Protein AF-A0A8J2WKH6-F1 (afdb_monomer)

Mean predicted aligned error: 18.34 Å

Solvent-accessible surface area (backbone atoms only — not comparable to full-atom values): 24711 Å² total; per-residue (Å²): 144,88,81,90,89,79,81,73,64,70,66,50,54,55,55,47,53,49,49,53,50,53,50,51,52,49,52,52,51,54,51,54,50,49,53,52,53,53,49,38,52,53,52,36,52,50,52,38,50,51,39,54,71,78,36,48,76,63,42,54,69,31,60,33,64,50,42,60,49,75,41,30,65,86,48,50,55,56,52,31,52,52,46,38,73,48,51,85,82,39,65,55,63,54,34,50,51,51,50,56,48,52,54,48,50,54,51,54,40,48,52,47,13,66,72,64,59,35,78,45,52,88,50,98,71,83,55,78,65,50,76,54,73,64,60,49,30,19,33,47,22,59,48,23,14,48,31,38,30,50,34,50,55,51,50,69,53,31,75,78,77,54,66,68,67,60,39,50,51,54,36,52,52,41,47,51,49,29,53,44,31,40,52,19,36,41,62,57,30,54,29,46,53,63,16,32,54,49,9,33,49,48,15,53,54,62,46,63,72,47,57,65,60,68,63,66,69,71,82,67,81,84,79,84,74,78,78,81,78,76,82,81,76,71,86,75,67,65,79,70,84,84,68,94,85,66,91,70,58,70,71,60,45,53,51,55,53,49,39,50,52,51,34,50,54,50,43,52,51,49,46,71,76,46,71,81,71,48,73,64,59,37,47,51,32,51,53,73,35,28,66,83,51,52,56,56,48,31,55,53,42,44,58,40,55,84,86,31,62,59,31,56,27,53,48,50,51,53,46,49,53,48,49,53,51,53,41,50,52,45,19,71,69,65,57,34,70,42,53,72,51,98,61,86,62,85,73,74,80,74,69,82,79,65,36,17,30,48,23,57,47,23,13,47,24,34,22,50,30,45,48,53,53,72,47,37,82,78,54,90,56,69,72,55,41,57,52,51,36,51,52,35,47,52,48,25,51,49,30,42,50,22,36,44,71,65,35,49,29,46,53,63,20,37,53,50,8,38,52,49,9,50,52,50,26,52,50,43,63,74,65,55,59,49,61,70,58,43,49,52,54,48,32,66,73,65,75,46,76,80,90,124

Sequence (452 aa):
MKRKNGSNQRKTGGNERKRNFTQKNNAVAVGRFQELLDCDVEWSNRLASYMQSNMPGITGLFENKFMEISGNEYIWFPALAILYFMHPLVHKQLPINVILALAFDSVVILLIKAFVKRKRPPTKNPDFFTAIGPDQYSFPSGYASRTILISFIFTQINPLFGNGYLNLMASLLIWSWSISVCFSRMLNGRHHLLDVVTGALIGIVEDTDRITIFRADDESPKQKTDSRLLANGDLSEQYISHDGKRTVPGGLRKFLDLDAELTKNFTNFLQSKLPNITKSETKFMEISGSGYIWLPVCAILYFMHPLVPKQLPINLIMAFVLDIVVIGLLKAFARRRRPLTRNPDFFKSIGPDQYSFPSGHASRSVLIAFIFSQINPFFDIGYLNFVVSLLLWGWSLTVCFSRILNGRHYLFDVAVGVFIGFVEGYLTSYLWMSPERAENILNFLSDEAPDI

Nearest PDB structures (foldseek):
  5jki-assembly1_A  TM=7.235E-01  e=1.231E-03  Bacillus subtilis subsp. subtilis str. 168
  8bm3-assembly4_D  TM=5.726E-01  e=2.382E-01  Escherichia coli K-12

Secondary structure (DSSP, 8-state):
-----SSSHHHHHHHHHHHHHHHHHHHHHHHHHHHHHHHHHHHHHHHHHHHHHH-HHHHHHHSSHHHHHHT-HHHHHHHHHHHHHTTTSS-THHHHHHHHHHHHHHHHHHHHHHHH-PBPP--SS--GGGGSSGGGB-SS-HHHHHHHHHHHHHHHHGGGSS-HHHHHHHHHHHHHHHHHHHHHHHHTTSS-HHHHHHHHHHHHHHHHHHHHHHHHS---------GGGSSS--TTGGG----TTS---HHHHHHHHHHHHHHHHHHHHHHHH-TT--HHHHHHHHHHT-HHHHHHHHHHHHHTTTTS-THHHHHHHHHHHHHHHHHHHHHHHH-PBPP--SS--GGGGSSGGGB-SS-HHHHHHHHHHHHHHHHGGGS--THHHHHHHHHHHHHHHHHHHHHHHTTSS-HHHHHHHHHHHHHHHHHHHHTPPPHHHHHHHHHHHTT-----

Organism: NCBI:txid27404

Radius of gyration: 30.62 Å; Cα contacts (8 Å, |Δi|>4): 428; chains: 1; bounding box: 65×64×125 Å

pLDDT: mean 72.8, std 17.65, range [25.94, 97.75]

Foldseek 3Di:
DDDDDDDPPPVVVVVVVVVVVVVVVVVVVVVVVVVVVVVLVVVLVVVLVCCCVPPVVVLVVLLAVLLVVVLDPVCLLVVLVLVCVPPPVPDNCLSVVLNVLLVVLVVVQLVVLVVPVAAFFDAPDDDPVCVDHSNVHAAAPSSLLSLLLVLVSLLVCLVVVDDPVVSVVVSCVSVVSSVSSLVSCSNRRGHTPNNNVVSNVNSVVSNVVCVVVVVVPPPDDDDDDDPVVPPDDDPVPQQDDDDPPDDDPPVVVVVVVVLSVVLVVVLVVCCVVCVPDDLVNLVVLQVVLDPSVVLVVLVSLCSRPPVHQNLLSVLLVVLVVVLCVVQLVQLVVPVAAFRDAPDDDPVCPDDSLRGAAADSSLLSLLLVLLLLLVCLVVPPPPPVSVVVSVVSVVSSVSSLVSCSNNSGYGPVNNVVSNVNSVVSSVVSVVVRDDSVRSVVVVCVVVVPDPDD

InterPro domains:
  IPR000326 Phosphatidic acid phosphatase type 2/haloperoxidase [PF01569] (97-205)
  IPR000326 Phosphatidic acid phosphatase type 2/haloperoxidase [PF01569] (315-431)
  IPR000326 Phosphatidic acid phosphatase type 2/haloperoxidase [SM00014] (94-215)
  IPR000326 Phosphatidic acid phosphatase type 2/haloperoxidase [SM00014] (311-429)
  IPR036938 Phosphatidic acid phosphatase type 2/haloperoxidase superfamily [SSF48317] (66-20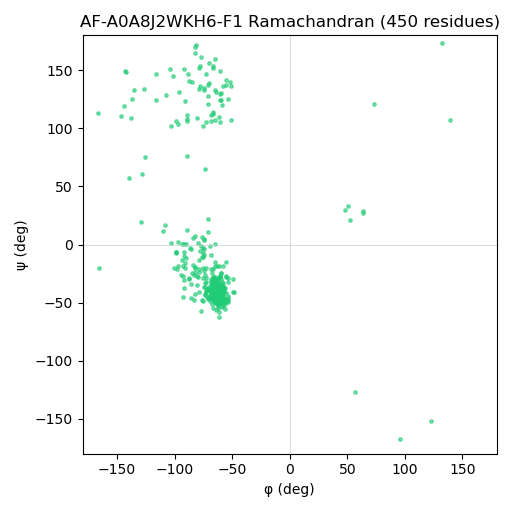5)
  IPR036938 Phosphatidic acid phosphatase type 2/haloperoxidase superfamily [SSF48317] (280-432)

Structure (mmCIF, N/CA/C/O backbone):
data_AF-A0A8J2WKH6-F1
#
_entry.id   AF-A0A8J2WKH6-F1
#
loop_
_atom_site.group_PDB
_atom_site.id
_atom_site.type_symbol
_atom_site.label_atom_id
_atom_site.label_alt_id
_atom_site.label_comp_id
_atom_site.label_asym_id
_atom_site.label_entity_id
_atom_site.label_seq_id
_atom_site.pdbx_PDB_ins_code
_atom_site.Cartn_x
_atom_site.Cartn_y
_atom_site.Cartn_z
_atom_site.occupancy
_atom_site.B_iso_or_equiv
_atom_site.auth_seq_id
_atom_site.auth_comp_id
_atom_site.auth_asym_id
_atom_site.auth_atom_id
_atom_site.pdbx_PDB_model_num
ATOM 1 N N . MET A 1 1 ? -5.940 32.618 -93.560 1.00 44.91 1 MET A N 1
ATOM 2 C CA . MET A 1 1 ? -5.519 31.409 -92.812 1.00 44.91 1 MET A CA 1
ATOM 3 C C . MET A 1 1 ? -4.166 31.664 -92.144 1.00 44.91 1 MET A C 1
ATOM 5 O O . MET A 1 1 ? -3.161 31.638 -92.834 1.00 44.91 1 MET A O 1
ATOM 9 N N . LYS A 1 2 ? -4.122 31.938 -90.834 1.00 39.78 2 LYS A N 1
ATOM 10 C CA . LYS A 1 2 ? -3.003 31.571 -89.941 1.00 39.78 2 LYS A CA 1
ATOM 11 C C . LYS A 1 2 ? -3.469 31.753 -88.495 1.00 39.78 2 LYS A C 1
ATOM 13 O O . LYS A 1 2 ? -3.838 32.840 -88.071 1.00 39.78 2 LYS A O 1
ATOM 18 N N . ARG A 1 3 ? -3.570 30.620 -87.803 1.00 43.00 3 ARG A N 1
ATOM 19 C CA . ARG A 1 3 ? -4.083 30.426 -86.445 1.00 43.00 3 ARG A CA 1
ATOM 20 C C . ARG A 1 3 ? -2.890 30.215 -85.504 1.00 43.00 3 ARG A C 1
ATOM 22 O O . ARG A 1 3 ? -1.940 29.555 -85.901 1.00 43.00 3 ARG A O 1
ATOM 29 N N . LYS A 1 4 ? -3.099 30.613 -84.242 1.00 51.00 4 LYS A N 1
ATOM 30 C CA . LYS A 1 4 ? -2.599 30.002 -82.992 1.00 51.00 4 LYS A CA 1
ATOM 31 C C . LYS A 1 4 ? -1.116 30.154 -82.605 1.00 51.00 4 LYS A C 1
ATOM 33 O O . LYS A 1 4 ? -0.238 29.607 -83.250 1.00 51.00 4 LYS A O 1
ATOM 38 N N . ASN A 1 5 ? -0.925 30.750 -81.420 1.00 46.72 5 ASN A N 1
ATOM 39 C CA . ASN A 1 5 ? -0.221 30.220 -80.231 1.00 46.72 5 ASN A CA 1
ATOM 40 C C . ASN A 1 5 ? 0.633 31.308 -79.571 1.00 46.72 5 ASN A C 1
ATOM 42 O O . ASN A 1 5 ? 1.684 31.666 -80.080 1.00 46.72 5 ASN A O 1
ATOM 46 N N . GLY A 1 6 ? 0.207 31.813 -78.409 1.00 46.19 6 GLY A N 1
ATOM 47 C CA . GLY A 1 6 ? 1.041 32.754 -77.652 1.00 46.19 6 GLY A CA 1
ATOM 48 C C . GLY A 1 6 ? 0.639 33.009 -76.200 1.00 46.19 6 GLY A C 1
ATOM 49 O O . GLY A 1 6 ? 1.480 33.416 -75.408 1.00 46.19 6 GLY A O 1
ATOM 50 N N . SER A 1 7 ? -0.603 32.736 -75.790 1.00 47.06 7 SER A N 1
ATOM 51 C CA . SER A 1 7 ? -1.073 33.147 -74.456 1.00 47.06 7 SER A CA 1
ATOM 52 C C . SER A 1 7 ? -1.045 32.063 -73.369 1.00 47.06 7 SER A C 1
ATOM 54 O O . SER A 1 7 ? -1.256 32.395 -72.205 1.00 47.06 7 SER A O 1
ATOM 56 N N . ASN A 1 8 ? -0.726 30.799 -73.686 1.00 44.72 8 ASN A N 1
ATOM 57 C CA . ASN A 1 8 ? -0.777 29.700 -72.703 1.00 44.72 8 ASN A CA 1
ATOM 58 C C . ASN A 1 8 ? 0.573 29.308 -72.064 1.00 44.72 8 ASN A C 1
ATOM 60 O O . ASN A 1 8 ? 0.573 28.529 -71.119 1.00 44.72 8 ASN A O 1
ATOM 64 N N . GLN A 1 9 ? 1.714 29.852 -72.513 1.00 46.81 9 GLN A N 1
ATOM 65 C CA . GLN A 1 9 ? 3.043 29.470 -71.987 1.00 46.81 9 GLN A CA 1
ATOM 66 C C . GLN A 1 9 ? 3.543 30.316 -70.800 1.00 46.81 9 GLN A C 1
ATOM 68 O O . GLN A 1 9 ? 4.402 29.869 -70.046 1.00 46.81 9 GLN A O 1
ATOM 73 N N . ARG A 1 10 ? 3.015 31.531 -70.578 1.00 47.84 10 ARG A N 1
ATOM 74 C CA . ARG A 1 10 ? 3.474 32.389 -69.461 1.00 47.84 10 ARG A CA 1
ATOM 75 C C . ARG A 1 10 ? 2.825 32.058 -68.112 1.00 47.84 10 ARG A C 1
ATOM 77 O O . ARG A 1 10 ? 3.448 32.284 -67.079 1.00 47.84 10 ARG A O 1
ATOM 84 N N . LYS A 1 11 ? 1.612 31.489 -68.095 1.00 49.03 11 LYS A N 1
ATOM 85 C CA . LYS A 1 11 ? 0.941 31.061 -66.848 1.00 49.03 11 LYS A CA 1
ATOM 86 C C . LYS A 1 11 ? 1.437 29.700 -66.336 1.00 49.03 11 LYS A C 1
ATOM 88 O O . LYS A 1 11 ? 1.430 29.474 -65.129 1.00 49.03 11 LYS A O 1
ATOM 93 N N . THR A 1 12 ? 1.918 28.821 -67.216 1.00 49.59 12 THR A N 1
ATOM 94 C CA . THR A 1 12 ? 2.447 27.496 -66.847 1.00 49.59 12 THR A CA 1
ATOM 95 C C . THR A 1 12 ? 3.821 27.585 -66.176 1.00 49.59 12 THR A C 1
ATOM 97 O O . THR A 1 12 ? 4.002 27.003 -65.108 1.00 49.59 12 THR A O 1
ATOM 100 N N . GLY A 1 13 ? 4.738 28.413 -66.693 1.00 51.69 13 GLY A N 1
ATOM 101 C CA . GLY A 1 13 ? 6.090 28.568 -66.130 1.00 51.69 13 GLY A CA 1
ATOM 102 C C . GLY A 1 13 ? 6.147 29.191 -64.724 1.00 51.69 13 GLY A C 1
ATOM 103 O O . GLY A 1 13 ? 7.032 28.865 -63.934 1.00 51.69 13 GLY A O 1
ATOM 104 N N . GLY A 1 14 ? 5.181 30.047 -64.364 1.00 53.06 14 GLY A N 1
ATOM 105 C CA . GLY A 1 14 ? 5.056 30.596 -63.005 1.00 53.06 14 GLY A CA 1
ATOM 106 C C . GLY A 1 14 ? 4.583 29.559 -61.978 1.00 53.06 14 GLY A C 1
ATOM 107 O O . GLY A 1 14 ? 5.092 29.519 -60.857 1.00 53.06 14 GLY A O 1
ATOM 108 N N . ASN A 1 15 ? 3.664 28.674 -62.380 1.00 53.22 15 ASN A N 1
ATOM 109 C CA . ASN A 1 15 ? 3.190 27.562 -61.553 1.00 53.22 15 ASN A CA 1
ATOM 110 C C . ASN A 1 15 ? 4.204 26.414 -61.463 1.00 53.22 15 ASN A C 1
ATOM 112 O O . ASN A 1 15 ? 4.232 25.716 -60.454 1.00 53.22 15 ASN A O 1
ATOM 116 N N . GLU A 1 16 ? 5.038 26.207 -62.482 1.00 55.47 16 GLU A N 1
ATOM 117 C CA . GLU A 1 16 ? 6.153 25.251 -62.440 1.00 55.47 16 GLU A CA 1
ATOM 118 C C . GLU A 1 16 ? 7.313 25.759 -61.582 1.00 55.47 16 GLU A C 1
ATOM 120 O O . GLU A 1 16 ? 7.811 25.014 -60.748 1.00 55.47 16 GLU A O 1
ATOM 125 N N . ARG A 1 17 ? 7.695 27.042 -61.676 1.00 55.81 17 ARG A N 1
ATOM 126 C CA . ARG A 1 17 ? 8.718 27.618 -60.783 1.00 55.81 17 ARG A CA 1
ATOM 127 C C . ARG A 1 17 ? 8.291 27.616 -59.319 1.00 55.81 17 ARG A C 1
ATOM 129 O O . ARG A 1 17 ? 9.104 27.269 -58.468 1.00 55.81 17 ARG A O 1
ATOM 136 N N . LYS A 1 18 ? 7.031 27.960 -59.021 1.00 56.84 18 LYS A N 1
ATOM 137 C CA . LYS A 1 18 ? 6.491 27.853 -57.656 1.00 56.84 18 LYS A CA 1
ATOM 138 C C . LYS A 1 18 ? 6.481 26.403 -57.175 1.00 56.84 18 LYS A C 1
ATOM 140 O O . LYS A 1 18 ? 6.982 26.151 -56.089 1.00 56.84 18 LYS A O 1
ATOM 145 N N . ARG A 1 19 ? 6.016 25.448 -57.994 1.00 57.34 19 ARG A N 1
ATOM 146 C CA . ARG A 1 19 ? 6.056 24.015 -57.650 1.00 57.34 19 ARG A CA 1
ATOM 147 C C . ARG A 1 19 ? 7.476 23.507 -57.408 1.00 57.34 19 ARG A C 1
ATOM 149 O O . ARG A 1 19 ? 7.702 22.879 -56.384 1.00 57.34 19 ARG A O 1
ATOM 156 N N . ASN A 1 20 ? 8.435 23.851 -58.263 1.00 60.69 20 ASN A N 1
ATOM 157 C CA . ASN A 1 20 ? 9.832 23.438 -58.115 1.00 60.69 20 ASN A CA 1
ATOM 158 C C . ASN A 1 20 ? 10.491 24.062 -56.876 1.00 60.69 20 ASN A C 1
ATOM 160 O O . ASN A 1 20 ? 11.280 23.403 -56.206 1.00 60.69 20 ASN A O 1
ATOM 164 N N . PHE A 1 21 ? 10.153 25.310 -56.536 1.00 60.81 21 PHE A N 1
ATOM 165 C CA . PHE A 1 21 ? 10.639 25.962 -55.319 1.00 60.81 21 PHE A CA 1
ATOM 166 C C . PHE A 1 21 ? 10.034 25.335 -54.054 1.00 60.81 21 PHE A C 1
ATOM 168 O O . PHE A 1 21 ? 10.767 25.012 -53.124 1.00 60.81 21 PHE A O 1
ATOM 175 N N . THR A 1 22 ? 8.721 25.080 -54.035 1.00 60.38 22 THR A N 1
ATOM 176 C CA . THR A 1 22 ? 8.047 24.384 -52.928 1.00 60.38 22 THR A CA 1
ATOM 177 C C . THR A 1 22 ? 8.560 22.9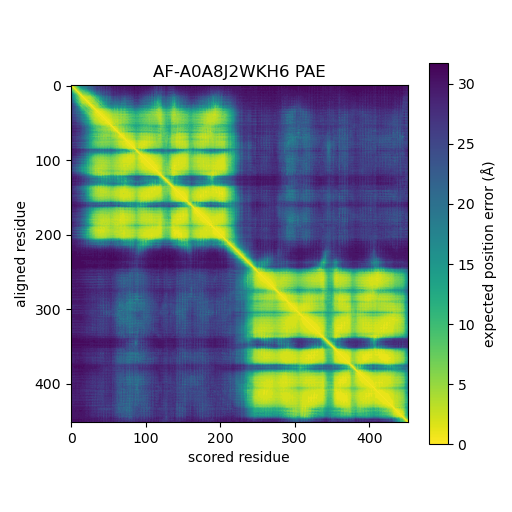52 -52.771 1.00 60.38 22 THR A C 1
ATOM 179 O O . THR A 1 22 ? 8.822 22.519 -51.657 1.00 60.38 22 THR A O 1
ATOM 182 N N . GLN A 1 23 ? 8.781 22.230 -53.870 1.00 58.81 23 GLN A N 1
ATOM 183 C CA . GLN A 1 23 ? 9.292 20.859 -53.849 1.00 58.81 23 GLN A CA 1
ATOM 184 C C . GLN A 1 23 ? 10.755 20.799 -53.390 1.00 58.81 23 GLN A C 1
ATOM 186 O O . GLN A 1 23 ? 11.107 19.918 -52.612 1.00 58.81 23 GLN A O 1
ATOM 191 N N . LYS A 1 24 ? 11.590 21.770 -53.788 1.00 64.75 24 LYS A N 1
ATOM 192 C CA . LYS A 1 24 ? 12.969 21.904 -53.297 1.00 64.75 24 LYS A CA 1
ATOM 193 C C . LYS A 1 24 ? 13.013 22.257 -51.809 1.00 64.75 24 LYS A C 1
ATOM 195 O O . LYS A 1 24 ? 13.789 21.655 -51.077 1.00 64.75 24 LYS A O 1
ATOM 200 N N . ASN A 1 25 ? 12.161 23.172 -51.344 1.00 63.03 25 ASN A N 1
ATOM 201 C CA . ASN A 1 25 ? 12.076 23.517 -49.922 1.00 63.03 25 ASN A CA 1
ATOM 202 C C . ASN A 1 25 ? 11.551 22.349 -49.081 1.00 63.03 25 ASN A C 1
ATOM 204 O O . ASN A 1 25 ? 12.092 22.093 -48.011 1.00 63.03 25 ASN A O 1
ATOM 208 N N . ASN A 1 26 ? 10.569 21.599 -49.588 1.00 58.31 26 ASN A N 1
ATOM 209 C CA . ASN A 1 26 ? 10.087 20.382 -48.939 1.00 58.31 26 ASN A CA 1
ATOM 210 C C . ASN A 1 26 ? 11.179 19.306 -48.895 1.00 58.31 26 ASN A C 1
ATOM 212 O O . ASN A 1 26 ? 11.359 18.684 -47.859 1.00 58.31 26 ASN A O 1
ATOM 216 N N . ALA A 1 27 ? 11.957 19.122 -49.966 1.00 59.19 27 ALA A N 1
ATOM 217 C CA . ALA A 1 27 ? 13.069 18.170 -49.981 1.00 59.19 27 ALA A CA 1
ATOM 218 C C . ALA A 1 27 ? 14.183 18.552 -48.988 1.00 59.19 27 ALA A C 1
ATOM 220 O O . ALA A 1 27 ? 14.696 17.691 -48.281 1.00 59.19 27 ALA A O 1
ATOM 221 N N . VAL A 1 28 ? 14.517 19.843 -48.880 1.00 65.62 28 VAL A N 1
ATOM 222 C CA . VAL A 1 28 ? 15.487 20.348 -47.891 1.00 65.62 28 VAL A CA 1
ATOM 223 C C . VAL A 1 28 ? 14.955 20.201 -46.462 1.00 65.62 28 VAL A C 1
ATOM 225 O O . VAL A 1 28 ? 15.708 19.830 -45.566 1.00 65.62 28 VAL A O 1
ATOM 228 N N . ALA A 1 29 ? 13.664 20.458 -46.235 1.00 58.31 29 ALA A N 1
ATOM 229 C CA . ALA A 1 29 ? 13.032 20.278 -44.930 1.00 58.31 29 ALA A CA 1
ATOM 230 C C . ALA A 1 29 ? 12.989 18.801 -44.506 1.00 58.31 29 ALA A C 1
ATOM 232 O O . ALA A 1 29 ? 13.315 18.488 -43.365 1.00 58.31 29 ALA A O 1
ATOM 233 N N . VAL A 1 30 ? 12.658 17.894 -45.432 1.00 67.75 30 VAL A N 1
ATOM 234 C CA . VAL A 1 30 ? 12.685 16.440 -45.204 1.00 67.75 30 VAL A CA 1
ATOM 235 C C . VAL A 1 30 ? 14.110 15.958 -44.914 1.00 67.75 30 VAL A C 1
ATOM 237 O O . VAL A 1 30 ? 14.300 15.187 -43.979 1.00 67.75 30 VAL A O 1
ATOM 240 N N . GLY A 1 31 ? 15.117 16.460 -45.640 1.00 69.50 31 GLY A N 1
ATOM 241 C CA . GLY A 1 31 ? 16.527 16.144 -45.383 1.00 69.50 31 GLY A CA 1
ATOM 242 C C . GLY A 1 31 ? 16.988 16.567 -43.985 1.00 69.50 31 GLY A C 1
ATOM 243 O O . GLY A 1 31 ? 17.520 15.751 -43.242 1.00 69.50 31 GLY A O 1
ATOM 244 N N . ARG A 1 32 ? 16.687 17.806 -43.575 1.00 70.62 32 ARG A N 1
ATOM 245 C CA . ARG A 1 32 ? 17.009 18.307 -42.225 1.00 70.62 32 ARG A CA 1
ATOM 246 C C . ARG A 1 32 ? 16.288 17.549 -41.110 1.00 70.62 32 ARG A C 1
ATOM 248 O O . ARG A 1 32 ? 16.833 17.386 -40.024 1.00 70.62 32 ARG A O 1
ATOM 255 N N . PHE A 1 33 ? 15.055 17.110 -41.355 1.00 72.12 33 PHE A N 1
ATOM 256 C CA . PHE A 1 33 ? 14.307 16.311 -40.387 1.00 72.12 33 PHE A CA 1
ATOM 257 C C . PHE A 1 33 ? 14.926 14.921 -40.208 1.00 72.12 33 PHE A C 1
ATOM 259 O O . PHE A 1 33 ? 15.038 14.445 -39.082 1.00 72.12 33 PHE A O 1
ATOM 266 N N . GLN A 1 34 ? 15.388 14.301 -41.296 1.00 75.25 34 GLN A N 1
ATOM 267 C CA . GLN A 1 34 ? 16.096 13.026 -41.221 1.00 75.25 34 GLN A CA 1
ATOM 268 C C . GLN A 1 34 ? 17.435 13.164 -40.483 1.00 75.25 34 GLN A C 1
ATOM 270 O O . GLN A 1 34 ? 17.714 12.362 -39.600 1.00 75.25 34 GLN A O 1
ATOM 275 N N . GLU A 1 35 ? 18.201 14.227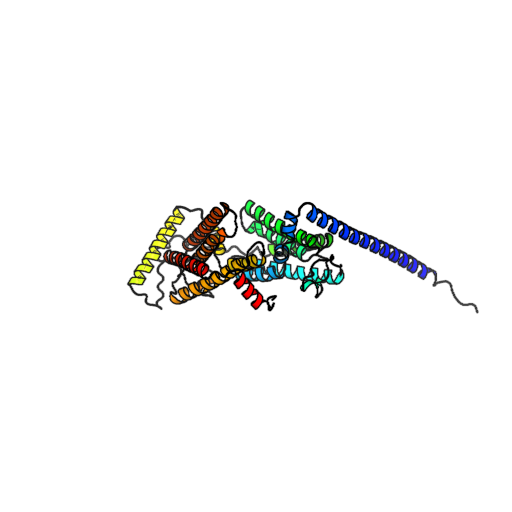 -40.747 1.00 78.81 35 GLU A N 1
ATOM 276 C CA . GLU A 1 35 ? 19.440 14.529 -40.011 1.00 78.81 35 GLU A CA 1
ATOM 277 C C . GLU A 1 35 ? 19.201 14.676 -38.496 1.00 78.81 35 GLU A C 1
ATOM 279 O O . GLU A 1 35 ? 19.989 14.184 -37.690 1.00 78.81 35 GLU A O 1
ATOM 284 N N . LEU A 1 36 ? 18.096 15.314 -38.088 1.00 79.50 36 LEU A N 1
ATOM 285 C CA . LEU A 1 36 ? 17.710 15.419 -36.675 1.00 79.50 36 LEU A CA 1
ATOM 286 C C . LEU A 1 36 ? 17.360 14.059 -36.060 1.00 79.50 36 LEU A C 1
ATOM 288 O O . LEU A 1 36 ? 17.751 13.789 -34.924 1.00 79.50 36 LEU A O 1
ATOM 292 N N . LEU A 1 37 ? 16.636 13.208 -36.791 1.00 80.12 37 LEU A N 1
ATOM 293 C CA . LEU A 1 37 ? 16.299 11.857 -36.336 1.00 80.12 37 LEU A CA 1
ATOM 294 C C . LEU A 1 37 ? 17.548 10.983 -36.190 1.00 80.12 37 LEU A C 1
ATOM 296 O O . LEU A 1 37 ? 17.662 10.257 -35.203 1.00 80.12 37 LEU A O 1
ATOM 300 N N . ASP A 1 38 ? 18.486 11.074 -37.131 1.00 80.06 38 ASP A N 1
ATOM 301 C CA . ASP A 1 38 ? 19.741 10.321 -37.102 1.00 80.06 38 ASP A CA 1
ATOM 302 C C . ASP A 1 38 ? 20.631 10.790 -35.937 1.00 80.06 38 ASP A C 1
ATOM 304 O O . ASP A 1 38 ? 21.181 9.974 -35.195 1.00 80.06 38 ASP A O 1
ATOM 308 N N . CYS A 1 39 ? 20.683 12.105 -35.704 1.00 84.44 39 CYS A N 1
ATOM 309 C CA . CYS A 1 39 ? 21.350 12.706 -34.552 1.00 84.44 39 CYS A CA 1
ATOM 310 C C . CYS A 1 39 ? 20.736 12.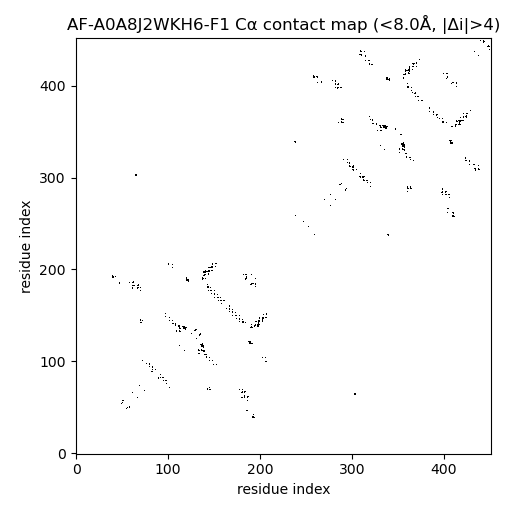219 -33.224 1.00 84.44 39 CYS A C 1
ATOM 312 O O . CYS A 1 39 ? 21.461 11.819 -32.315 1.00 84.44 39 CYS A O 1
ATOM 314 N N . ASP A 1 40 ? 19.405 12.174 -33.105 1.00 86.88 40 ASP A N 1
ATOM 315 C CA . ASP A 1 40 ? 18.719 11.661 -31.909 1.00 86.88 40 ASP A CA 1
ATOM 316 C C . ASP A 1 40 ? 19.027 10.180 -31.644 1.00 86.88 40 ASP A C 1
ATOM 318 O O . ASP A 1 40 ? 19.249 9.784 -30.496 1.00 86.88 40 ASP A O 1
ATOM 322 N N . VAL A 1 41 ? 19.104 9.358 -32.695 1.00 83.06 41 VAL A N 1
ATOM 323 C CA . VAL A 1 41 ? 19.532 7.955 -32.581 1.00 83.06 41 VAL A CA 1
ATOM 324 C C . VAL A 1 41 ? 20.965 7.875 -32.048 1.00 83.06 41 VAL A C 1
ATOM 326 O O . VAL A 1 41 ? 21.226 7.125 -31.105 1.00 83.06 41 VAL A O 1
ATOM 329 N N . GLU A 1 42 ? 21.887 8.664 -32.603 1.00 84.56 42 GLU A N 1
ATOM 330 C CA . GLU A 1 42 ? 23.292 8.689 -32.187 1.00 84.56 42 GLU A CA 1
ATOM 331 C C . GLU A 1 42 ? 23.456 9.125 -30.723 1.00 84.56 42 GLU A C 1
ATOM 333 O O . GLU A 1 42 ? 24.122 8.439 -29.942 1.00 84.56 42 GLU A O 1
ATOM 338 N N . TRP A 1 43 ? 22.813 10.223 -30.319 1.00 82.31 43 TRP A N 1
ATOM 339 C CA . TRP A 1 43 ? 22.865 10.724 -28.943 1.00 82.31 43 TRP A CA 1
ATOM 340 C C . TRP A 1 43 ? 22.220 9.767 -27.946 1.00 82.31 43 TRP A C 1
ATOM 342 O O . TRP A 1 43 ? 22.786 9.536 -26.875 1.00 82.31 43 TRP A O 1
ATOM 352 N N . SER A 1 44 ? 21.084 9.162 -28.303 1.00 84.38 44 SER A N 1
ATOM 353 C CA . SER A 1 44 ? 20.422 8.156 -27.465 1.00 84.38 44 SER A CA 1
ATOM 354 C C . SER A 1 44 ? 21.345 6.962 -27.207 1.00 84.38 44 SER A C 1
ATOM 356 O O . SER A 1 44 ? 21.512 6.542 -26.061 1.00 84.38 44 SER A O 1
ATOM 358 N N . ASN A 1 45 ? 22.011 6.463 -28.253 1.00 82.06 45 ASN A N 1
ATOM 359 C CA . ASN A 1 45 ? 22.931 5.330 -28.151 1.00 82.06 45 ASN A CA 1
ATOM 360 C C . ASN A 1 45 ? 24.194 5.677 -27.352 1.00 82.06 45 ASN A C 1
ATOM 362 O O . ASN A 1 45 ? 24.648 4.869 -26.539 1.00 82.06 45 ASN A O 1
ATOM 366 N N . ARG A 1 46 ? 24.753 6.880 -27.543 1.00 84.56 46 ARG A N 1
ATOM 367 C CA . ARG A 1 46 ? 25.907 7.368 -26.770 1.00 84.56 46 ARG A CA 1
ATOM 368 C C . ARG A 1 46 ? 25.585 7.485 -25.287 1.00 84.56 46 ARG A C 1
ATOM 370 O O . ARG A 1 46 ? 26.373 7.026 -24.465 1.00 84.56 46 ARG A O 1
ATOM 377 N N . LEU A 1 47 ? 24.432 8.059 -24.948 1.00 82.19 47 LEU A N 1
ATOM 378 C CA . LEU A 1 47 ? 23.997 8.211 -23.562 1.00 82.19 47 LEU A CA 1
ATOM 379 C C . LEU A 1 47 ? 23.771 6.851 -22.889 1.00 82.19 47 LEU A C 1
ATOM 381 O O . LEU A 1 47 ? 24.261 6.635 -21.782 1.00 82.19 47 LEU A O 1
ATOM 385 N N . ALA A 1 48 ? 23.082 5.926 -23.565 1.00 78.88 48 ALA A N 1
ATOM 386 C CA . ALA A 1 48 ? 22.861 4.577 -23.048 1.00 78.88 48 ALA A CA 1
ATOM 387 C C . ALA A 1 48 ? 24.187 3.833 -22.818 1.00 78.88 48 ALA A C 1
ATOM 389 O O . ALA A 1 48 ? 24.418 3.309 -21.729 1.00 78.88 48 ALA A O 1
ATOM 390 N N . SER A 1 49 ? 25.096 3.882 -23.799 1.00 82.00 49 SER A N 1
ATOM 391 C CA . SER A 1 49 ? 26.418 3.251 -23.701 1.00 82.00 49 SER A CA 1
ATOM 392 C C . SER A 1 49 ? 27.252 3.848 -22.565 1.00 82.00 49 SER A C 1
ATOM 394 O O . SER A 1 49 ? 27.863 3.108 -21.800 1.00 82.00 49 SER A O 1
ATOM 396 N N . TYR A 1 50 ? 27.242 5.178 -22.416 1.00 83.19 50 TYR A N 1
ATOM 397 C CA . TYR A 1 50 ? 27.960 5.881 -21.352 1.00 83.19 50 TYR A CA 1
ATOM 398 C C . TYR A 1 50 ? 27.453 5.499 -19.957 1.00 83.19 50 TYR A C 1
ATOM 400 O O . TYR A 1 50 ? 28.259 5.295 -19.048 1.00 83.19 50 TYR A O 1
ATOM 408 N N . MET A 1 51 ? 26.132 5.411 -19.770 1.00 77.19 51 MET A N 1
ATOM 409 C CA . MET A 1 51 ? 25.550 5.015 -18.485 1.00 77.19 51 MET A CA 1
ATOM 410 C C . MET A 1 51 ? 25.877 3.557 -18.151 1.00 77.19 51 MET A C 1
ATOM 412 O O . MET A 1 51 ? 26.351 3.285 -17.047 1.00 77.19 51 MET A O 1
ATOM 416 N N . GLN A 1 52 ? 25.735 2.652 -19.123 1.00 80.56 52 GLN A N 1
ATOM 417 C CA . GLN A 1 52 ? 26.072 1.236 -18.959 1.00 80.56 52 GLN A CA 1
ATOM 418 C C . GLN A 1 52 ? 27.556 1.022 -18.630 1.00 80.56 52 GLN A C 1
ATOM 420 O O . GLN A 1 52 ? 27.874 0.189 -17.783 1.00 80.56 52 GLN A O 1
ATOM 425 N N . SER A 1 53 ? 28.466 1.789 -19.242 1.00 83.31 53 SER A N 1
ATOM 426 C CA . SER A 1 53 ? 29.907 1.636 -19.013 1.00 83.31 53 SER A CA 1
ATOM 427 C C . SER A 1 53 ? 30.399 2.281 -17.717 1.00 83.31 53 SER A C 1
ATOM 429 O O . SER A 1 53 ? 31.251 1.710 -17.042 1.00 83.31 53 SER A O 1
ATOM 431 N N . ASN A 1 54 ? 29.903 3.473 -17.368 1.00 81.50 54 ASN A N 1
ATOM 432 C CA . ASN A 1 54 ? 30.442 4.251 -16.244 1.00 81.50 54 ASN A CA 1
ATOM 433 C C . ASN A 1 54 ? 29.646 4.084 -14.945 1.00 81.50 54 ASN A C 1
ATOM 435 O O . ASN A 1 54 ? 30.168 4.365 -13.870 1.00 81.50 54 ASN A O 1
ATOM 439 N N . MET A 1 55 ? 28.382 3.655 -15.022 1.00 78.94 55 MET A N 1
ATOM 440 C CA . MET A 1 55 ? 27.483 3.549 -13.869 1.00 78.94 55 MET A CA 1
ATOM 441 C C . MET A 1 55 ? 26.628 2.267 -13.916 1.00 78.94 55 MET A C 1
ATOM 443 O O . MET A 1 55 ? 25.397 2.343 -13.854 1.00 78.94 55 MET A O 1
ATOM 447 N N . PRO A 1 56 ? 27.231 1.066 -13.989 1.00 76.75 56 PRO A N 1
ATOM 448 C CA . PRO A 1 56 ? 26.488 -0.184 -14.178 1.00 76.75 56 PRO A CA 1
ATOM 449 C C . PRO A 1 56 ? 25.493 -0.471 -13.040 1.00 76.75 56 PRO A C 1
ATOM 451 O O . PRO A 1 56 ? 24.362 -0.876 -13.298 1.00 76.75 56 PRO A O 1
ATOM 454 N N . GLY A 1 57 ? 25.862 -0.181 -11.786 1.00 73.88 57 GLY A N 1
ATOM 455 C CA . GLY A 1 57 ? 24.973 -0.377 -10.632 1.00 73.88 57 GLY A CA 1
ATOM 456 C C . GLY A 1 57 ? 23.732 0.524 -10.651 1.00 73.88 57 GLY A C 1
ATOM 457 O O . GLY A 1 57 ? 22.638 0.073 -10.328 1.00 73.88 57 GLY A O 1
ATOM 458 N N . ILE A 1 58 ? 23.881 1.779 -11.085 1.00 68.62 58 ILE A N 1
ATOM 459 C CA . ILE A 1 58 ? 22.764 2.726 -11.230 1.00 68.62 58 ILE A CA 1
ATOM 460 C C . ILE A 1 58 ? 21.899 2.339 -12.434 1.00 68.62 58 ILE A C 1
ATOM 462 O O . ILE A 1 58 ? 20.675 2.378 -12.359 1.00 68.62 58 ILE A O 1
ATOM 466 N N . THR A 1 59 ? 22.526 1.913 -13.528 1.00 72.31 59 THR A N 1
ATOM 467 C CA . THR A 1 59 ? 21.824 1.485 -14.742 1.00 72.31 59 THR A CA 1
ATOM 468 C C . THR A 1 59 ? 20.921 0.281 -14.459 1.00 72.31 59 THR A C 1
ATOM 470 O O . THR A 1 59 ? 19.753 0.293 -14.844 1.00 72.31 59 THR A O 1
ATOM 473 N N . GLY A 1 60 ? 21.396 -0.689 -13.669 1.00 70.88 60 GLY A N 1
ATOM 474 C CA . GLY A 1 60 ? 20.597 -1.840 -13.237 1.00 70.88 60 GLY A CA 1
ATOM 475 C C . GLY A 1 60 ? 19.346 -1.478 -12.421 1.00 70.88 60 GLY A C 1
ATOM 476 O O . GLY A 1 60 ? 18.346 -2.193 -12.486 1.00 70.88 60 GLY A O 1
ATOM 477 N N . LEU A 1 61 ? 19.342 -0.345 -11.704 1.00 70.12 61 LEU A N 1
ATOM 478 C CA . LEU A 1 61 ? 18.144 0.146 -11.007 1.00 70.12 61 LEU A CA 1
ATOM 479 C C . LEU A 1 61 ? 17.055 0.616 -11.982 1.00 70.12 61 LEU A C 1
ATOM 481 O O . LEU A 1 61 ? 15.870 0.501 -11.674 1.00 70.12 61 LEU A O 1
ATOM 485 N N . PHE A 1 62 ? 17.441 1.131 -13.151 1.00 71.56 62 PHE A N 1
ATOM 486 C CA . PHE A 1 62 ? 16.520 1.646 -14.167 1.00 71.56 62 PHE A CA 1
ATOM 487 C C . PHE A 1 62 ? 16.149 0.608 -15.232 1.00 71.56 62 PHE A C 1
ATOM 489 O O . PHE A 1 62 ? 15.063 0.680 -15.806 1.00 71.56 62 PHE A O 1
ATOM 496 N N . GLU A 1 63 ? 17.008 -0.377 -15.487 1.00 68.75 63 GLU A N 1
ATOM 497 C CA . GLU A 1 63 ? 16.731 -1.510 -16.384 1.00 68.75 63 GLU A CA 1
ATOM 498 C C . GLU A 1 63 ? 15.783 -2.549 -15.754 1.00 68.75 63 GLU A C 1
ATOM 500 O O . GLU A 1 63 ? 15.369 -3.509 -16.403 1.00 68.75 63 GLU A O 1
ATOM 505 N N . ASN A 1 64 ? 15.379 -2.355 -14.494 1.00 70.19 64 ASN A N 1
ATOM 506 C CA . ASN A 1 64 ? 14.470 -3.272 -13.826 1.00 70.19 64 ASN A CA 1
ATOM 507 C C . ASN A 1 64 ? 13.055 -3.266 -14.444 1.00 70.19 64 ASN A C 1
ATOM 509 O O . ASN A 1 64 ? 12.546 -2.269 -14.969 1.00 70.19 64 ASN A O 1
ATOM 513 N N . LYS A 1 65 ? 12.371 -4.408 -14.317 1.00 67.62 65 LYS A N 1
ATOM 514 C CA . LYS A 1 65 ? 10.996 -4.565 -14.807 1.00 67.62 65 LYS A CA 1
ATOM 515 C C . LYS A 1 65 ? 9.994 -3.718 -14.010 1.00 67.62 65 LYS A C 1
ATOM 517 O O . LYS A 1 65 ? 8.933 -3.389 -14.526 1.00 67.62 65 LYS A O 1
ATOM 522 N N . PHE A 1 66 ? 10.337 -3.307 -12.786 1.00 71.50 66 PHE A N 1
ATOM 523 C CA . PHE A 1 66 ? 9.499 -2.448 -11.945 1.00 71.50 66 PHE A CA 1
ATOM 524 C C . PHE A 1 66 ? 9.262 -1.061 -12.558 1.00 71.50 66 PHE A C 1
ATOM 526 O O . PHE A 1 66 ? 8.128 -0.587 -12.553 1.00 71.50 66 PHE A O 1
ATOM 533 N N . MET A 1 67 ? 10.286 -0.409 -13.115 1.00 77.00 67 MET A N 1
ATOM 534 C CA . MET A 1 67 ? 10.130 0.904 -13.756 1.00 77.00 67 MET A CA 1
ATOM 535 C C . MET A 1 67 ? 9.235 0.814 -14.999 1.00 77.00 67 MET A C 1
ATOM 537 O O . MET A 1 67 ? 8.413 1.693 -15.244 1.00 77.00 67 MET A O 1
ATOM 541 N N . GLU A 1 68 ? 9.329 -0.287 -15.748 1.00 72.44 68 GLU A N 1
ATOM 542 C CA . GLU A 1 68 ? 8.422 -0.572 -16.864 1.00 72.44 68 GLU A CA 1
ATOM 543 C C . GLU A 1 68 ? 6.984 -0.798 -16.405 1.00 72.44 68 GLU A C 1
ATOM 545 O O . GLU A 1 68 ? 6.049 -0.238 -16.964 1.00 72.44 68 GLU A O 1
ATOM 550 N N . ILE A 1 69 ? 6.808 -1.628 -15.385 1.00 70.94 69 ILE A N 1
ATOM 551 C CA . ILE A 1 69 ? 5.506 -2.024 -14.859 1.00 70.94 69 ILE A CA 1
ATOM 552 C C . ILE A 1 69 ? 4.823 -0.808 -14.224 1.00 70.94 69 ILE A C 1
ATOM 554 O O . ILE A 1 69 ? 3.742 -0.427 -14.662 1.00 70.94 69 ILE A O 1
ATOM 558 N N . SER A 1 70 ? 5.473 -0.129 -13.276 1.00 78.56 70 SER A N 1
ATOM 559 C CA . SER A 1 70 ? 4.910 1.022 -12.554 1.00 78.56 70 SER A CA 1
ATOM 560 C C . SER A 1 70 ? 4.491 2.170 -13.471 1.00 78.56 70 SER A C 1
ATOM 562 O O . SER A 1 70 ? 3.497 2.837 -13.196 1.00 78.56 70 SER A O 1
ATOM 564 N N . GLY A 1 71 ? 5.195 2.384 -14.583 1.00 78.25 71 GLY A N 1
ATOM 565 C CA . GLY A 1 71 ? 4.829 3.391 -15.570 1.00 78.25 71 GLY A CA 1
ATOM 566 C C . GLY A 1 71 ? 3.646 3.007 -16.461 1.00 78.25 71 GLY A C 1
ATOM 567 O O . GLY A 1 71 ? 3.226 3.851 -17.241 1.00 78.25 71 GLY A O 1
ATOM 568 N N . ASN A 1 72 ? 3.125 1.776 -16.398 1.00 80.94 72 ASN A N 1
ATOM 569 C CA . ASN A 1 72 ? 2.175 1.202 -17.357 1.00 80.94 72 ASN A CA 1
ATOM 570 C C . ASN A 1 72 ? 0.696 1.510 -17.037 1.00 80.94 72 ASN A C 1
ATOM 572 O O . ASN A 1 72 ? 0.257 1.429 -15.892 1.00 80.94 72 ASN A O 1
ATOM 576 N N . GLU A 1 73 ? -0.107 1.782 -18.066 1.00 75.69 73 GLU A N 1
ATOM 577 C CA . GLU A 1 73 ? -1.554 2.029 -17.968 1.00 75.69 73 GLU A CA 1
ATOM 578 C C . GLU A 1 73 ? -2.340 0.861 -17.362 1.00 75.69 73 GLU A C 1
ATOM 580 O O . GLU A 1 73 ? -3.289 1.093 -16.611 1.00 75.69 73 GLU A O 1
ATOM 585 N N . TYR A 1 74 ? -1.899 -0.382 -17.587 1.00 74.44 74 TYR A N 1
ATOM 586 C CA . TYR A 1 74 ? -2.522 -1.574 -16.995 1.00 74.44 74 TYR A CA 1
ATOM 587 C C . TYR A 1 74 ? -2.478 -1.597 -15.464 1.00 74.44 74 TYR A C 1
ATOM 589 O O . TYR A 1 74 ? -3.240 -2.335 -14.849 1.00 74.44 74 TYR A O 1
ATOM 597 N N . ILE A 1 75 ? -1.608 -0.801 -14.839 1.00 80.44 75 ILE A N 1
ATOM 598 C CA . ILE A 1 75 ? -1.564 -0.649 -13.381 1.00 80.44 75 ILE A CA 1
ATOM 599 C C . ILE A 1 75 ? -2.424 0.520 -12.943 1.00 80.44 75 ILE A C 1
ATOM 601 O O . ILE A 1 75 ? -3.194 0.398 -11.992 1.00 80.44 75 ILE A O 1
ATOM 605 N N . TRP A 1 76 ? -2.313 1.647 -13.642 1.00 83.31 76 TRP A N 1
ATOM 606 C CA . TRP A 1 76 ? -2.970 2.880 -13.233 1.00 83.31 76 TRP A CA 1
ATOM 607 C C . TRP A 1 76 ? -4.491 2.816 -13.366 1.00 83.31 76 TRP A C 1
ATOM 609 O O . TRP A 1 76 ? -5.174 3.276 -12.455 1.00 83.31 76 TRP A O 1
ATOM 619 N N . PHE A 1 77 ? -5.048 2.193 -14.410 1.00 82.31 77 PHE A N 1
ATOM 620 C CA . PHE A 1 77 ? -6.507 2.070 -14.529 1.00 82.31 77 PHE A CA 1
ATOM 621 C C . PHE A 1 77 ? -7.130 1.247 -13.382 1.00 82.31 77 PHE A C 1
ATOM 623 O O . PHE A 1 77 ? -8.031 1.768 -12.717 1.00 82.31 77 PHE A O 1
ATOM 630 N N . PRO A 1 78 ? -6.649 0.027 -13.056 1.00 81.31 78 PRO A N 1
ATOM 631 C CA . PRO A 1 78 ? -7.123 -0.700 -11.880 1.00 81.31 78 PRO A CA 1
ATOM 632 C C . PRO A 1 78 ? -6.833 0.021 -10.562 1.00 81.31 78 PRO A C 1
ATOM 634 O O . PRO A 1 78 ? -7.710 0.075 -9.703 1.00 81.31 78 PRO A O 1
ATOM 637 N N . ALA A 1 79 ? -5.644 0.611 -10.394 1.00 80.62 79 ALA A N 1
ATOM 638 C CA . ALA A 1 79 ? -5.288 1.324 -9.166 1.00 80.62 79 ALA A CA 1
ATOM 639 C C . ALA A 1 79 ? -6.218 2.519 -8.904 1.00 80.62 79 ALA A C 1
ATOM 641 O O . ALA A 1 79 ? -6.682 2.708 -7.780 1.00 80.62 79 ALA A O 1
ATOM 642 N N . LEU A 1 80 ? -6.552 3.295 -9.938 1.00 81.81 80 LEU A N 1
ATOM 643 C CA . LEU A 1 80 ? -7.477 4.424 -9.835 1.00 81.81 80 LEU A CA 1
ATOM 644 C C . LEU A 1 80 ? -8.931 3.971 -9.679 1.00 81.81 80 LEU A C 1
ATOM 646 O O . LEU A 1 80 ? -9.693 4.624 -8.969 1.00 81.81 80 LEU A O 1
ATOM 650 N N . ALA A 1 81 ? -9.320 2.842 -10.278 1.00 77.81 81 ALA A N 1
ATOM 651 C CA . ALA A 1 81 ? -10.628 2.241 -10.037 1.00 77.81 81 ALA A CA 1
ATOM 652 C C . ALA A 1 81 ? -10.769 1.806 -8.570 1.00 77.81 81 ALA A C 1
ATOM 654 O O . ALA A 1 81 ? -11.767 2.123 -7.926 1.00 77.81 81 ALA A O 1
ATOM 655 N N . ILE A 1 82 ? -9.743 1.164 -8.001 1.00 77.62 82 ILE A N 1
ATOM 656 C CA . ILE A 1 82 ? -9.686 0.851 -6.568 1.00 77.62 82 ILE A CA 1
ATOM 657 C C . ILE A 1 82 ? -9.783 2.147 -5.753 1.00 77.62 82 ILE A C 1
ATOM 659 O O . ILE A 1 82 ? -10.628 2.239 -4.864 1.00 77.62 82 ILE A O 1
ATOM 663 N N . LEU A 1 83 ? -9.005 3.178 -6.104 1.00 72.12 83 LEU A N 1
ATOM 664 C CA . LEU A 1 83 ? -9.027 4.484 -5.435 1.00 72.12 83 LEU A CA 1
ATOM 665 C C . LEU A 1 83 ? -10.415 5.152 -5.478 1.00 72.12 83 LEU A C 1
ATOM 667 O O . LEU A 1 83 ? -10.834 5.763 -4.497 1.00 72.12 83 LEU A O 1
ATOM 671 N N . TYR A 1 84 ? -11.166 4.997 -6.571 1.00 72.56 84 TYR A N 1
ATOM 672 C CA . TYR A 1 84 ? -12.553 5.459 -6.690 1.00 72.56 84 TYR A CA 1
ATOM 673 C C . TYR A 1 84 ? -13.486 4.779 -5.682 1.00 72.56 84 TYR A C 1
ATOM 675 O O . TYR A 1 84 ? -14.302 5.442 -5.031 1.00 72.56 84 TYR A O 1
ATOM 683 N N . PHE A 1 85 ? -13.338 3.467 -5.497 1.00 69.81 85 PHE A N 1
ATOM 684 C CA . PHE A 1 85 ? -14.120 2.708 -4.520 1.00 69.81 85 PHE A CA 1
ATOM 685 C C . PHE A 1 85 ? -13.682 2.955 -3.062 1.00 69.81 85 PHE A C 1
ATOM 687 O O . PHE A 1 85 ? -14.412 2.585 -2.143 1.00 69.81 85 PHE A O 1
ATOM 694 N N . MET A 1 86 ? -12.565 3.659 -2.826 1.00 63.25 86 MET A N 1
ATOM 695 C CA . MET A 1 86 ? -12.072 4.047 -1.492 1.00 63.25 86 MET A CA 1
ATOM 696 C C . MET A 1 86 ? -12.729 5.321 -0.901 1.00 63.25 86 MET A C 1
ATOM 698 O O . MET A 1 86 ? -12.333 5.786 0.171 1.00 63.25 86 MET A O 1
ATOM 702 N N . HIS A 1 87 ? -13.763 5.891 -1.530 1.00 45.03 87 HIS A N 1
ATOM 703 C CA . HIS A 1 87 ? -14.507 7.053 -1.006 1.00 45.03 87 HIS A CA 1
ATOM 704 C C . HIS A 1 87 ? -15.175 6.791 0.369 1.00 45.03 87 HIS A C 1
ATOM 706 O O . HIS A 1 87 ? -16.041 5.921 0.440 1.00 45.03 87 HIS A O 1
ATOM 712 N N . PRO A 1 88 ? -14.913 7.591 1.431 1.00 41.88 88 PRO A N 1
ATOM 713 C CA . PRO A 1 88 ? -14.699 9.038 1.337 1.00 41.88 88 PRO A CA 1
ATOM 714 C C . PRO A 1 88 ? -13.253 9.494 1.565 1.00 41.88 88 PRO A C 1
ATOM 716 O O . PRO A 1 88 ? -13.024 10.667 1.824 1.00 41.88 88 PRO A O 1
ATOM 719 N N . LEU A 1 89 ? -12.272 8.591 1.487 1.00 43.09 89 LEU A N 1
ATOM 720 C CA . LEU A 1 89 ? -10.855 8.930 1.694 1.00 43.09 89 LEU A CA 1
ATOM 721 C C . LEU A 1 89 ? -10.299 9.871 0.625 1.00 43.09 89 LEU A C 1
ATOM 723 O O . LEU A 1 89 ? -9.368 10.629 0.876 1.00 43.09 89 LEU A O 1
ATOM 727 N N . VAL A 1 90 ? -10.881 9.786 -0.565 1.00 52.09 90 VAL A N 1
ATOM 728 C CA . VAL A 1 90 ? -10.541 10.571 -1.738 1.00 52.09 90 VAL A CA 1
ATOM 729 C C . VAL A 1 90 ? -11.856 11.034 -2.357 1.00 52.09 90 VAL A C 1
ATOM 731 O O . VAL A 1 90 ? -12.791 10.237 -2.501 1.00 52.09 90 VAL A O 1
ATOM 734 N N . HIS A 1 91 ? -11.955 12.322 -2.695 1.00 61.69 91 HIS A N 1
ATOM 735 C CA . HIS A 1 91 ? -13.096 12.848 -3.444 1.00 61.69 91 HIS A CA 1
ATOM 736 C C . HIS A 1 91 ? -13.265 12.025 -4.723 1.00 61.69 91 HIS A C 1
ATOM 738 O O . HIS A 1 91 ? -12.318 11.912 -5.491 1.00 61.69 91 HIS A O 1
ATOM 744 N N . LYS A 1 92 ? -14.454 11.455 -4.971 1.00 65.44 92 LYS A N 1
ATOM 745 C CA . LYS A 1 92 ? -14.714 10.570 -6.131 1.00 65.44 92 LYS A CA 1
ATOM 746 C C . LYS A 1 92 ? -14.331 11.190 -7.475 1.00 65.44 92 LYS A C 1
ATOM 748 O O . LYS A 1 92 ? -13.979 10.464 -8.399 1.00 65.44 92 LYS A O 1
ATOM 753 N N . GLN A 1 93 ? -14.396 12.515 -7.560 1.00 65.69 93 GLN A N 1
ATOM 754 C CA . GLN A 1 93 ? -13.988 13.286 -8.730 1.00 65.69 93 GLN A CA 1
ATOM 755 C C . GLN A 1 93 ? -12.504 13.101 -9.050 1.00 65.69 93 GLN A C 1
ATOM 757 O O . GLN A 1 93 ? -12.157 13.029 -10.219 1.00 65.69 93 GLN A O 1
ATOM 762 N N . LEU A 1 94 ? -11.632 12.940 -8.049 1.00 71.44 94 LEU A N 1
ATOM 763 C CA . LEU A 1 94 ? -10.199 12.802 -8.283 1.00 71.44 94 LEU A CA 1
ATOM 764 C C . LEU A 1 94 ? -9.847 11.564 -9.136 1.00 71.44 94 LEU A C 1
ATOM 766 O O . LEU A 1 94 ? -9.334 11.743 -10.238 1.00 71.44 94 LEU A O 1
ATOM 770 N N . PRO A 1 95 ? -10.126 10.317 -8.707 1.00 75.44 95 PRO A N 1
ATOM 771 C CA . PRO A 1 95 ? -9.784 9.144 -9.503 1.00 75.44 95 PRO A CA 1
ATOM 772 C C . PRO A 1 95 ? -10.536 9.103 -10.836 1.00 75.44 95 PRO A C 1
ATOM 774 O O . PRO A 1 95 ? -9.950 8.674 -11.823 1.00 75.44 95 PRO A O 1
ATOM 777 N N . ILE A 1 96 ? -11.780 9.600 -10.906 1.00 76.25 96 ILE A N 1
ATOM 778 C CA . ILE A 1 96 ? -12.501 9.736 -12.184 1.00 76.25 96 ILE A CA 1
ATOM 779 C C . ILE A 1 96 ? -11.732 10.653 -13.135 1.00 76.25 96 ILE A C 1
ATOM 781 O O . ILE A 1 96 ? -11.485 10.282 -14.279 1.00 76.25 96 ILE A O 1
ATOM 785 N N . ASN A 1 97 ? -11.336 11.836 -12.675 1.00 76.44 97 ASN A N 1
ATOM 786 C CA . ASN A 1 97 ? -10.687 12.817 -13.530 1.00 76.44 97 ASN A CA 1
ATOM 787 C C . ASN A 1 97 ? -9.297 12.345 -13.969 1.00 76.44 97 ASN A C 1
ATOM 789 O O . ASN A 1 97 ? -8.933 12.566 -15.121 1.00 76.44 97 ASN A O 1
ATOM 793 N N . VAL A 1 98 ? -8.560 11.640 -13.101 1.00 82.94 98 VAL A N 1
ATOM 794 C CA . VAL A 1 98 ? -7.283 11.013 -13.477 1.00 82.94 98 VAL A CA 1
ATOM 795 C C . VAL A 1 98 ? -7.518 9.911 -14.514 1.00 82.94 98 VAL A C 1
ATOM 797 O O . VAL A 1 98 ? -6.828 9.891 -15.525 1.00 82.94 98 VAL A O 1
ATOM 800 N N . ILE A 1 99 ? -8.520 9.039 -14.339 1.00 84.44 99 ILE A N 1
ATOM 801 C CA . ILE A 1 99 ? -8.872 8.011 -15.339 1.00 84.44 99 ILE A CA 1
ATOM 802 C C . ILE A 1 99 ? -9.204 8.655 -16.688 1.00 84.44 99 ILE A C 1
ATOM 804 O O . ILE A 1 99 ? -8.715 8.203 -17.720 1.00 84.44 99 ILE A O 1
ATOM 808 N N . LEU A 1 100 ? -10.007 9.722 -16.691 1.00 82.75 100 LEU A N 1
ATOM 809 C CA . LEU A 1 100 ? -10.376 10.443 -17.910 1.00 82.75 100 LEU A CA 1
ATOM 810 C C . LEU A 1 100 ? -9.184 11.156 -18.559 1.00 82.75 100 LEU A C 1
ATOM 812 O O . LEU A 1 100 ? -9.162 11.287 -19.782 1.00 82.75 100 LEU A O 1
ATOM 816 N N . ALA A 1 101 ? -8.224 11.642 -17.769 1.00 85.19 101 ALA A N 1
ATOM 817 C CA . ALA A 1 101 ? -6.992 12.238 -18.274 1.00 85.19 101 ALA A CA 1
ATOM 818 C C . ALA A 1 101 ? -6.095 11.172 -18.914 1.00 85.19 101 ALA A C 1
ATOM 820 O O . ALA A 1 101 ? -5.704 11.329 -20.062 1.00 85.19 101 ALA A O 1
ATOM 821 N N . LEU A 1 102 ? -5.869 10.045 -18.232 1.00 88.12 102 LEU A N 1
ATOM 822 C CA . LEU A 1 102 ? -5.056 8.949 -18.763 1.00 88.12 102 LEU A CA 1
ATOM 823 C C . LEU A 1 102 ? -5.674 8.302 -20.007 1.00 88.12 102 LEU A C 1
ATOM 825 O O . LEU A 1 102 ? -4.961 7.969 -20.944 1.00 88.12 102 LEU A O 1
ATOM 829 N N . ALA A 1 103 ? -6.998 8.137 -20.043 1.00 86.19 103 ALA A N 1
ATOM 830 C CA . ALA A 1 103 ? -7.679 7.614 -21.224 1.00 86.19 103 ALA A CA 1
ATOM 831 C C . ALA A 1 103 ? -7.543 8.558 -22.428 1.00 86.19 103 ALA A C 1
ATOM 833 O O . ALA A 1 103 ? -7.387 8.096 -23.557 1.00 86.19 103 ALA A O 1
ATOM 834 N N . PHE A 1 104 ? -7.593 9.872 -22.189 1.00 86.56 104 PHE A N 1
ATOM 835 C CA . PHE A 1 104 ? -7.377 10.874 -23.228 1.00 86.56 104 PHE A CA 1
ATOM 836 C C . PHE A 1 104 ? -5.929 10.854 -23.739 1.00 86.56 104 PHE A C 1
ATOM 838 O O . PHE A 1 104 ? -5.739 10.738 -24.949 1.00 86.56 104 PHE A O 1
ATOM 845 N N . ASP A 1 105 ? -4.945 10.845 -22.834 1.00 88.81 105 ASP A N 1
ATOM 846 C CA . ASP A 1 105 ? -3.514 10.710 -23.154 1.00 88.81 105 ASP A CA 1
ATOM 847 C C . ASP A 1 105 ? -3.255 9.469 -24.020 1.00 88.81 105 ASP A C 1
ATOM 849 O O . ASP A 1 105 ? -2.678 9.561 -25.106 1.00 88.81 105 ASP A O 1
ATOM 853 N N . SER A 1 106 ? -3.777 8.301 -23.619 1.00 86.62 106 SER A N 1
ATOM 854 C CA . SER A 1 106 ? -3.642 7.065 -24.400 1.00 86.62 106 SER A CA 1
ATOM 855 C C . SER A 1 106 ? -4.193 7.223 -25.825 1.00 86.62 106 SER A C 1
ATOM 857 O O . SER A 1 106 ? -3.563 6.759 -26.776 1.00 86.62 106 SER A O 1
ATOM 859 N N . VAL A 1 107 ? -5.328 7.908 -26.018 1.00 87.00 107 VAL A N 1
ATOM 860 C CA . VAL A 1 107 ? -5.888 8.167 -27.359 1.00 87.00 107 VAL A CA 1
ATOM 861 C C . VAL A 1 107 ? -4.982 9.095 -28.172 1.00 87.00 107 VAL A C 1
ATOM 863 O O . VAL A 1 107 ? -4.683 8.782 -29.327 1.00 87.00 107 VAL A O 1
ATOM 866 N N . VAL A 1 108 ? -4.515 10.204 -27.592 1.00 87.81 108 VAL A N 1
ATOM 867 C CA . VAL A 1 108 ? -3.621 11.162 -28.263 1.00 87.81 108 VAL A CA 1
ATOM 868 C C . VAL A 1 108 ? -2.320 10.479 -28.688 1.00 87.81 108 VAL A C 1
ATOM 870 O O . VAL A 1 108 ? -1.932 10.554 -29.857 1.00 87.81 108 VAL A O 1
ATOM 873 N N . ILE A 1 109 ? -1.687 9.731 -27.783 1.00 88.19 109 ILE A N 1
ATOM 874 C CA . ILE A 1 109 ? -0.455 8.986 -28.057 1.00 88.19 109 ILE A CA 1
ATOM 875 C C . ILE A 1 109 ? -0.662 7.955 -29.169 1.00 88.19 109 ILE A C 1
ATOM 877 O O . ILE A 1 109 ? 0.170 7.866 -30.077 1.00 88.19 109 ILE A O 1
ATOM 881 N N . LEU A 1 110 ? -1.756 7.187 -29.140 1.00 85.62 110 LEU A N 1
ATOM 882 C CA . LEU A 1 110 ? -2.047 6.186 -30.171 1.00 85.62 110 LEU A CA 1
ATOM 883 C C . LEU A 1 110 ? -2.284 6.824 -31.544 1.00 85.62 110 LEU A C 1
ATOM 885 O O . LEU A 1 110 ? -1.796 6.298 -32.548 1.00 85.62 110 LEU A O 1
ATOM 889 N N . LEU A 1 111 ? -2.970 7.969 -31.599 1.00 86.50 111 LEU A N 1
ATOM 890 C CA . LEU A 1 111 ? -3.157 8.722 -32.838 1.00 86.50 111 LEU A CA 1
ATOM 891 C C . LEU A 1 111 ? -1.814 9.208 -33.389 1.00 86.50 111 LEU A C 1
ATOM 893 O O . LEU A 1 111 ? -1.504 8.942 -34.550 1.00 86.50 111 LEU A O 1
ATOM 897 N N . ILE A 1 112 ? -0.976 9.848 -32.565 1.00 87.81 112 ILE A N 1
ATOM 898 C CA . ILE A 1 112 ? 0.337 10.338 -33.009 1.00 87.81 112 ILE A CA 1
ATOM 899 C C . ILE A 1 112 ? 1.218 9.172 -33.477 1.00 87.81 112 ILE A C 1
ATOM 901 O O . ILE A 1 112 ? 1.821 9.261 -34.548 1.00 87.81 112 ILE A O 1
ATOM 905 N N . LYS A 1 113 ? 1.239 8.048 -32.748 1.00 86.81 113 LYS A N 1
ATOM 906 C CA . LYS A 1 113 ? 1.961 6.831 -33.158 1.00 86.81 113 LYS A CA 1
ATOM 907 C C . LYS A 1 113 ? 1.492 6.317 -34.517 1.00 86.81 113 LYS A C 1
ATOM 909 O O . LYS A 1 113 ? 2.323 5.977 -35.361 1.00 86.81 113 LYS A O 1
ATOM 914 N N . ALA A 1 114 ? 0.179 6.297 -34.752 1.00 83.56 114 ALA A N 1
ATOM 915 C CA . ALA A 1 114 ? -0.400 5.862 -36.019 1.00 83.56 114 ALA A CA 1
ATOM 916 C C . ALA A 1 114 ? -0.020 6.775 -37.200 1.00 83.56 114 ALA A C 1
ATOM 918 O O . ALA A 1 114 ? 0.087 6.283 -38.326 1.00 83.56 114 ALA A O 1
ATOM 919 N N . PHE A 1 115 ? 0.224 8.068 -36.957 1.00 83.44 115 PHE A N 1
ATOM 920 C CA . PHE A 1 115 ? 0.678 9.019 -37.977 1.00 83.44 115 PHE A CA 1
ATOM 921 C C . PHE A 1 115 ? 2.193 8.988 -38.207 1.00 83.44 115 PHE A C 1
ATOM 923 O O . PHE A 1 115 ? 2.629 8.939 -39.356 1.00 83.44 115 PHE A O 1
ATOM 930 N N . VAL A 1 116 ? 2.996 9.023 -37.139 1.00 85.44 116 VAL A N 1
ATOM 931 C CA . VAL A 1 116 ? 4.454 9.220 -37.229 1.00 85.44 116 VAL A CA 1
ATOM 932 C C . VAL A 1 116 ? 5.190 7.930 -37.577 1.00 85.44 116 VAL A C 1
ATOM 934 O O . VAL A 1 116 ? 6.184 7.965 -38.297 1.00 85.44 116 VAL A O 1
ATOM 937 N N . LYS A 1 117 ? 4.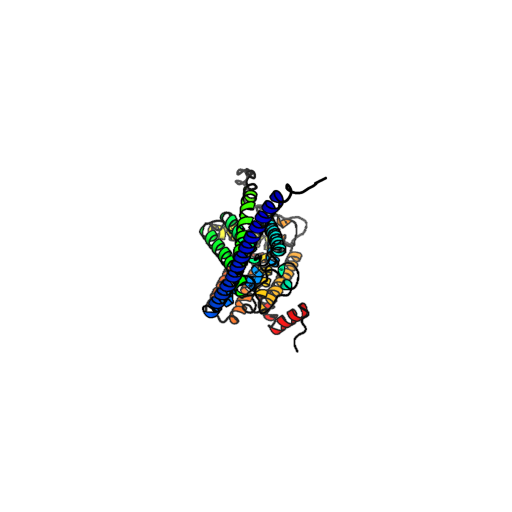708 6.781 -37.088 1.00 84.56 117 LYS A N 1
ATOM 938 C CA . LYS A 1 117 ? 5.242 5.451 -37.416 1.00 84.56 117 LYS A CA 1
ATOM 939 C C . LYS A 1 117 ? 6.766 5.299 -37.254 1.00 84.56 117 LYS A C 1
ATOM 941 O O . LYS A 1 117 ? 7.409 4.553 -37.995 1.00 84.56 117 LYS A O 1
ATOM 946 N N . ARG A 1 118 ? 7.360 5.997 -36.277 1.00 82.50 118 ARG A N 1
ATOM 947 C CA . ARG A 1 118 ? 8.807 5.944 -36.012 1.00 82.50 118 ARG A CA 1
ATOM 948 C C . ARG A 1 118 ? 9.219 4.545 -35.550 1.00 82.50 118 ARG A C 1
ATOM 950 O O . ARG A 1 118 ? 8.579 3.968 -34.670 1.00 82.50 118 ARG A O 1
ATOM 957 N N . LYS A 1 119 ? 10.296 4.010 -36.130 1.00 81.94 119 LYS A N 1
ATOM 958 C CA . LYS A 1 119 ? 10.846 2.698 -35.769 1.00 81.94 119 LYS A CA 1
ATOM 959 C C . LYS A 1 119 ? 11.515 2.753 -34.390 1.00 81.94 119 LYS A C 1
ATOM 961 O O . LYS A 1 119 ? 12.238 3.700 -34.104 1.00 81.94 119 LYS A O 1
ATOM 966 N N . ARG A 1 120 ? 11.284 1.727 -33.567 1.00 77.94 120 ARG A N 1
ATOM 967 C CA . ARG A 1 120 ? 11.922 1.562 -32.252 1.00 77.94 120 ARG A CA 1
ATOM 968 C C . ARG A 1 120 ? 13.414 1.219 -32.361 1.00 77.94 120 ARG A C 1
ATOM 970 O O . ARG A 1 120 ? 13.821 0.638 -33.376 1.00 77.94 120 ARG A O 1
ATOM 977 N N . PRO A 1 121 ? 14.213 1.516 -31.318 1.00 80.69 121 PRO A N 1
ATOM 978 C CA . PRO A 1 121 ? 15.571 1.002 -31.231 1.00 80.69 121 PRO A CA 1
ATOM 979 C C . PRO A 1 121 ? 15.567 -0.541 -31.211 1.00 80.69 121 PRO A C 1
ATOM 981 O O . PRO A 1 121 ? 14.606 -1.155 -30.738 1.00 80.69 121 PRO A O 1
ATOM 984 N N . PRO A 1 122 ? 16.612 -1.195 -31.743 1.00 65.69 122 PRO A N 1
ATOM 985 C CA . PRO A 1 122 ? 16.715 -2.649 -31.732 1.00 65.69 122 PRO A CA 1
ATOM 986 C C . PRO A 1 122 ? 16.924 -3.166 -30.299 1.00 65.69 122 PRO A C 1
ATOM 988 O O . PRO A 1 122 ? 17.970 -2.954 -29.692 1.00 65.69 122 PRO A O 1
ATOM 991 N N . THR A 1 123 ? 15.916 -3.849 -29.755 1.00 62.88 123 THR A N 1
ATOM 992 C CA . THR A 1 123 ? 15.942 -4.446 -28.410 1.00 62.88 123 THR A CA 1
ATOM 993 C C . THR A 1 123 ? 16.509 -5.864 -28.433 1.00 62.88 123 THR A C 1
ATOM 995 O O . THR A 1 123 ? 16.223 -6.617 -29.362 1.00 62.88 123 THR A O 1
ATOM 998 N N . LYS A 1 124 ? 17.213 -6.278 -27.369 1.00 51.53 124 LYS A N 1
ATOM 999 C CA . LYS A 1 124 ? 17.650 -7.679 -27.191 1.00 51.53 124 LYS A CA 1
ATOM 1000 C C . LYS A 1 124 ? 16.483 -8.660 -26.979 1.00 51.53 124 LYS A C 1
ATOM 1002 O O . LYS A 1 124 ? 16.606 -9.794 -27.414 1.00 51.53 124 LYS A O 1
ATOM 1007 N N . ASN A 1 125 ? 15.367 -8.215 -26.384 1.00 53.53 125 ASN A N 1
ATOM 1008 C CA . ASN A 1 125 ? 14.148 -9.007 -26.154 1.00 53.53 125 ASN A CA 1
ATOM 1009 C C . ASN A 1 125 ? 12.888 -8.170 -26.472 1.00 53.53 125 ASN A C 1
ATOM 1011 O O . ASN A 1 125 ? 12.595 -7.226 -25.731 1.00 53.53 125 ASN A O 1
ATOM 1015 N N . PRO A 1 126 ? 12.150 -8.453 -27.560 1.00 53.66 126 PRO A N 1
ATOM 1016 C CA . PRO A 1 126 ? 10.858 -7.819 -27.817 1.00 53.66 126 PRO A CA 1
ATOM 1017 C C . PRO A 1 126 ? 9.780 -8.406 -26.889 1.00 53.66 126 PRO A C 1
ATOM 1019 O O . PRO A 1 126 ? 9.686 -9.620 -26.738 1.00 53.66 126 PRO A O 1
ATOM 1022 N N . ASP A 1 127 ? 8.945 -7.561 -26.278 1.00 54.16 127 ASP A N 1
ATOM 1023 C CA . ASP A 1 127 ? 7.789 -8.043 -25.507 1.00 54.16 127 ASP A CA 1
ATOM 1024 C C . ASP A 1 127 ? 6.638 -8.433 -26.436 1.00 54.16 127 ASP A C 1
ATOM 1026 O O . ASP A 1 127 ? 6.450 -7.824 -27.491 1.00 54.16 127 ASP A O 1
ATOM 1030 N N . PHE A 1 128 ? 5.793 -9.369 -26.002 1.00 44.38 128 PHE A N 1
ATOM 1031 C CA . PHE A 1 128 ? 4.606 -9.820 -26.739 1.00 44.38 128 PHE A CA 1
ATOM 1032 C C . PHE A 1 128 ? 3.729 -8.658 -27.259 1.00 44.38 128 PHE A C 1
ATOM 1034 O O . PHE A 1 128 ? 3.307 -8.656 -28.412 1.00 44.38 128 PHE A O 1
ATOM 1041 N N . PHE A 1 129 ? 3.535 -7.604 -26.457 1.00 47.75 129 PHE A N 1
ATOM 1042 C CA . PHE A 1 129 ? 2.748 -6.422 -26.843 1.00 47.75 129 PHE A CA 1
ATOM 1043 C C . PHE A 1 129 ? 3.439 -5.508 -27.864 1.00 47.75 129 PHE A C 1
ATOM 1045 O O . PHE A 1 129 ? 2.774 -4.755 -28.566 1.00 47.75 129 PHE A O 1
ATOM 1052 N N . THR A 1 130 ? 4.766 -5.585 -28.002 1.00 53.53 130 THR A N 1
ATOM 1053 C CA . THR A 1 130 ? 5.482 -4.858 -29.065 1.00 53.53 130 THR A CA 1
ATOM 1054 C C . THR A 1 130 ? 5.324 -5.509 -30.440 1.00 53.53 130 THR A C 1
ATOM 1056 O O . THR A 1 130 ? 5.652 -4.880 -31.445 1.00 53.53 130 THR A O 1
ATOM 1059 N N . ALA A 1 131 ? 4.781 -6.731 -30.499 1.00 49.44 131 ALA A N 1
ATOM 1060 C CA . ALA A 1 131 ? 4.570 -7.475 -31.736 1.00 49.44 131 ALA A CA 1
ATOM 1061 C C . ALA A 1 131 ? 3.199 -7.217 -32.395 1.00 49.44 131 ALA A C 1
ATOM 1063 O O . ALA A 1 131 ? 3.002 -7.621 -33.541 1.00 49.44 131 ALA A O 1
ATOM 1064 N N . ILE A 1 132 ? 2.249 -6.555 -31.715 1.00 45.28 132 ILE A N 1
ATOM 1065 C CA . ILE A 1 132 ? 0.866 -6.407 -32.200 1.00 45.28 132 ILE A CA 1
ATOM 1066 C C . ILE A 1 132 ? 0.357 -4.971 -31.983 1.00 45.28 132 ILE A C 1
ATOM 1068 O O . ILE A 1 132 ? 0.332 -4.467 -30.866 1.00 45.28 132 ILE A O 1
ATOM 1072 N N . GLY A 1 133 ? -0.112 -4.318 -33.054 1.00 55.91 133 GLY A N 1
ATOM 1073 C CA . GLY A 1 133 ? -0.850 -3.045 -32.989 1.00 55.91 133 GLY A CA 1
ATOM 1074 C C . GLY A 1 133 ? -0.023 -1.758 -33.200 1.00 55.91 133 GLY A C 1
ATOM 1075 O O . GLY A 1 133 ? 1.111 -1.809 -33.683 1.00 55.91 133 GLY A O 1
ATOM 1076 N N . PRO A 1 134 ? -0.589 -0.569 -32.893 1.00 52.47 134 PRO A N 1
ATOM 1077 C CA . PRO A 1 134 ? 0.079 0.738 -33.021 1.00 52.47 134 PRO A CA 1
ATOM 1078 C C . PRO A 1 134 ? 1.288 0.910 -32.088 1.00 52.47 134 PRO A C 1
ATOM 1080 O O . PRO A 1 134 ? 2.108 1.806 -32.288 1.00 52.47 134 PRO A O 1
ATOM 1083 N N . ASP A 1 135 ? 1.424 0.038 -31.088 1.00 60.44 135 ASP A N 1
ATOM 1084 C CA . ASP A 1 135 ? 2.526 0.052 -30.131 1.00 60.44 135 ASP A CA 1
ATOM 1085 C C . ASP A 1 135 ? 3.858 -0.447 -30.691 1.00 60.44 135 ASP A C 1
ATOM 1087 O O . ASP A 1 135 ? 4.881 -0.302 -30.035 1.00 60.44 135 ASP A O 1
ATOM 1091 N N . GLN A 1 136 ? 3.915 -0.918 -31.934 1.00 68.88 136 GLN A N 1
ATOM 1092 C CA . GLN A 1 136 ? 5.184 -1.188 -32.622 1.00 68.88 136 GLN A CA 1
ATOM 1093 C C . GLN A 1 136 ? 6.043 0.077 -32.846 1.00 68.88 136 GLN A C 1
ATOM 1095 O O . GLN A 1 136 ? 7.250 -0.017 -33.077 1.00 68.88 136 GLN A O 1
ATOM 1100 N N . TYR A 1 137 ? 5.442 1.269 -32.764 1.00 82.44 137 TYR A N 1
ATOM 1101 C CA . TYR A 1 137 ? 6.119 2.543 -33.007 1.00 82.44 137 TYR A CA 1
ATOM 1102 C C . TYR A 1 137 ? 6.688 3.164 -31.727 1.00 82.44 137 TYR A C 1
ATOM 1104 O O . TYR A 1 137 ? 6.182 2.933 -30.625 1.00 82.44 137 TYR A O 1
ATOM 1112 N N . SER A 1 138 ? 7.769 3.935 -31.869 1.00 84.56 138 SER A N 1
ATOM 1113 C CA . SER A 1 138 ? 8.507 4.520 -30.740 1.00 84.56 138 SER A CA 1
ATOM 1114 C C . SER A 1 138 ? 8.043 5.928 -30.363 1.00 84.56 138 SER A C 1
ATOM 1116 O O . SER A 1 138 ? 8.154 6.310 -29.201 1.00 84.56 138 SER A O 1
ATOM 1118 N N . PHE A 1 139 ? 7.500 6.695 -31.311 1.00 87.56 139 PHE A N 1
ATOM 1119 C CA . PHE A 1 139 ? 7.187 8.112 -31.116 1.00 87.56 139 PHE A CA 1
ATOM 1120 C C . PHE A 1 139 ? 5.676 8.367 -31.000 1.00 87.56 139 PHE A C 1
ATOM 1122 O O . PHE A 1 139 ? 4.952 7.970 -31.917 1.00 87.56 139 PHE A O 1
ATOM 1129 N N . PRO A 1 140 ? 5.197 9.078 -29.960 1.00 91.38 140 PRO A N 1
ATOM 1130 C CA . PRO A 1 140 ? 5.912 9.521 -28.757 1.00 91.38 140 PRO A CA 1
ATOM 1131 C C . PRO A 1 140 ? 5.980 8.401 -27.705 1.00 91.38 140 PRO A C 1
ATOM 1133 O O . PRO A 1 140 ? 5.284 7.383 -27.797 1.00 91.38 140 PRO A O 1
ATOM 1136 N N . SER A 1 141 ? 6.781 8.596 -26.656 1.00 91.12 141 SER A N 1
ATOM 1137 C CA . SER A 1 141 ? 6.782 7.697 -25.499 1.00 91.12 141 SER A CA 1
ATOM 1138 C C . SER A 1 141 ? 5.519 7.894 -24.656 1.00 91.12 141 SER A C 1
ATOM 1140 O O . SER A 1 141 ? 5.409 8.856 -23.898 1.00 91.12 141 SER A O 1
ATOM 1142 N N . GLY A 1 142 ? 4.583 6.945 -24.745 1.00 87.88 142 GLY A N 1
ATOM 1143 C CA . GLY A 1 142 ? 3.374 6.942 -23.908 1.00 87.88 142 GLY A CA 1
ATOM 1144 C C . GLY A 1 142 ? 3.671 6.769 -22.416 1.00 87.88 142 GLY A C 1
ATOM 1145 O O . GLY A 1 142 ? 2.980 7.334 -21.582 1.00 87.88 142 GLY A O 1
ATOM 1146 N N . TYR A 1 143 ? 4.747 6.055 -22.064 1.00 87.88 143 TYR A N 1
ATOM 1147 C CA . TYR A 1 143 ? 5.205 5.967 -20.674 1.00 87.88 143 TYR A CA 1
ATOM 1148 C C . TYR A 1 143 ? 5.620 7.336 -20.135 1.00 87.88 143 TYR A C 1
ATOM 1150 O O . TYR A 1 143 ? 5.190 7.704 -19.051 1.00 87.88 143 TYR A O 1
ATOM 1158 N N . ALA A 1 144 ? 6.414 8.089 -20.904 1.00 90.69 144 ALA A N 1
ATOM 1159 C CA . ALA A 1 144 ? 6.878 9.409 -20.489 1.00 90.69 144 ALA A CA 1
ATOM 1160 C C . ALA A 1 144 ? 5.724 10.413 -20.372 1.00 90.69 144 ALA A C 1
ATOM 1162 O O . ALA A 1 144 ? 5.681 11.168 -19.407 1.00 90.69 144 ALA A O 1
ATOM 1163 N N . SER A 1 145 ? 4.774 10.390 -21.316 1.00 92.88 145 SER A N 1
ATOM 1164 C CA . SER A 1 145 ? 3.578 11.245 -21.255 1.00 92.88 145 SER A CA 1
ATOM 1165 C C . SER A 1 145 ? 2.768 10.982 -19.993 1.00 92.88 145 SER A C 1
ATOM 1167 O O . SER A 1 145 ? 2.576 11.872 -19.164 1.00 92.88 145 SER A O 1
ATOM 1169 N N . ARG A 1 146 ? 2.422 9.714 -19.769 1.00 90.88 146 ARG A N 1
ATOM 1170 C CA . ARG A 1 146 ? 1.602 9.272 -18.647 1.00 90.88 146 ARG A CA 1
ATOM 1171 C C . ARG A 1 146 ? 2.223 9.559 -17.287 1.00 90.88 146 ARG A C 1
ATOM 1173 O O . ARG A 1 146 ? 1.544 10.080 -16.407 1.00 90.88 146 ARG A O 1
ATOM 1180 N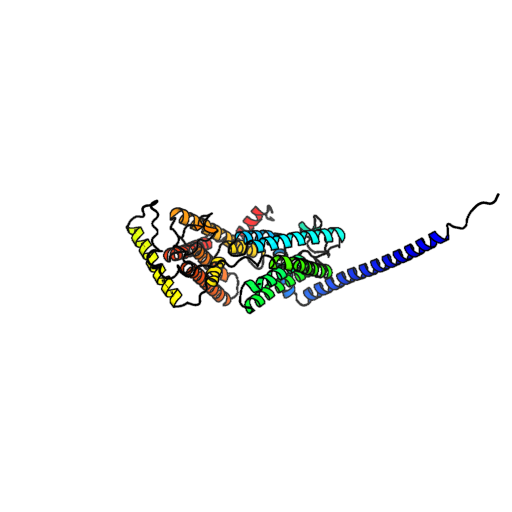 N . THR A 1 147 ? 3.490 9.195 -17.070 1.00 91.19 147 THR A N 1
ATOM 1181 C CA . THR A 1 147 ? 4.112 9.390 -15.751 1.00 91.19 147 THR A CA 1
ATOM 1182 C C . THR A 1 147 ? 4.287 10.865 -15.432 1.00 91.19 147 THR A C 1
ATOM 1184 O O . THR A 1 147 ? 4.140 11.251 -14.277 1.00 91.19 147 THR A O 1
ATOM 1187 N N . ILE A 1 148 ? 4.556 11.707 -16.434 1.00 92.62 148 ILE A N 1
ATOM 1188 C CA . ILE A 1 148 ? 4.632 13.160 -16.260 1.00 92.62 148 ILE A CA 1
ATOM 1189 C C . ILE A 1 148 ? 3.248 13.741 -15.967 1.00 92.62 148 ILE A C 1
ATOM 1191 O O . ILE A 1 148 ? 3.119 14.478 -14.992 1.00 92.62 148 ILE A O 1
ATOM 1195 N N . LEU A 1 149 ? 2.216 13.345 -16.717 1.00 89.62 149 LEU A N 1
ATOM 1196 C CA . LEU A 1 149 ? 0.824 13.728 -16.464 1.00 89.62 149 LEU A CA 1
ATOM 1197 C C . LEU A 1 149 ? 0.399 13.381 -15.026 1.00 89.62 149 LEU A C 1
ATOM 1199 O O . LEU A 1 149 ? -0.120 14.227 -14.302 1.00 89.62 149 LEU A O 1
ATOM 1203 N N . ILE A 1 150 ? 0.690 12.161 -14.566 1.00 87.81 150 ILE A N 1
ATOM 1204 C CA . ILE A 1 150 ? 0.406 11.729 -13.189 1.00 87.81 150 ILE A CA 1
ATOM 1205 C C . ILE A 1 150 ? 1.166 12.589 -12.173 1.00 87.81 150 ILE A C 1
ATOM 1207 O O . ILE A 1 150 ? 0.557 13.071 -11.218 1.00 87.81 150 ILE A O 1
ATOM 1211 N N . SER A 1 151 ? 2.474 12.803 -12.352 1.00 88.50 151 SER A N 1
ATOM 1212 C CA . SER A 1 151 ? 3.273 13.627 -11.435 1.00 88.50 151 SER A CA 1
ATOM 1213 C C . SER A 1 151 ? 2.749 15.059 -11.339 1.00 88.50 151 SER A C 1
ATOM 1215 O O . SER A 1 151 ? 2.688 15.601 -10.237 1.00 88.50 151 SER A O 1
ATOM 1217 N N . PHE A 1 152 ? 2.319 15.650 -12.456 1.00 85.81 152 PHE A N 1
ATOM 1218 C CA . PHE A 1 152 ? 1.701 16.975 -12.477 1.00 85.81 152 PHE A CA 1
ATOM 1219 C C . PHE A 1 152 ? 0.405 17.017 -11.678 1.00 85.81 152 PHE A C 1
ATOM 1221 O O . PHE A 1 152 ? 0.302 17.807 -10.735 1.00 85.81 152 PHE A O 1
ATOM 1228 N N . ILE A 1 153 ? -0.534 16.120 -11.992 1.00 79.62 153 ILE A N 1
ATOM 1229 C CA . ILE A 1 153 ? -1.823 16.039 -11.306 1.00 79.62 153 ILE A CA 1
ATOM 1230 C C . ILE A 1 153 ? -1.596 15.879 -9.796 1.00 79.62 153 ILE A C 1
ATOM 1232 O O . ILE A 1 153 ? -2.132 16.641 -8.991 1.00 79.62 153 ILE A O 1
ATOM 1236 N N . PHE A 1 154 ? -0.730 14.950 -9.384 1.00 76.75 154 PHE A N 1
ATOM 1237 C CA . PHE A 1 154 ? -0.433 14.722 -7.969 1.00 76.75 154 PHE A CA 1
ATOM 1238 C C . PHE A 1 154 ? 0.244 15.917 -7.289 1.00 76.75 154 PHE A C 1
ATOM 1240 O O . PHE A 1 154 ? -0.130 16.248 -6.165 1.00 76.75 154 PHE A O 1
ATOM 1247 N N . THR A 1 155 ? 1.199 16.593 -7.938 1.00 76.94 155 THR A N 1
ATOM 1248 C CA . THR A 1 155 ? 1.831 17.806 -7.390 1.00 76.94 155 THR A CA 1
ATOM 1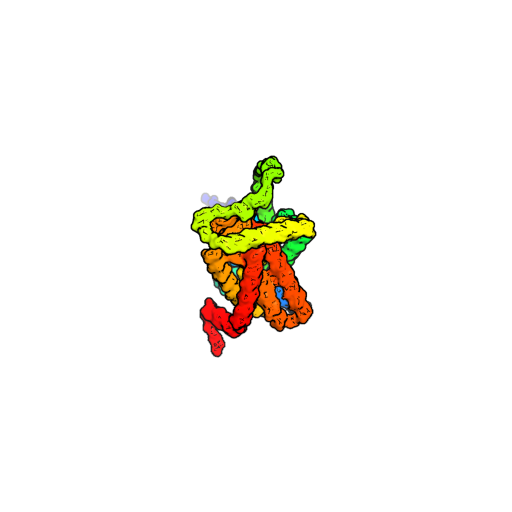249 C C . THR A 1 155 ? 0.825 18.944 -7.206 1.00 76.94 155 THR A C 1
ATOM 1251 O O . THR A 1 155 ? 0.954 19.705 -6.250 1.00 76.94 155 THR A O 1
ATOM 1254 N N . GLN A 1 156 ? -0.198 19.043 -8.055 1.00 69.25 156 GLN A N 1
ATOM 1255 C CA . GLN A 1 156 ? -1.226 20.083 -7.957 1.00 69.25 156 GLN A CA 1
ATOM 1256 C C . GLN A 1 156 ? -2.297 19.807 -6.902 1.00 69.25 156 GLN A C 1
ATOM 1258 O O . GLN A 1 156 ? -2.847 20.749 -6.336 1.00 69.25 156 GLN A O 1
ATOM 1263 N N . ILE A 1 157 ? -2.573 18.537 -6.606 1.00 64.88 157 ILE A N 1
ATOM 1264 C CA . ILE A 1 157 ? -3.491 18.133 -5.528 1.00 64.88 157 ILE A CA 1
ATOM 1265 C C . ILE A 1 157 ? -2.760 18.141 -4.177 1.00 64.88 157 ILE A C 1
ATOM 1267 O O . ILE A 1 157 ? -3.378 18.323 -3.134 1.00 64.88 157 ILE A O 1
ATOM 1271 N N . ASN A 1 158 ? -1.431 18.006 -4.175 1.00 58.16 158 ASN A N 1
ATOM 1272 C CA . ASN A 1 158 ? -0.591 17.963 -2.975 1.00 58.16 158 ASN A CA 1
ATOM 1273 C C . ASN A 1 158 ? -0.840 19.094 -1.945 1.00 58.16 158 ASN A C 1
ATOM 1275 O O . ASN A 1 158 ? -0.907 18.799 -0.753 1.00 58.16 158 ASN A O 1
ATOM 1279 N N . PRO A 1 159 ? -1.063 20.368 -2.343 1.00 54.50 159 PRO A N 1
ATOM 1280 C CA . PRO A 1 159 ? -1.411 21.455 -1.425 1.00 54.50 159 PRO A CA 1
ATOM 1281 C C . PRO A 1 159 ? -2.687 21.218 -0.602 1.00 54.50 159 PRO A C 1
ATOM 1283 O O . PRO A 1 159 ? -2.865 21.868 0.425 1.00 54.50 159 PRO A O 1
ATOM 1286 N N . LEU A 1 160 ? -3.556 20.285 -1.012 1.00 47.62 160 LEU A N 1
ATOM 1287 C CA . LEU A 1 160 ? -4.779 19.915 -0.293 1.00 47.62 160 LEU A CA 1
ATOM 1288 C C . LEU A 1 160 ? -4.517 18.976 0.903 1.00 47.62 160 LEU A C 1
ATOM 1290 O O . LEU A 1 160 ? -5.402 18.807 1.739 1.00 47.62 160 LEU A O 1
ATOM 1294 N N . PHE A 1 161 ? -3.318 18.382 1.019 1.00 50.19 161 PHE A N 1
ATOM 1295 C CA . PHE A 1 161 ? -3.002 17.341 2.012 1.00 50.19 161 PHE A CA 1
ATOM 1296 C C . PHE A 1 161 ? -2.170 17.804 3.229 1.00 50.19 161 PHE A C 1
ATOM 1298 O O . PHE A 1 161 ? -1.919 16.992 4.121 1.00 50.19 161 PHE A O 1
ATOM 1305 N N . GLY A 1 162 ? -1.797 19.089 3.342 1.00 51.00 162 GLY A N 1
ATOM 1306 C CA . GLY A 1 162 ? -1.202 19.659 4.567 1.00 51.00 162 GLY A CA 1
ATOM 1307 C C . GLY A 1 162 ? 0.183 20.307 4.407 1.00 51.00 162 GLY A C 1
ATOM 1308 O O . GLY A 1 162 ? 0.487 20.883 3.369 1.00 51.00 162 GLY A O 1
ATOM 1309 N N . ASN A 1 163 ? 0.989 20.299 5.483 1.00 56.78 163 ASN A N 1
ATOM 1310 C CA . ASN A 1 163 ? 2.210 21.110 5.658 1.00 56.78 163 ASN A CA 1
ATOM 1311 C C . ASN A 1 163 ? 3.215 21.024 4.490 1.00 56.78 163 ASN A C 1
ATOM 1313 O O . ASN A 1 163 ? 3.581 19.940 4.039 1.00 56.78 163 ASN A O 1
ATOM 1317 N N . GLY A 1 164 ? 3.760 22.178 4.082 1.00 65.31 164 GLY A N 1
ATOM 1318 C CA . GLY A 1 164 ? 4.551 22.336 2.851 1.00 65.31 164 GLY A CA 1
ATOM 1319 C C . GLY A 1 164 ? 5.769 21.415 2.675 1.00 65.31 164 GLY A C 1
ATOM 1320 O O . GLY A 1 164 ? 6.102 21.079 1.541 1.00 65.31 164 GLY A O 1
ATOM 1321 N N . TYR A 1 165 ? 6.405 20.944 3.755 1.00 69.56 165 TYR A N 1
ATOM 1322 C CA . TYR A 1 165 ? 7.550 20.022 3.665 1.00 69.56 165 TYR A CA 1
ATOM 1323 C C . TYR A 1 165 ? 7.161 18.617 3.185 1.00 69.56 165 TYR A C 1
ATOM 1325 O O . TYR A 1 165 ? 7.883 18.029 2.384 1.00 69.56 165 TYR A O 1
ATOM 1333 N N . LEU A 1 166 ? 6.013 18.084 3.620 1.00 63.00 166 LEU A N 1
ATOM 1334 C CA . LEU A 1 166 ? 5.539 16.768 3.174 1.00 63.00 166 LEU A CA 1
ATOM 1335 C C . LEU A 1 166 ? 5.113 16.809 1.706 1.00 63.00 166 LEU A C 1
ATOM 1337 O O . LEU A 1 166 ? 5.430 15.892 0.952 1.00 63.00 166 LEU A O 1
ATOM 1341 N N . ASN A 1 167 ? 4.492 17.910 1.278 1.00 68.44 167 ASN A N 1
ATOM 1342 C CA . ASN A 1 167 ? 4.124 18.112 -0.123 1.00 68.44 167 ASN A CA 1
ATOM 1343 C C . ASN A 1 167 ? 5.370 18.225 -1.008 1.00 68.44 167 ASN A C 1
ATOM 1345 O O . ASN A 1 167 ? 5.411 17.667 -2.104 1.00 68.44 167 ASN A O 1
ATOM 1349 N N . LEU A 1 168 ? 6.415 18.905 -0.524 1.00 72.88 168 LEU A N 1
ATOM 1350 C CA . LEU A 1 168 ? 7.700 18.952 -1.212 1.00 72.88 168 LEU A CA 1
ATOM 1351 C C . LEU A 1 168 ? 8.302 17.549 -1.341 1.00 72.88 168 LEU A C 1
ATOM 1353 O O . LEU A 1 168 ? 8.649 17.149 -2.446 1.00 72.88 168 LEU A O 1
ATOM 1357 N N . MET A 1 169 ? 8.366 16.773 -0.255 1.00 72.75 169 MET A N 1
ATOM 1358 C CA . MET A 1 169 ? 8.908 15.409 -0.293 1.00 72.75 169 MET A CA 1
ATOM 1359 C C . MET A 1 169 ? 8.102 14.483 -1.210 1.00 72.75 169 MET A C 1
ATOM 1361 O O . MET A 1 169 ? 8.688 13.798 -2.041 1.00 72.75 169 MET A O 1
ATOM 1365 N N . ALA A 1 170 ? 6.772 14.489 -1.118 1.00 72.81 170 ALA A N 1
ATOM 1366 C CA . ALA A 1 170 ? 5.912 13.686 -1.984 1.00 72.81 170 ALA A CA 1
ATOM 1367 C C . ALA A 1 170 ? 6.041 14.092 -3.461 1.00 72.81 170 ALA A C 1
ATOM 1369 O O . ALA A 1 170 ? 6.087 13.226 -4.334 1.00 72.81 170 ALA A O 1
ATOM 1370 N N . SER A 1 171 ? 6.178 15.394 -3.743 1.00 79.12 171 SER A N 1
ATOM 1371 C CA . SER A 1 171 ? 6.437 15.878 -5.102 1.00 79.12 171 SER A CA 1
ATOM 1372 C C . SER A 1 171 ? 7.809 15.412 -5.589 1.00 79.12 171 SER A C 1
ATOM 1374 O O . SER A 1 171 ? 7.914 14.850 -6.670 1.00 79.12 171 SER A O 1
ATOM 1376 N N . LEU A 1 172 ? 8.861 15.542 -4.781 1.00 81.25 172 LEU A N 1
ATOM 1377 C CA . LEU A 1 172 ? 10.190 15.044 -5.141 1.00 81.25 172 LEU A CA 1
ATOM 1378 C C . LEU A 1 172 ? 10.178 13.534 -5.417 1.00 81.25 172 LEU A C 1
ATOM 1380 O O . LEU A 1 172 ? 10.785 13.086 -6.389 1.00 81.25 172 LEU A O 1
ATOM 1384 N N . LEU A 1 173 ? 9.447 12.746 -4.626 1.00 83.19 173 LEU A N 1
ATOM 1385 C CA . LEU A 1 173 ? 9.310 11.304 -4.839 1.00 83.19 173 LEU A CA 1
ATOM 1386 C C . LEU A 1 173 ? 8.579 10.982 -6.147 1.00 83.19 173 LEU A C 1
ATOM 1388 O O . LEU A 1 173 ? 9.060 10.163 -6.926 1.00 83.19 173 LEU A O 1
ATOM 1392 N N . ILE A 1 174 ? 7.458 11.642 -6.443 1.00 85.81 174 ILE A N 1
ATOM 1393 C CA . ILE A 1 174 ? 6.708 11.336 -7.667 1.00 85.81 174 ILE A CA 1
ATOM 1394 C C . ILE A 1 174 ? 7.409 11.846 -8.930 1.00 85.81 174 ILE A C 1
ATOM 1396 O O . ILE A 1 174 ? 7.346 11.211 -9.981 1.00 85.81 174 ILE A O 1
ATOM 1400 N N . TRP A 1 175 ? 8.123 12.966 -8.837 1.00 88.62 175 TRP A N 1
ATOM 1401 C CA . TRP A 1 175 ? 8.928 13.493 -9.934 1.00 88.62 175 TRP A CA 1
ATOM 1402 C C . TRP A 1 175 ? 10.187 12.667 -10.173 1.00 88.62 175 TRP A C 1
ATOM 1404 O O . TRP A 1 175 ? 10.504 12.364 -11.321 1.00 88.62 175 TRP A O 1
ATOM 1414 N N . SER A 1 176 ? 10.867 12.231 -9.109 1.00 86.12 176 SER A N 1
ATOM 1415 C CA . SER A 1 176 ? 11.999 11.308 -9.237 1.00 86.12 176 SER A CA 1
ATOM 1416 C C . SER A 1 176 ? 11.564 9.971 -9.832 1.00 86.12 176 SER A C 1
ATOM 1418 O O . SER A 1 176 ? 12.246 9.474 -10.725 1.00 86.12 176 SER A O 1
ATOM 1420 N N . TRP A 1 177 ? 10.406 9.430 -9.439 1.00 89.31 177 TRP A N 1
ATOM 1421 C CA . TRP A 1 177 ? 9.819 8.249 -10.075 1.00 89.31 177 TRP A CA 1
ATOM 1422 C C . TRP A 1 177 ? 9.561 8.468 -11.573 1.00 89.31 177 TRP A C 1
ATOM 1424 O O . TRP A 1 177 ? 10.028 7.675 -12.387 1.00 89.31 177 TRP A O 1
ATOM 1434 N N . SER A 1 178 ? 8.897 9.558 -11.966 1.00 90.50 178 SER A N 1
ATOM 1435 C CA . SER A 1 178 ? 8.588 9.820 -13.380 1.00 90.50 178 SER A CA 1
ATOM 1436 C C . SER A 1 178 ? 9.846 9.995 -14.238 1.00 90.50 178 SER A C 1
ATOM 1438 O O . SER A 1 178 ? 9.975 9.380 -15.298 1.00 90.50 178 SER A O 1
ATOM 1440 N N . ILE A 1 179 ? 10.841 10.732 -13.735 1.00 89.31 179 ILE A N 1
ATOM 1441 C CA . ILE A 1 179 ? 12.152 10.866 -14.386 1.00 89.31 179 ILE A CA 1
ATOM 1442 C C . ILE A 1 179 ? 12.840 9.496 -14.502 1.00 89.31 179 ILE A C 1
ATOM 1444 O O . ILE A 1 179 ? 13.399 9.171 -15.550 1.00 89.31 179 ILE A O 1
ATOM 1448 N N . SER A 1 180 ? 12.752 8.662 -13.465 1.00 87.50 180 SER A N 1
ATOM 1449 C CA . SER A 1 180 ? 13.316 7.306 -13.464 1.00 87.50 180 SER A CA 1
ATOM 1450 C C . SER A 1 180 ? 12.681 6.410 -14.529 1.00 87.50 180 SER A C 1
ATOM 1452 O O . SER A 1 180 ? 13.392 5.685 -15.227 1.00 87.50 180 SER A O 1
ATOM 1454 N N . VAL A 1 181 ? 11.358 6.485 -14.710 1.00 87.69 181 VAL A N 1
ATOM 1455 C CA . VAL A 1 181 ? 10.650 5.757 -15.773 1.00 87.69 181 VAL A CA 1
ATOM 1456 C C . VAL A 1 181 ? 11.104 6.243 -17.152 1.00 87.69 181 VAL A C 1
ATOM 1458 O O . VAL A 1 181 ? 11.402 5.419 -18.019 1.00 87.69 181 VAL A O 1
ATOM 1461 N N . CYS A 1 182 ? 11.244 7.557 -17.352 1.00 88.69 182 CYS A N 1
ATOM 1462 C CA . CYS A 1 182 ? 11.769 8.138 -18.591 1.00 88.69 182 CYS A CA 1
ATOM 1463 C C . CYS A 1 182 ? 13.170 7.606 -18.936 1.00 88.69 182 CYS A C 1
ATOM 1465 O O . CYS A 1 182 ? 13.382 7.114 -20.048 1.00 88.69 182 CYS A O 1
ATOM 1467 N N . PHE A 1 183 ? 14.100 7.614 -17.975 1.00 85.25 183 PHE A N 1
ATOM 1468 C CA . PHE A 1 183 ? 15.439 7.041 -18.158 1.00 85.25 183 PHE A CA 1
ATOM 1469 C C . PHE A 1 183 ? 15.393 5.537 -18.441 1.00 85.25 183 PHE A C 1
ATOM 1471 O O . PHE A 1 183 ? 16.068 5.063 -19.356 1.00 85.25 183 PHE A O 1
ATOM 1478 N N . SER A 1 184 ? 14.542 4.792 -17.731 1.00 84.62 184 SER A N 1
ATOM 1479 C CA . SER A 1 184 ? 14.330 3.360 -17.961 1.00 84.62 184 SER A CA 1
ATOM 1480 C C . SER A 1 184 ? 13.917 3.054 -19.405 1.00 84.62 184 SER A C 1
ATOM 1482 O O . SER A 1 184 ? 14.348 2.052 -19.975 1.00 84.62 184 SER A O 1
ATOM 1484 N N . ARG A 1 185 ? 13.094 3.903 -20.039 1.00 84.62 185 ARG A N 1
ATOM 1485 C CA . ARG A 1 185 ? 12.662 3.693 -21.435 1.00 84.62 185 ARG A CA 1
ATOM 1486 C C . ARG A 1 185 ? 13.795 3.866 -22.444 1.00 84.62 185 ARG A C 1
ATOM 1488 O O . ARG A 1 185 ? 13.802 3.171 -23.461 1.00 84.62 185 ARG A O 1
ATOM 1495 N N . MET A 1 186 ? 14.746 4.745 -22.148 1.00 84.69 186 MET A N 1
ATOM 1496 C CA . MET A 1 186 ? 15.932 4.946 -22.977 1.00 84.69 186 MET A CA 1
ATOM 1497 C C . MET A 1 186 ? 16.951 3.822 -22.778 1.00 84.69 186 MET A C 1
ATOM 1499 O O . MET A 1 186 ? 17.419 3.241 -23.753 1.00 84.69 186 MET A O 1
ATOM 1503 N N . LEU A 1 187 ? 17.249 3.478 -21.521 1.00 78.81 187 LEU A N 1
ATOM 1504 C CA . LEU A 1 187 ? 18.250 2.466 -21.161 1.00 78.81 187 LEU A CA 1
ATOM 1505 C C . LEU A 1 187 ? 17.888 1.067 -21.664 1.00 78.81 187 LEU A C 1
ATOM 1507 O O . LEU A 1 187 ? 18.734 0.369 -22.213 1.00 78.81 187 LEU A O 1
ATOM 1511 N N . ASN A 1 188 ? 16.607 0.699 -21.594 1.00 75.06 188 ASN A N 1
ATOM 1512 C CA . ASN A 1 188 ? 16.120 -0.574 -22.127 1.00 75.06 188 ASN A CA 1
ATOM 1513 C C . ASN A 1 188 ? 16.029 -0.608 -23.667 1.00 75.06 188 ASN A C 1
ATOM 1515 O O . ASN A 1 188 ? 15.503 -1.566 -24.235 1.00 75.06 188 ASN A O 1
ATOM 1519 N N . GLY A 1 189 ? 16.474 0.449 -24.357 1.00 74.25 189 GLY A N 1
ATOM 1520 C CA . GLY A 1 189 ? 16.422 0.541 -25.815 1.00 74.25 189 GLY A CA 1
ATOM 1521 C C . GLY A 1 189 ? 14.996 0.539 -26.367 1.00 74.25 189 GLY A C 1
ATOM 1522 O O . GLY A 1 189 ? 14.762 0.057 -27.471 1.00 74.25 189 GLY A O 1
ATOM 1523 N N . ARG A 1 190 ? 14.014 1.033 -25.602 1.00 76.62 190 ARG A N 1
ATOM 1524 C CA . ARG A 1 190 ? 12.593 1.018 -25.999 1.00 76.62 190 ARG A CA 1
ATOM 1525 C C . ARG A 1 190 ? 12.185 2.289 -26.735 1.00 76.62 190 ARG A C 1
ATOM 1527 O O . ARG A 1 190 ? 11.305 2.235 -27.591 1.00 76.62 190 ARG A O 1
ATOM 1534 N N . HIS A 1 191 ? 12.827 3.405 -26.404 1.00 85.56 191 HIS A N 1
ATOM 1535 C CA . HIS A 1 191 ? 12.535 4.732 -26.930 1.00 85.56 191 HIS A CA 1
ATOM 1536 C C . HIS A 1 191 ? 13.820 5.543 -27.120 1.00 85.56 191 HIS A C 1
ATOM 1538 O O . HIS A 1 191 ? 14.780 5.381 -26.367 1.00 85.56 191 HIS A O 1
ATOM 1544 N N . HIS A 1 192 ? 13.816 6.438 -28.105 1.00 88.69 192 HIS A N 1
ATOM 1545 C CA . HIS A 1 192 ? 14.857 7.449 -28.271 1.00 88.69 192 HIS A CA 1
ATOM 1546 C C . HIS A 1 192 ? 14.606 8.660 -27.359 1.00 88.69 192 HIS A C 1
ATOM 1548 O O . HIS A 1 192 ? 13.498 8.846 -26.848 1.00 88.69 192 HIS A O 1
ATOM 1554 N N . LEU A 1 193 ? 15.616 9.512 -27.173 1.00 88.56 193 LEU A N 1
ATOM 1555 C CA . LEU A 1 193 ? 15.518 10.708 -26.336 1.00 88.56 193 LEU A CA 1
ATOM 1556 C C . LEU A 1 193 ? 14.379 11.629 -26.796 1.00 88.56 193 LEU A C 1
ATOM 1558 O O . LEU A 1 193 ? 13.565 12.029 -25.964 1.00 88.56 193 LEU A O 1
ATOM 1562 N N . LEU A 1 194 ? 14.248 11.908 -28.100 1.00 88.12 194 LEU A N 1
ATOM 1563 C CA . LEU A 1 194 ? 13.129 12.721 -28.601 1.00 88.12 194 LEU A CA 1
ATOM 1564 C C . LEU A 1 194 ? 11.759 12.084 -28.348 1.00 88.12 194 LEU A C 1
ATOM 1566 O O . LEU A 1 194 ? 10.792 12.818 -28.146 1.00 88.12 194 LEU A O 1
ATOM 1570 N N . ASP A 1 195 ? 11.652 10.752 -28.324 1.00 90.75 195 ASP A N 1
ATOM 1571 C CA . ASP A 1 195 ? 10.382 10.078 -28.027 1.00 90.75 195 ASP A CA 1
ATOM 1572 C C . ASP A 1 195 ? 9.956 10.365 -26.581 1.00 90.75 195 ASP A C 1
ATOM 1574 O O . ASP A 1 195 ? 8.785 10.640 -26.313 1.00 90.75 195 ASP A O 1
ATOM 1578 N N . VAL A 1 196 ? 10.919 10.312 -25.654 1.00 90.62 196 VAL A N 1
ATOM 1579 C CA . VAL A 1 196 ? 10.725 10.553 -24.219 1.00 90.62 196 VAL A CA 1
ATOM 1580 C C . VAL A 1 196 ? 10.460 12.026 -23.936 1.00 90.62 196 VAL A C 1
ATOM 1582 O O . VAL A 1 196 ? 9.499 12.338 -23.240 1.00 90.62 196 VAL A O 1
ATOM 1585 N N . VAL A 1 197 ? 11.253 12.930 -24.515 1.00 91.12 197 VAL A N 1
ATOM 1586 C CA . VAL A 1 197 ? 11.064 14.381 -24.365 1.00 91.12 197 VAL A CA 1
ATOM 1587 C C . VAL A 1 197 ? 9.713 14.811 -24.930 1.00 91.12 197 VAL A C 1
ATOM 1589 O O . VAL A 1 197 ? 8.981 15.537 -24.265 1.00 91.12 197 VAL A O 1
ATOM 1592 N N . THR A 1 198 ? 9.340 14.330 -26.120 1.00 91.00 198 THR A N 1
ATOM 1593 C CA . THR A 1 198 ? 8.036 14.669 -26.709 1.00 91.00 198 THR A CA 1
ATOM 1594 C C . THR A 1 198 ? 6.889 14.091 -25.893 1.00 91.00 198 THR A C 1
ATOM 1596 O O . THR A 1 198 ? 5.911 14.792 -25.662 1.00 91.00 198 THR A O 1
ATOM 1599 N N . GLY A 1 199 ? 7.014 12.849 -25.412 1.00 91.56 199 GLY A N 1
ATOM 1600 C CA . GLY A 1 199 ? 6.034 12.268 -24.495 1.00 91.56 199 GLY A CA 1
ATOM 1601 C C . GLY A 1 199 ? 5.858 13.131 -23.246 1.00 91.56 199 GLY A C 1
ATOM 1602 O O . GLY A 1 199 ? 4.748 13.543 -22.945 1.00 91.56 199 GLY A O 1
ATOM 1603 N N . ALA A 1 200 ? 6.951 13.505 -22.577 1.00 92.69 200 ALA A N 1
ATOM 1604 C CA . ALA A 1 200 ? 6.900 14.375 -21.403 1.00 92.69 200 ALA A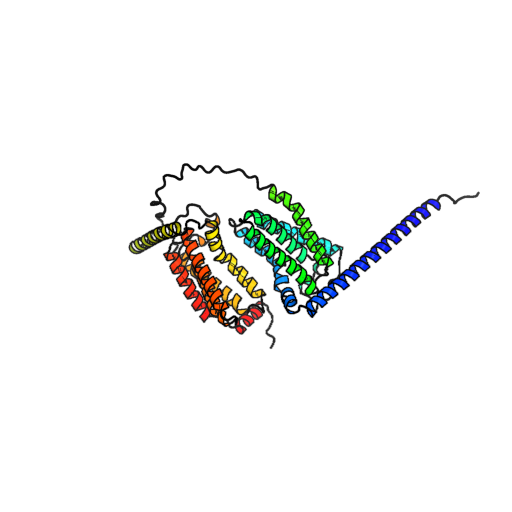 CA 1
ATOM 1605 C C . ALA A 1 200 ? 6.230 15.734 -21.690 1.00 92.69 200 ALA A C 1
ATOM 1607 O O . ALA A 1 200 ? 5.450 16.215 -20.872 1.00 92.69 200 ALA A O 1
ATOM 1608 N N . LEU A 1 201 ? 6.499 16.339 -22.853 1.00 91.75 201 LEU A N 1
ATOM 1609 C CA . LEU A 1 201 ? 5.852 17.586 -23.274 1.00 91.75 201 LEU A CA 1
ATOM 1610 C C . LEU A 1 201 ? 4.345 17.422 -23.487 1.00 91.75 201 LEU A C 1
ATOM 1612 O O . LEU A 1 201 ? 3.594 18.307 -23.089 1.00 91.75 201 LEU A O 1
ATOM 1616 N N . ILE A 1 202 ? 3.900 16.308 -24.076 1.00 91.31 202 ILE A N 1
ATOM 1617 C CA . ILE A 1 202 ? 2.470 16.009 -24.236 1.00 91.31 202 ILE A CA 1
ATOM 1618 C C . ILE A 1 202 ? 1.804 15.938 -22.860 1.00 91.31 202 ILE A C 1
ATOM 1620 O O . ILE A 1 202 ? 0.850 16.674 -22.623 1.00 91.31 202 ILE A O 1
ATOM 1624 N N . GLY A 1 203 ? 2.375 15.177 -21.921 1.00 87.50 203 GLY A N 1
ATOM 1625 C CA . GLY A 1 203 ? 1.848 15.075 -20.557 1.00 87.50 203 GLY A CA 1
ATOM 1626 C C . GLY A 1 203 ? 1.755 16.423 -19.825 1.00 87.50 203 GLY A C 1
ATOM 1627 O O . GLY A 1 203 ? 0.790 16.661 -19.104 1.00 87.50 203 GLY A O 1
ATOM 1628 N N . ILE A 1 204 ? 2.714 17.335 -20.039 1.00 87.19 204 ILE A N 1
ATOM 1629 C CA . ILE A 1 204 ? 2.674 18.710 -19.496 1.00 87.19 204 ILE A CA 1
ATOM 1630 C C . ILE A 1 204 ? 1.520 19.523 -20.101 1.00 87.19 204 ILE A C 1
ATOM 1632 O O . ILE A 1 204 ? 0.801 20.232 -19.393 1.00 87.19 204 ILE A O 1
ATOM 1636 N N . VAL A 1 205 ? 1.379 19.472 -21.427 1.00 86.81 205 VAL A N 1
ATOM 1637 C CA . VAL A 1 205 ? 0.388 20.271 -22.157 1.00 86.81 205 VAL A CA 1
ATOM 1638 C C . VAL A 1 205 ? -1.028 19.807 -21.823 1.00 86.81 205 VAL A C 1
ATOM 1640 O O . VAL A 1 205 ? -1.880 20.641 -21.529 1.00 86.81 205 VAL A O 1
ATOM 1643 N N . GLU A 1 206 ? -1.264 18.495 -21.795 1.00 83.06 206 GLU A N 1
ATOM 1644 C CA . GLU A 1 206 ? -2.583 17.925 -21.499 1.00 83.06 206 GLU A CA 1
ATOM 1645 C C . GLU A 1 206 ? -3.076 18.234 -20.081 1.00 83.06 206 GLU A C 1
ATOM 1647 O O . GLU A 1 206 ? -4.279 18.410 -19.866 1.00 83.06 206 GLU A O 1
ATOM 1652 N N . ASP A 1 207 ? -2.163 18.331 -19.113 1.00 72.56 207 ASP A N 1
ATOM 1653 C CA . ASP A 1 207 ? -2.503 18.736 -17.751 1.00 72.56 207 ASP A CA 1
ATOM 1654 C C . ASP A 1 207 ? -2.946 20.207 -17.693 1.00 72.56 207 ASP A C 1
ATOM 1656 O O . ASP A 1 207 ? -3.961 20.530 -17.073 1.00 72.56 207 ASP A O 1
ATOM 1660 N N . THR A 1 208 ? -2.246 21.091 -18.417 1.00 60.97 208 THR A N 1
ATOM 1661 C CA . THR A 1 208 ? -2.475 22.547 -18.388 1.00 60.97 208 THR A CA 1
ATOM 1662 C C . THR A 1 208 ? -3.913 22.926 -18.771 1.00 60.97 208 THR A C 1
ATOM 1664 O O . THR A 1 208 ? -4.499 23.817 -18.151 1.00 60.97 208 THR A O 1
ATOM 1667 N N . ASP A 1 209 ? -4.523 22.207 -19.717 1.00 55.19 209 ASP A N 1
ATOM 1668 C CA . ASP A 1 209 ? -5.904 22.443 -20.164 1.00 55.19 209 ASP A CA 1
ATOM 1669 C C . ASP A 1 209 ? -6.969 21.962 -19.154 1.00 55.19 209 ASP A C 1
ATOM 1671 O O . ASP A 1 209 ? -8.099 22.459 -19.142 1.00 55.19 209 ASP A O 1
ATOM 1675 N N . ARG A 1 210 ? -6.633 21.020 -18.261 1.00 58.31 210 ARG A N 1
ATOM 1676 C CA . ARG A 1 210 ? -7.566 20.460 -17.261 1.00 58.31 210 ARG A CA 1
ATOM 1677 C C . ARG A 1 210 ? -7.550 21.205 -15.924 1.00 58.31 210 ARG A C 1
ATOM 1679 O O . ARG A 1 210 ? -8.523 21.104 -15.171 1.00 58.31 210 ARG A O 1
ATOM 1686 N N . ILE A 1 211 ? -6.524 22.021 -15.668 1.00 49.28 211 ILE A N 1
ATOM 1687 C CA . ILE A 1 211 ? -6.391 22.909 -14.493 1.00 49.28 211 ILE A CA 1
ATOM 1688 C C . ILE A 1 211 ? -7.607 23.836 -14.321 1.00 49.28 211 ILE A C 1
ATOM 1690 O O . ILE A 1 211 ? -7.999 24.154 -13.195 1.00 49.28 211 ILE A O 1
ATOM 1694 N N . THR A 1 212 ? -8.242 24.248 -15.419 1.00 45.53 212 THR A N 1
ATOM 1695 C CA . THR A 1 212 ? -9.416 25.134 -15.384 1.00 45.53 212 THR A CA 1
ATOM 1696 C C . THR A 1 212 ? -10.683 24.416 -14.906 1.00 45.53 212 THR A C 1
ATOM 1698 O O . THR A 1 212 ? -11.554 25.046 -14.313 1.00 45.53 212 THR A O 1
ATOM 1701 N N . ILE A 1 213 ? -10.778 23.095 -15.094 1.00 43.12 213 ILE A N 1
ATOM 1702 C CA . ILE A 1 213 ? -11.969 22.304 -14.749 1.00 43.12 213 ILE A CA 1
ATOM 1703 C C . ILE A 1 213 ? -11.976 21.954 -13.255 1.00 43.12 213 ILE A C 1
ATOM 1705 O O . ILE A 1 213 ? -12.998 22.103 -12.595 1.00 43.12 213 ILE A O 1
ATOM 1709 N N . PHE A 1 214 ? -10.827 21.570 -12.686 1.00 44.25 214 PHE A N 1
ATOM 1710 C CA . PHE A 1 214 ? -10.734 21.213 -11.262 1.00 44.25 214 PHE A CA 1
ATOM 1711 C C . PHE A 1 214 ? -10.976 22.390 -10.307 1.00 44.25 214 PHE A C 1
ATOM 1713 O O . PHE A 1 214 ? -11.440 22.177 -9.192 1.00 44.25 214 PHE A O 1
ATOM 1720 N N . ARG A 1 215 ? -10.676 23.627 -10.725 1.00 45.78 215 ARG A N 1
ATOM 1721 C CA . ARG A 1 215 ? -10.908 24.832 -9.908 1.00 45.78 215 ARG A CA 1
ATOM 1722 C C . ARG A 1 215 ? -12.342 25.359 -9.969 1.00 45.78 215 ARG A C 1
ATOM 1724 O O . ARG A 1 215 ? -12.726 26.110 -9.081 1.00 45.78 215 ARG A O 1
ATOM 1731 N N . ALA A 1 216 ? -13.115 24.994 -10.991 1.00 39.47 216 ALA A N 1
ATOM 1732 C CA . ALA A 1 216 ? -14.474 25.501 -11.182 1.00 39.47 216 ALA A CA 1
ATOM 1733 C C . ALA A 1 216 ? -15.516 24.814 -10.276 1.00 39.47 216 ALA A C 1
ATOM 1735 O O . ALA A 1 216 ? -16.536 25.421 -9.966 1.00 39.47 216 ALA A O 1
ATOM 1736 N N . ASP A 1 217 ? -15.244 23.589 -9.811 1.00 42.00 217 ASP A N 1
ATOM 1737 C CA . ASP A 1 217 ? -16.180 22.790 -9.000 1.00 42.00 217 ASP A CA 1
ATOM 1738 C C . ASP A 1 217 ? -16.015 22.972 -7.473 1.00 42.00 217 ASP A C 1
ATOM 1740 O O . ASP A 1 217 ? -16.825 22.455 -6.701 1.00 42.00 217 ASP A O 1
ATOM 1744 N N . ASP A 1 218 ? -14.993 23.709 -7.015 1.00 43.50 218 ASP A N 1
ATOM 1745 C CA . ASP A 1 218 ? -14.677 23.868 -5.581 1.00 43.50 218 ASP A CA 1
ATOM 1746 C C . ASP A 1 218 ? -15.470 25.006 -4.894 1.00 43.50 218 ASP A C 1
ATOM 1748 O O . ASP A 1 218 ? -15.422 25.172 -3.673 1.00 43.50 218 ASP A O 1
ATOM 1752 N N . GLU A 1 219 ? -16.281 25.764 -5.642 1.00 38.97 219 GLU A N 1
ATOM 1753 C CA . GLU A 1 219 ? -17.268 26.687 -5.067 1.00 38.97 219 GLU A CA 1
ATOM 1754 C C . GLU A 1 219 ? -18.610 25.976 -4.825 1.00 38.97 219 GLU A C 1
ATOM 1756 O O . GLU A 1 219 ? -19.590 26.160 -5.545 1.00 38.97 219 GLU A O 1
ATOM 1761 N N . SER A 1 220 ? -18.681 25.166 -3.763 1.00 29.81 220 SER A N 1
ATOM 1762 C CA . SER A 1 220 ? -19.951 24.640 -3.239 1.00 29.81 220 SER A CA 1
ATOM 1763 C C . SER A 1 220 ? -20.242 25.151 -1.812 1.00 29.81 220 SER A C 1
ATOM 1765 O O . SER A 1 220 ? -19.327 25.453 -1.040 1.00 29.81 220 SER A O 1
ATOM 1767 N N . PRO A 1 221 ? -21.528 25.364 -1.461 1.00 31.05 221 PRO A N 1
ATOM 1768 C CA . PRO A 1 221 ? -21.936 26.316 -0.431 1.00 31.05 221 PRO A CA 1
ATOM 1769 C C . PRO A 1 221 ? -21.640 25.820 0.989 1.00 31.05 221 PRO A C 1
ATOM 1771 O O . PRO A 1 221 ? -21.997 24.707 1.372 1.00 31.05 221 PRO A O 1
ATOM 1774 N N . LYS A 1 222 ? -21.046 26.701 1.806 1.00 30.59 222 LYS A N 1
ATOM 1775 C CA . LYS A 1 222 ? -20.788 26.489 3.240 1.00 30.59 222 LYS A CA 1
ATOM 1776 C C . LYS A 1 222 ? -22.063 26.039 3.966 1.00 30.59 222 LYS A C 1
ATOM 1778 O O . LYS A 1 222 ? -22.951 26.850 4.233 1.00 30.59 222 LYS A O 1
ATOM 1783 N N . GLN A 1 223 ? -22.129 24.766 4.352 1.00 27.50 223 GLN A N 1
ATOM 1784 C CA . GLN A 1 223 ? -23.126 24.281 5.304 1.00 27.50 223 GLN A CA 1
ATOM 1785 C C . GLN A 1 223 ? -22.854 24.901 6.681 1.00 27.50 223 GLN A C 1
ATOM 1787 O O . GLN A 1 223 ? -21.836 24.637 7.318 1.00 27.50 223 GLN A O 1
ATOM 1792 N N . LYS A 1 224 ? -23.784 25.747 7.136 1.00 30.48 224 LYS A N 1
ATOM 1793 C CA . LYS A 1 224 ? -23.881 26.217 8.521 1.00 30.48 224 LYS A CA 1
ATOM 1794 C C . LYS A 1 224 ? -24.210 25.022 9.415 1.00 30.48 224 LYS A C 1
ATOM 1796 O O . LYS A 1 224 ? -25.341 24.545 9.412 1.00 30.48 224 LYS A O 1
ATOM 1801 N N . THR A 1 225 ? -23.242 24.553 10.189 1.00 30.64 225 THR A N 1
ATOM 1802 C CA . THR A 1 225 ? -23.486 23.579 11.256 1.00 30.64 225 THR A CA 1
ATOM 1803 C C . THR A 1 225 ? -23.804 24.337 12.541 1.00 30.64 225 THR A C 1
ATOM 1805 O O . THR A 1 225 ? -22.941 25.018 13.096 1.00 30.64 225 THR A O 1
ATOM 1808 N N . ASP A 1 226 ? -25.055 24.248 12.994 1.00 28.62 226 ASP A N 1
ATOM 1809 C CA . ASP A 1 226 ? -25.534 24.863 14.233 1.00 28.62 226 ASP A CA 1
ATOM 1810 C C . ASP A 1 226 ? -24.784 24.306 15.453 1.00 28.62 226 ASP A C 1
ATOM 1812 O O . ASP A 1 226 ? -24.958 23.165 15.883 1.00 28.62 226 ASP A O 1
ATOM 1816 N N . SER A 1 227 ? -23.953 25.156 16.047 1.00 31.17 227 SER A N 1
ATOM 1817 C CA . SER A 1 227 ? -23.099 24.887 17.207 1.00 31.17 227 SER A CA 1
ATOM 1818 C C . SER A 1 227 ? -23.853 24.821 18.546 1.00 31.17 227 SER A C 1
ATOM 1820 O O . SER A 1 227 ? -23.233 24.639 19.591 1.00 31.17 227 SER A O 1
ATOM 1822 N N . ARG A 1 228 ? -25.190 24.920 18.545 1.00 25.94 228 ARG A N 1
ATOM 1823 C CA . ARG A 1 228 ? -26.023 24.995 19.764 1.00 25.94 228 ARG A CA 1
ATOM 1824 C C . ARG A 1 228 ? -26.532 23.654 20.307 1.00 25.94 228 ARG A C 1
ATOM 1826 O O . ARG A 1 228 ? -27.003 23.619 21.436 1.00 25.94 228 ARG A O 1
ATOM 1833 N N . LEU A 1 229 ? -26.377 22.545 19.579 1.00 30.25 229 LEU A N 1
ATOM 1834 C CA . LEU A 1 229 ? -26.740 21.196 20.061 1.00 30.25 229 LEU A CA 1
ATOM 1835 C C . LEU A 1 229 ? -25.582 20.449 20.754 1.00 30.25 229 LEU A C 1
ATOM 1837 O O . LEU A 1 229 ? -25.749 19.316 21.195 1.00 30.25 229 LEU A O 1
ATOM 1841 N N . LEU A 1 230 ? -24.400 21.066 20.855 1.00 35.00 230 LEU A N 1
ATOM 1842 C CA . LEU A 1 230 ? -23.165 20.407 21.302 1.00 35.00 230 LEU A CA 1
ATOM 1843 C C . LEU A 1 230 ? -22.856 20.535 22.801 1.00 35.00 230 LEU A C 1
ATOM 1845 O O . LEU A 1 230 ? -21.828 20.022 23.233 1.00 35.00 230 LEU A O 1
ATOM 1849 N N . ALA A 1 231 ? -23.708 21.202 23.582 1.00 31.30 231 ALA A N 1
ATOM 1850 C CA . ALA A 1 231 ? -23.373 21.564 24.960 1.00 31.30 231 ALA A CA 1
ATOM 1851 C C . ALA A 1 231 ? -23.973 20.654 26.049 1.00 31.30 231 ALA A C 1
ATOM 1853 O O . ALA A 1 231 ? -23.431 20.638 27.145 1.00 31.30 231 ALA A O 1
ATOM 1854 N N . ASN A 1 232 ? -25.033 19.877 25.779 1.00 28.70 232 ASN A N 1
ATOM 1855 C CA . ASN A 1 232 ? -25.843 19.273 26.857 1.00 28.70 232 ASN A CA 1
ATOM 1856 C C . ASN A 1 232 ? -26.092 17.752 26.747 1.00 28.70 232 ASN A C 1
ATOM 1858 O O . ASN A 1 232 ? -27.025 17.244 27.360 1.00 28.70 232 ASN A O 1
ATOM 1862 N N . GLY A 1 233 ? -25.295 17.007 25.977 1.00 30.00 233 GLY A N 1
ATOM 1863 C CA . GLY A 1 233 ? -25.440 15.548 25.874 1.00 30.00 233 GLY A CA 1
ATOM 1864 C C . GLY A 1 233 ? -24.476 14.813 26.799 1.00 30.00 233 GLY A C 1
ATOM 1865 O O . GLY A 1 233 ? -23.291 14.722 26.485 1.00 30.00 233 GLY A O 1
ATOM 1866 N N . ASP A 1 234 ? -24.977 14.291 27.915 1.00 28.97 234 ASP A N 1
ATOM 1867 C CA . ASP A 1 234 ? -24.213 13.466 28.847 1.00 28.97 234 ASP A CA 1
ATOM 1868 C C . ASP A 1 234 ? -23.671 12.203 28.136 1.00 28.97 234 ASP A C 1
ATOM 1870 O O . ASP A 1 234 ? -24.404 11.439 27.507 1.00 28.97 234 ASP A O 1
ATOM 1874 N N . LEU A 1 235 ? -22.352 11.985 28.191 1.00 34.97 235 LEU A N 1
ATOM 1875 C CA . LEU A 1 235 ? -21.615 10.911 27.488 1.00 34.97 235 LEU A CA 1
ATOM 1876 C C . LEU A 1 235 ? -21.881 9.503 28.074 1.00 34.97 235 LEU A C 1
ATOM 1878 O O . LEU A 1 235 ? -21.147 8.544 27.797 1.00 34.97 235 LEU A O 1
ATOM 1882 N N . SER A 1 236 ? -22.868 9.385 28.957 1.00 31.27 236 SER A N 1
ATOM 1883 C CA . SER A 1 236 ? -23.287 8.174 29.662 1.00 31.27 236 SER A CA 1
ATOM 1884 C C . SER A 1 236 ? -24.280 7.339 28.836 1.00 31.27 236 SER A C 1
ATOM 1886 O O . SER A 1 236 ? -24.175 6.114 28.836 1.00 31.27 236 SER A O 1
ATOM 1888 N N . GLU A 1 237 ? -25.151 7.962 28.035 1.00 34.47 237 GLU A N 1
ATOM 1889 C CA . GLU A 1 237 ? -26.196 7.254 27.269 1.00 34.47 237 GLU A CA 1
ATOM 1890 C C . GLU A 1 237 ? -25.724 6.675 25.919 1.00 34.47 237 GLU A C 1
ATOM 1892 O O . GLU A 1 237 ? -26.342 5.765 25.367 1.00 34.47 237 GLU A O 1
ATOM 1897 N N . GLN A 1 238 ? -24.592 7.137 25.375 1.00 37.19 238 GLN A N 1
ATOM 1898 C CA . GLN A 1 238 ? -24.135 6.769 24.023 1.00 37.19 238 GLN A CA 1
ATOM 1899 C C . GLN A 1 238 ? -23.538 5.358 23.878 1.00 37.19 238 GLN A C 1
ATOM 1901 O O . GLN A 1 238 ? -23.319 4.914 22.753 1.00 37.19 238 GLN A O 1
ATOM 1906 N N . TYR A 1 239 ? -23.264 4.636 24.966 1.00 39.16 239 TYR A N 1
ATOM 1907 C CA . TYR A 1 239 ? -22.589 3.327 24.912 1.00 39.16 239 TYR A CA 1
ATOM 1908 C C . TYR A 1 239 ? -23.537 2.123 25.001 1.00 39.16 239 TYR A C 1
ATOM 1910 O O . TYR A 1 239 ? -23.102 0.990 24.798 1.00 39.16 239 TYR A O 1
ATOM 1918 N N . ILE A 1 240 ? -24.832 2.348 25.239 1.00 43.62 240 ILE A N 1
ATOM 1919 C CA . ILE A 1 240 ? -25.788 1.292 25.588 1.00 43.62 240 ILE A CA 1
ATOM 1920 C C . ILE A 1 240 ? -26.980 1.344 24.621 1.00 43.62 240 ILE A C 1
ATOM 1922 O O . ILE A 1 240 ? -28.062 1.801 24.967 1.00 43.62 240 ILE A O 1
ATOM 1926 N N . SER A 1 241 ? -26.804 0.883 23.375 1.00 39.72 241 SER A N 1
ATOM 1927 C CA . SER A 1 241 ? -27.952 0.638 22.480 1.00 39.72 241 SER A CA 1
ATOM 1928 C C . SER A 1 241 ? -28.251 -0.857 22.388 1.00 39.72 241 SER A C 1
ATOM 1930 O O . SER A 1 241 ? -27.570 -1.625 21.703 1.00 39.72 241 SER A O 1
ATOM 1932 N N . HIS A 1 242 ? -29.280 -1.280 23.120 1.00 47.47 242 HIS A N 1
ATOM 1933 C CA . HIS A 1 242 ? -29.835 -2.625 23.046 1.00 47.47 242 HIS A CA 1
ATOM 1934 C C . HIS A 1 242 ? -30.929 -2.655 21.975 1.00 47.47 242 HIS A C 1
ATOM 1936 O O . HIS A 1 242 ? -32.006 -2.102 22.167 1.00 47.47 242 HIS A O 1
ATOM 1942 N N . ASP A 1 243 ? -30.660 -3.296 20.839 1.00 43.34 243 ASP A N 1
ATOM 1943 C CA . ASP A 1 243 ? -31.699 -3.617 19.857 1.00 43.34 243 ASP A CA 1
ATOM 1944 C C . ASP A 1 243 ? -32.259 -5.011 20.169 1.00 43.34 243 ASP A C 1
ATOM 1946 O O . ASP A 1 243 ? -31.512 -5.989 20.266 1.00 43.34 243 ASP A O 1
ATOM 1950 N N . GLY A 1 244 ? -33.573 -5.087 20.364 1.00 45.09 244 GLY A N 1
ATOM 1951 C CA . GLY A 1 244 ? -34.307 -6.199 20.979 1.00 45.09 244 GLY A CA 1
ATOM 1952 C C . GLY A 1 244 ? -34.409 -7.491 20.162 1.00 45.09 244 GLY A C 1
ATOM 1953 O O . GLY A 1 244 ? -35.319 -8.277 20.401 1.00 45.09 244 GLY A O 1
ATOM 1954 N N . LYS A 1 245 ? -33.515 -7.740 19.195 1.00 48.03 245 LYS A N 1
ATOM 1955 C CA . LYS A 1 245 ? -33.583 -8.917 18.302 1.00 48.03 245 LYS A CA 1
ATOM 1956 C C . LYS A 1 245 ? -32.771 -10.133 18.767 1.00 48.03 245 LYS A C 1
ATOM 1958 O O . LYS A 1 245 ? -32.955 -11.216 18.219 1.00 48.03 245 LYS A O 1
ATOM 1963 N N . ARG A 1 246 ? -31.865 -9.993 19.744 1.00 56.19 246 ARG A N 1
ATOM 1964 C CA . ARG A 1 246 ? -31.057 -11.114 20.270 1.00 56.19 246 ARG A CA 1
ATOM 1965 C C . ARG A 1 246 ? -30.833 -10.959 21.773 1.00 56.19 246 ARG A C 1
ATOM 1967 O O . ARG A 1 246 ? -30.231 -9.984 22.214 1.00 56.19 246 ARG A O 1
ATOM 1974 N N . THR A 1 247 ? -31.300 -11.924 22.558 1.00 62.44 247 THR A N 1
ATOM 1975 C CA . THR A 1 247 ? -31.102 -11.954 24.012 1.00 62.44 247 THR A CA 1
ATOM 1976 C C . THR A 1 247 ? -29.703 -12.485 24.327 1.00 62.44 247 THR A C 1
ATOM 1978 O O . THR A 1 247 ? -29.418 -13.663 24.118 1.00 62.44 247 THR A O 1
ATOM 1981 N N . VAL A 1 248 ? -28.809 -11.613 24.795 1.00 72.56 248 VAL A N 1
ATOM 1982 C CA . VAL A 1 248 ? -27.459 -11.997 25.238 1.00 72.56 248 VAL A CA 1
ATOM 1983 C C . VAL A 1 248 ? -27.546 -12.593 26.653 1.00 72.56 248 VAL A C 1
ATOM 1985 O O . VAL A 1 248 ? -28.199 -11.984 27.504 1.00 72.56 248 VAL A O 1
ATOM 1988 N N . PRO A 1 249 ? -26.898 -13.740 26.945 1.00 81.56 249 PRO A N 1
ATOM 1989 C CA . PRO A 1 249 ? -26.854 -14.299 28.297 1.00 81.56 249 PRO A CA 1
ATOM 1990 C C . PRO A 1 249 ? -26.314 -13.289 29.319 1.00 81.56 249 PRO A C 1
ATOM 1992 O O . PRO A 1 249 ? -25.364 -12.559 29.031 1.00 81.56 249 PRO A O 1
ATOM 1995 N N . GLY A 1 250 ? -26.878 -13.263 30.531 1.00 75.75 250 GLY A N 1
ATOM 1996 C CA . GLY A 1 250 ? -26.579 -12.224 31.528 1.00 75.75 250 GLY A CA 1
ATOM 1997 C C . GLY A 1 250 ? -25.096 -12.101 31.905 1.00 75.75 250 GLY A C 1
ATOM 1998 O O . GLY A 1 250 ? -24.597 -10.989 32.053 1.00 75.75 250 GLY A O 1
ATOM 1999 N N . GLY A 1 251 ? -24.371 -13.222 32.000 1.00 81.06 251 GLY A N 1
ATOM 2000 C CA . GLY A 1 251 ? -22.926 -13.212 32.269 1.00 81.06 251 GLY A CA 1
ATOM 2001 C C . GLY A 1 251 ? -22.111 -12.581 31.136 1.00 81.06 251 GLY A C 1
ATOM 2002 O O . GLY A 1 251 ? -21.249 -11.743 31.386 1.00 81.06 251 GLY A O 1
ATOM 2003 N N . LEU A 1 252 ? -22.442 -12.912 29.884 1.00 81.56 252 LEU A N 1
ATOM 2004 C CA . LEU A 1 252 ? -21.790 -12.330 28.711 1.00 81.56 252 LEU A CA 1
ATOM 2005 C C . LEU A 1 252 ? -22.116 -10.838 28.576 1.00 81.56 252 LEU A C 1
ATOM 2007 O O . LEU A 1 252 ? -21.249 -10.056 28.210 1.00 81.56 252 LEU A O 1
ATOM 2011 N N . ARG A 1 253 ? -23.335 -10.425 28.935 1.00 80.38 253 ARG A N 1
ATOM 2012 C CA . ARG A 1 253 ? -23.712 -9.008 28.969 1.00 80.38 253 ARG A CA 1
ATOM 2013 C C . ARG A 1 253 ? -22.842 -8.215 29.947 1.00 80.38 253 ARG A C 1
ATOM 2015 O O . ARG A 1 253 ? -22.238 -7.239 29.529 1.00 80.38 253 ARG A O 1
ATOM 2022 N N . LYS A 1 254 ? -22.688 -8.690 31.190 1.00 83.31 254 LYS A N 1
ATOM 2023 C CA . LYS A 1 254 ? -21.812 -8.046 32.187 1.00 83.31 254 LYS A CA 1
ATOM 2024 C C . LYS A 1 254 ? -20.375 -7.886 31.685 1.00 83.31 254 LYS A C 1
ATOM 2026 O O . LYS A 1 254 ? -19.767 -6.845 31.898 1.00 83.31 254 LYS A O 1
ATOM 2031 N N . PHE A 1 255 ? -19.843 -8.903 31.008 1.00 87.50 255 PHE A N 1
ATOM 2032 C CA . PHE A 1 255 ? -18.505 -8.839 30.418 1.00 87.50 255 PHE A CA 1
ATOM 2033 C C . PHE A 1 255 ? -18.405 -7.794 29.296 1.00 87.50 255 PHE A C 1
ATOM 2035 O O . PHE A 1 255 ? -17.457 -7.016 29.262 1.00 87.50 255 PHE A O 1
ATOM 2042 N N . LEU A 1 256 ? -19.383 -7.757 28.387 1.00 86.06 256 LEU A N 1
ATOM 2043 C CA . LEU A 1 256 ? -19.410 -6.786 27.290 1.00 86.06 256 LEU A CA 1
ATOM 2044 C C . LEU A 1 256 ? -19.570 -5.346 27.794 1.00 86.06 256 LEU A C 1
ATOM 2046 O O . LEU A 1 256 ? -18.958 -4.440 27.228 1.00 86.06 256 LEU A O 1
ATOM 2050 N N . ASP A 1 257 ? -20.355 -5.149 28.855 1.00 82.56 257 ASP A N 1
ATOM 2051 C CA . ASP A 1 257 ? -20.537 -3.852 29.509 1.00 82.56 257 ASP A CA 1
ATOM 2052 C C . ASP A 1 257 ? -19.230 -3.400 30.191 1.00 82.56 257 ASP A C 1
ATOM 2054 O O . ASP A 1 257 ? -18.806 -2.258 30.014 1.00 82.56 257 ASP A O 1
ATOM 2058 N N . LEU A 1 258 ? -18.528 -4.316 30.871 1.00 87.81 258 LEU A N 1
ATOM 2059 C CA . LEU A 1 258 ? -17.205 -4.055 31.449 1.00 87.81 258 LEU A CA 1
ATOM 2060 C C . LEU A 1 258 ? -16.170 -3.681 30.376 1.00 87.81 258 LEU A C 1
ATOM 2062 O O . LEU A 1 258 ? -15.425 -2.721 30.546 1.00 87.81 258 LEU A O 1
ATOM 2066 N N . ASP A 1 259 ? -16.116 -4.406 29.256 1.00 89.50 259 ASP A N 1
ATOM 2067 C CA . ASP A 1 259 ? -15.210 -4.085 28.145 1.00 89.50 259 ASP A CA 1
ATOM 2068 C C . ASP A 1 259 ? -15.529 -2.710 27.529 1.00 89.50 259 ASP A C 1
ATOM 2070 O O . ASP A 1 259 ? -14.621 -1.949 27.184 1.00 89.50 259 ASP A O 1
ATOM 2074 N N . ALA A 1 260 ? -16.810 -2.340 27.443 1.00 84.12 260 ALA A N 1
ATOM 2075 C CA . ALA A 1 260 ? -17.216 -1.005 27.013 1.00 84.12 260 ALA A CA 1
ATOM 2076 C C . ALA A 1 260 ? -16.737 0.088 27.984 1.00 84.12 260 ALA A C 1
ATOM 2078 O O . ALA A 1 260 ? -16.195 1.104 27.539 1.00 84.12 260 ALA A O 1
ATOM 2079 N N . GLU A 1 261 ? -16.876 -0.131 29.292 1.00 85.56 261 GLU A N 1
ATOM 2080 C CA . GLU A 1 261 ? -16.404 0.793 30.327 1.00 85.56 261 GLU A CA 1
ATOM 2081 C C . GLU A 1 261 ? -14.875 0.940 30.312 1.00 85.56 261 GLU A C 1
ATOM 2083 O O . GLU A 1 261 ? -14.353 2.058 30.274 1.00 85.56 261 GLU A O 1
ATOM 2088 N N . LEU A 1 262 ? -14.144 -0.175 30.244 1.00 88.25 262 LEU A N 1
ATOM 2089 C CA . LEU A 1 262 ? -12.685 -0.177 30.126 1.00 88.25 262 LEU A CA 1
ATOM 2090 C C . LEU A 1 262 ? -12.227 0.561 28.866 1.00 88.25 262 LEU A C 1
ATOM 2092 O O . LEU A 1 262 ? -11.307 1.377 28.927 1.00 88.25 262 LEU A O 1
ATOM 2096 N N . THR A 1 263 ? -12.898 0.330 27.735 1.00 87.75 263 THR A N 1
ATOM 2097 C CA . THR A 1 263 ? -12.605 1.018 26.469 1.00 87.75 263 THR A CA 1
ATOM 2098 C C . THR A 1 263 ? -12.791 2.529 26.607 1.00 87.75 263 THR A C 1
ATOM 2100 O O . THR A 1 263 ? -11.944 3.299 26.146 1.00 87.75 263 THR A O 1
ATOM 2103 N N . LYS A 1 264 ? -13.865 2.972 27.272 1.00 84.19 264 LYS A N 1
ATOM 2104 C CA . LYS A 1 264 ? -14.137 4.394 27.529 1.00 84.19 264 LYS A CA 1
ATOM 2105 C C . LYS A 1 264 ? -13.050 5.017 28.407 1.00 84.19 264 LYS A C 1
ATOM 2107 O O . LYS A 1 264 ? -12.479 6.042 28.033 1.00 84.19 264 LYS A O 1
ATOM 2112 N N . ASN A 1 265 ? -12.719 4.378 29.528 1.00 86.88 265 ASN A N 1
ATOM 2113 C CA . ASN A 1 265 ? -11.693 4.859 30.456 1.00 86.88 265 ASN A CA 1
ATOM 2114 C C . ASN A 1 265 ? -10.321 4.956 29.779 1.00 86.88 265 ASN A C 1
ATOM 2116 O O . ASN A 1 265 ? -9.625 5.963 29.911 1.00 86.88 265 ASN A O 1
ATOM 2120 N N . PHE A 1 266 ? -9.966 3.948 28.985 1.00 86.44 266 PHE A N 1
ATOM 2121 C CA . PHE A 1 266 ? -8.719 3.925 28.234 1.00 86.44 266 PHE A CA 1
ATOM 2122 C C . PHE A 1 266 ? -8.654 5.010 27.152 1.00 86.44 266 PHE A C 1
ATOM 2124 O O . PHE A 1 266 ? -7.636 5.685 27.008 1.00 86.44 266 PHE A O 1
ATOM 2131 N N . THR A 1 267 ? -9.749 5.229 26.422 1.00 84.31 267 THR A N 1
ATOM 2132 C CA . THR A 1 267 ? -9.826 6.280 25.396 1.00 84.31 267 THR A CA 1
ATOM 2133 C C . THR A 1 267 ? -9.668 7.669 26.017 1.00 84.31 267 THR A C 1
ATOM 2135 O O . THR A 1 267 ? -8.894 8.479 25.506 1.00 84.31 267 THR A O 1
ATOM 2138 N N . ASN A 1 268 ? -10.329 7.925 27.151 1.00 83.50 268 ASN A N 1
ATOM 2139 C CA . ASN A 1 268 ? -10.187 9.176 27.900 1.00 83.50 268 ASN A CA 1
ATOM 2140 C C . ASN A 1 268 ? -8.747 9.373 28.394 1.00 83.50 268 ASN A C 1
ATOM 2142 O O . ASN A 1 268 ? -8.182 10.458 28.253 1.00 83.50 268 ASN A O 1
ATOM 2146 N N . PHE A 1 269 ? -8.126 8.314 28.923 1.00 86.25 269 PHE A N 1
ATOM 2147 C CA . PHE A 1 269 ? -6.726 8.342 29.340 1.00 86.25 269 PHE A CA 1
ATOM 2148 C C . PHE A 1 269 ? -5.792 8.696 28.175 1.00 86.25 269 PHE A C 1
ATOM 2150 O O . PHE A 1 269 ? -4.991 9.624 28.302 1.00 86.25 269 PHE A O 1
ATOM 2157 N N . LEU A 1 270 ? -5.922 8.032 27.022 1.00 80.50 270 LEU A N 1
ATOM 2158 C CA . LEU A 1 270 ? -5.099 8.328 25.848 1.00 80.50 270 LEU A CA 1
ATOM 2159 C C . LEU A 1 270 ? -5.304 9.756 25.337 1.00 80.50 270 LEU A C 1
ATOM 2161 O O . LEU A 1 270 ? -4.320 10.442 25.082 1.00 80.50 270 LEU A O 1
ATOM 2165 N N . GLN A 1 271 ? -6.548 10.232 25.237 1.00 79.88 271 GLN A N 1
ATOM 2166 C CA . GLN A 1 271 ? -6.831 11.607 24.808 1.00 79.88 271 GLN A CA 1
ATOM 2167 C C . GLN A 1 271 ? -6.260 12.645 25.782 1.00 79.88 271 GLN A C 1
ATOM 2169 O O . GLN A 1 271 ? -5.777 13.685 25.346 1.00 79.88 271 GLN A O 1
ATOM 2174 N N . SER A 1 272 ? -6.247 12.348 27.087 1.00 82.75 272 SER A N 1
ATOM 2175 C CA . SER A 1 272 ? -5.635 13.229 28.090 1.00 82.75 272 SER A CA 1
ATOM 2176 C C . SER A 1 272 ? -4.112 13.326 27.953 1.00 82.75 272 SER A C 1
ATOM 2178 O O . SER A 1 272 ? -3.532 14.382 28.194 1.00 82.75 272 SER A O 1
ATOM 2180 N N . LYS A 1 273 ? -3.451 12.228 27.560 1.00 83.12 273 LYS A N 1
ATOM 2181 C CA . LYS A 1 273 ? -1.990 12.160 27.422 1.00 83.12 273 LYS A CA 1
ATOM 2182 C C . LYS A 1 273 ? -1.499 12.603 26.049 1.00 83.12 273 LYS A C 1
ATOM 2184 O O . LYS A 1 273 ? -0.379 13.091 25.942 1.00 83.12 273 LYS A O 1
ATOM 2189 N N . LEU A 1 274 ? -2.321 12.435 25.017 1.00 78.81 274 LEU A N 1
ATOM 2190 C CA . LEU A 1 274 ? -1.988 12.698 23.620 1.00 78.81 274 LEU A CA 1
ATOM 2191 C C . LEU A 1 274 ? -3.053 13.610 22.974 1.00 78.81 274 LEU A C 1
ATOM 2193 O O . LEU A 1 274 ? -3.699 13.209 22.003 1.00 78.81 274 LEU A O 1
ATOM 2197 N N . PRO A 1 275 ? -3.249 14.844 23.482 1.00 73.25 275 PRO A N 1
ATOM 2198 C CA . PRO A 1 275 ? -4.331 15.731 23.038 1.00 73.25 275 PRO A CA 1
ATOM 2199 C C . PRO A 1 275 ? -4.173 16.210 21.589 1.00 73.25 275 PRO A C 1
ATOM 2201 O O . PRO A 1 275 ? -5.149 16.603 20.956 1.00 73.25 275 PRO A O 1
ATOM 2204 N N . ASN A 1 276 ? -2.949 16.160 21.058 1.00 74.50 276 ASN A N 1
ATOM 2205 C CA . ASN A 1 276 ? -2.622 16.635 19.716 1.00 74.50 276 ASN A CA 1
ATOM 2206 C C . ASN A 1 276 ? -2.847 15.586 18.621 1.00 74.50 276 ASN A C 1
ATOM 2208 O O . ASN A 1 276 ? -2.651 15.911 17.455 1.00 74.50 276 ASN A O 1
ATOM 2212 N N . ILE A 1 277 ? -3.244 14.351 18.964 1.00 71.50 277 ILE A N 1
ATOM 2213 C CA . ILE A 1 277 ? -3.548 13.342 17.946 1.00 71.50 277 ILE A CA 1
ATOM 2214 C C . ILE A 1 277 ? -4.794 13.776 17.179 1.00 71.50 277 ILE A C 1
ATOM 2216 O O . ILE A 1 277 ? -5.918 13.800 17.687 1.00 71.50 277 ILE A O 1
ATOM 2220 N N . THR A 1 278 ? -4.580 14.106 15.917 1.00 69.31 278 THR A N 1
ATOM 2221 C CA . THR A 1 278 ? -5.612 14.511 14.980 1.00 69.31 278 THR A CA 1
ATOM 2222 C C . THR A 1 278 ? -6.383 13.298 14.464 1.00 69.31 278 THR A C 1
ATOM 2224 O O . THR A 1 278 ? -5.869 12.183 14.339 1.00 69.31 278 THR A O 1
ATOM 2227 N N . LYS A 1 279 ? -7.638 13.524 14.066 1.00 65.19 279 LYS A N 1
ATOM 2228 C CA . LYS A 1 279 ? -8.448 12.498 13.386 1.00 65.19 279 LYS A CA 1
ATOM 2229 C C . LYS A 1 279 ? -7.824 12.040 12.064 1.00 65.19 279 LYS A C 1
ATOM 2231 O O . LYS A 1 279 ? -8.058 10.914 11.636 1.00 65.19 279 LYS A O 1
ATOM 2236 N N . SER A 1 280 ? -7.056 12.907 11.404 1.00 64.19 280 SER A N 1
ATOM 2237 C CA . SER A 1 280 ? -6.319 12.578 10.182 1.00 64.19 280 SER A CA 1
ATOM 2238 C C . SER A 1 280 ? -5.233 11.538 10.438 1.00 64.19 280 SER A C 1
ATOM 2240 O O . SER A 1 280 ? -5.129 10.587 9.671 1.00 64.19 280 SER A O 1
ATOM 2242 N N . GLU A 1 281 ? -4.480 11.650 11.533 1.00 69.94 281 GLU A N 1
ATOM 2243 C CA . GLU A 1 281 ? -3.418 10.694 11.875 1.00 69.94 281 GLU A CA 1
ATOM 2244 C C . GLU A 1 281 ? -3.989 9.317 12.228 1.00 69.94 281 GLU A C 1
ATOM 2246 O O . GLU A 1 281 ? -3.518 8.290 11.735 1.00 69.94 281 GLU A O 1
ATOM 2251 N N . THR A 1 282 ? -5.064 9.266 13.018 1.00 69.69 282 THR A N 1
ATOM 2252 C CA . THR A 1 282 ? -5.716 7.991 13.349 1.00 69.69 282 THR A CA 1
ATOM 2253 C C . THR A 1 282 ? -6.400 7.361 12.137 1.00 69.69 282 THR A C 1
ATOM 2255 O O . THR A 1 282 ? -6.498 6.133 12.046 1.00 69.69 282 THR A O 1
ATOM 2258 N N . LYS A 1 283 ? -6.872 8.171 11.182 1.00 70.62 283 LYS A N 1
ATOM 2259 C CA . LYS A 1 283 ? -7.401 7.676 9.909 1.00 70.62 283 LYS A CA 1
ATOM 2260 C C . LYS A 1 283 ? -6.289 7.213 8.968 1.00 70.62 283 LYS A C 1
ATOM 2262 O O . LYS A 1 283 ? -6.462 6.192 8.318 1.00 70.62 283 LYS A O 1
ATOM 2267 N N . PHE A 1 284 ? -5.136 7.870 8.938 1.00 73.50 284 PHE A N 1
ATOM 2268 C CA . PHE A 1 284 ? -3.974 7.383 8.194 1.00 73.50 284 PHE A CA 1
ATOM 2269 C C . PHE A 1 284 ? -3.547 5.988 8.675 1.00 73.50 284 PHE A C 1
ATOM 2271 O O . PHE A 1 284 ? -3.365 5.081 7.863 1.00 73.50 284 PHE A O 1
ATOM 2278 N N . MET A 1 285 ? -3.494 5.776 9.995 1.00 80.44 285 MET A N 1
ATOM 2279 C CA . MET A 1 285 ? -3.189 4.460 10.575 1.00 80.44 285 MET A CA 1
ATOM 2280 C C . MET A 1 285 ? -4.268 3.404 10.284 1.00 80.44 285 MET A C 1
ATOM 2282 O O . MET A 1 285 ? -3.958 2.230 10.113 1.00 80.44 285 MET A O 1
ATOM 2286 N N . GLU A 1 286 ? -5.539 3.800 10.166 1.00 76.19 286 GLU A N 1
ATOM 2287 C CA . GLU A 1 286 ? -6.602 2.909 9.672 1.00 76.19 286 GLU A CA 1
ATOM 2288 C C . GLU A 1 286 ? -6.286 2.350 8.292 1.00 76.19 286 GLU A C 1
ATOM 2290 O O . GLU A 1 286 ? -6.411 1.155 8.042 1.00 76.19 286 GLU A O 1
ATOM 2295 N N . ILE A 1 287 ? -5.916 3.263 7.400 1.00 71.06 287 ILE A N 1
ATOM 2296 C CA . ILE A 1 287 ? -5.740 2.998 5.985 1.00 71.06 287 ILE A CA 1
ATOM 2297 C C . ILE A 1 287 ? -4.487 2.155 5.786 1.00 71.06 287 ILE A C 1
ATOM 2299 O O . ILE A 1 287 ? -4.553 1.146 5.090 1.00 71.06 287 ILE A O 1
ATOM 2303 N N . SER A 1 288 ? -3.386 2.504 6.461 1.00 79.06 288 SER A N 1
ATOM 2304 C CA . SER A 1 288 ? -2.136 1.745 6.381 1.00 79.06 288 SER A CA 1
ATOM 2305 C C . SER A 1 288 ? -2.303 0.294 6.842 1.00 79.06 288 SER A C 1
ATOM 2307 O O . SER A 1 288 ? -1.720 -0.594 6.233 1.00 79.06 288 SER A O 1
ATOM 2309 N N . GLY A 1 289 ? -3.147 0.016 7.845 1.00 81.06 289 GLY A N 1
ATOM 2310 C CA . GLY A 1 289 ? -3.493 -1.345 8.294 1.00 81.06 289 GLY A CA 1
ATOM 2311 C C . GLY A 1 289 ? -4.543 -2.076 7.442 1.00 81.06 289 GLY A C 1
ATOM 2312 O O . GLY A 1 289 ? -4.957 -3.194 7.773 1.00 81.06 289 GLY A O 1
ATOM 2313 N N . SER A 1 290 ? -5.037 -1.456 6.370 1.00 80.81 290 SER A N 1
ATOM 2314 C CA . SER A 1 290 ? -6.150 -1.985 5.589 1.00 80.81 290 SER A CA 1
ATOM 2315 C C . SER A 1 290 ? -5.705 -2.992 4.529 1.00 80.81 290 SER A C 1
ATOM 2317 O O . SER A 1 290 ? -4.730 -2.776 3.811 1.00 80.81 290 SER A O 1
ATOM 2319 N N . GLY A 1 291 ? -6.476 -4.071 4.361 1.00 74.19 291 GLY A N 1
ATOM 2320 C CA . GLY A 1 291 ? -6.229 -5.074 3.316 1.00 74.19 291 GLY A CA 1
ATOM 2321 C C . GLY A 1 291 ? -6.274 -4.497 1.896 1.00 74.19 291 GLY A C 1
ATOM 2322 O O . GLY A 1 291 ? -5.605 -5.021 1.010 1.00 74.19 291 GLY A O 1
ATOM 2323 N N . TYR A 1 292 ? -6.979 -3.375 1.694 1.00 73.31 292 TYR A N 1
ATOM 2324 C CA . TYR A 1 292 ? -7.017 -2.666 0.410 1.00 73.31 292 TYR A CA 1
ATOM 2325 C C . TYR A 1 292 ? -5.645 -2.153 -0.041 1.00 73.31 292 TYR A C 1
ATOM 2327 O O . TYR A 1 292 ? -5.421 -2.041 -1.239 1.00 73.31 292 TYR A O 1
ATOM 2335 N N . ILE A 1 293 ? -4.730 -1.857 0.891 1.00 78.50 293 ILE A N 1
ATOM 2336 C CA . ILE A 1 293 ? -3.346 -1.480 0.566 1.00 78.50 293 ILE A CA 1
ATOM 2337 C C . ILE A 1 293 ? -2.483 -2.723 0.397 1.00 78.50 293 ILE A C 1
ATOM 2339 O O . ILE A 1 293 ? -1.722 -2.837 -0.561 1.00 78.50 293 ILE A O 1
ATOM 2343 N N . TRP A 1 294 ? -2.604 -3.665 1.328 1.00 83.31 294 TRP A N 1
ATOM 2344 C CA . TRP A 1 294 ? -1.665 -4.774 1.416 1.00 83.31 294 TRP A CA 1
ATOM 2345 C C . TRP A 1 294 ? -1.817 -5.817 0.303 1.00 83.31 294 TRP A C 1
ATOM 2347 O O . TRP A 1 294 ? -0.815 -6.397 -0.106 1.00 83.31 294 TRP A O 1
ATOM 2357 N N . LEU A 1 295 ? -3.017 -6.007 -0.256 1.00 79.50 295 LEU A N 1
ATOM 2358 C CA . LEU A 1 295 ? -3.211 -6.890 -1.413 1.00 79.50 295 LEU A CA 1
ATOM 2359 C C . LEU A 1 295 ? -2.480 -6.373 -2.676 1.00 79.50 295 LEU A C 1
ATOM 2361 O O . LEU A 1 295 ? -1.702 -7.137 -3.252 1.00 79.50 295 LEU A O 1
ATOM 2365 N N . PRO A 1 296 ? -2.624 -5.094 -3.090 1.00 79.62 296 PRO A N 1
ATOM 2366 C CA . PRO A 1 296 ? -1.772 -4.505 -4.125 1.00 79.62 296 PRO A CA 1
ATOM 2367 C C . PRO A 1 296 ? -0.277 -4.558 -3.804 1.00 79.62 296 PRO A C 1
ATOM 2369 O O . PRO A 1 296 ? 0.521 -4.834 -4.696 1.00 79.62 296 PRO A O 1
ATOM 2372 N N . VAL A 1 297 ? 0.121 -4.339 -2.543 1.00 81.06 297 VAL A N 1
ATOM 2373 C CA . VAL A 1 297 ? 1.532 -4.450 -2.133 1.00 81.06 297 VAL A CA 1
ATOM 2374 C C . VAL A 1 297 ? 2.073 -5.856 -2.401 1.00 81.06 297 VAL A C 1
ATOM 2376 O O . VAL A 1 297 ? 3.167 -5.972 -2.942 1.00 81.06 297 VAL A O 1
ATOM 2379 N N . CYS A 1 298 ? 1.318 -6.923 -2.123 1.00 82.50 298 CYS A N 1
ATOM 2380 C CA . CYS A 1 298 ? 1.730 -8.284 -2.484 1.00 82.50 298 CYS A CA 1
ATOM 2381 C C . CYS A 1 298 ? 1.947 -8.457 -3.991 1.00 82.50 298 CYS A C 1
ATOM 2383 O O . CYS A 1 298 ? 2.933 -9.071 -4.394 1.00 82.50 298 CYS A O 1
ATOM 2385 N N . ALA A 1 299 ? 1.067 -7.896 -4.824 1.00 77.56 299 ALA A N 1
ATOM 2386 C CA . ALA A 1 299 ? 1.238 -7.939 -6.274 1.00 77.56 299 ALA A CA 1
ATOM 2387 C C . ALA A 1 299 ? 2.501 -7.181 -6.716 1.00 77.56 299 ALA A C 1
ATOM 2389 O O . ALA A 1 299 ? 3.275 -7.689 -7.522 1.00 77.56 299 ALA A O 1
ATOM 2390 N N . ILE A 1 300 ? 2.763 -6.002 -6.143 1.00 78.56 300 ILE A N 1
ATOM 2391 C CA . ILE A 1 300 ? 3.991 -5.239 -6.411 1.00 78.56 300 ILE A CA 1
ATOM 2392 C C . ILE A 1 300 ? 5.224 -6.057 -6.009 1.00 78.56 300 ILE A C 1
ATOM 2394 O O . ILE A 1 300 ? 6.127 -6.223 -6.825 1.00 78.56 300 ILE A O 1
ATOM 2398 N N . LEU A 1 301 ? 5.240 -6.624 -4.797 1.00 80.56 301 LEU A N 1
ATOM 2399 C CA . LEU A 1 301 ? 6.334 -7.466 -4.300 1.00 80.56 301 LEU A CA 1
ATOM 2400 C C . LEU A 1 301 ? 6.591 -8.678 -5.207 1.00 80.56 301 LEU A C 1
ATOM 2402 O O . LEU A 1 301 ? 7.743 -9.050 -5.410 1.00 80.56 301 LEU A O 1
ATOM 2406 N N . TYR A 1 302 ? 5.544 -9.262 -5.795 1.00 77.12 302 TYR A N 1
ATOM 2407 C CA . TYR A 1 302 ? 5.669 -10.351 -6.767 1.00 77.12 302 TYR A CA 1
ATOM 2408 C C . TYR A 1 302 ? 6.443 -9.935 -8.023 1.00 77.12 302 TYR A C 1
ATOM 2410 O O . TYR A 1 302 ? 7.345 -10.649 -8.464 1.00 77.12 302 TYR A O 1
ATOM 2418 N N . PHE A 1 303 ? 6.162 -8.748 -8.563 1.00 75.38 303 PHE A N 1
ATOM 2419 C CA . PHE A 1 303 ? 6.860 -8.226 -9.741 1.00 75.38 303 PHE A CA 1
ATOM 2420 C C . PHE A 1 303 ? 8.259 -7.659 -9.448 1.00 75.38 303 PHE A C 1
ATOM 2422 O O . PHE A 1 303 ? 8.979 -7.321 -10.386 1.00 75.38 303 PHE A O 1
ATOM 2429 N N . MET A 1 304 ? 8.672 -7.576 -8.178 1.00 71.69 304 MET A N 1
ATOM 2430 C CA . MET A 1 304 ? 10.010 -7.120 -7.774 1.00 71.69 304 MET A CA 1
ATOM 2431 C C . MET A 1 304 ? 11.084 -8.222 -7.809 1.00 71.69 304 MET A C 1
ATOM 2433 O O . MET A 1 304 ? 12.224 -7.976 -7.417 1.00 71.69 304 MET A O 1
ATOM 2437 N N . HIS A 1 305 ? 10.774 -9.427 -8.288 1.00 69.25 305 HIS A N 1
ATOM 2438 C CA . HIS A 1 305 ? 11.778 -10.471 -8.507 1.00 69.25 305 HIS A CA 1
ATOM 2439 C C . HIS A 1 305 ? 12.896 -9.999 -9.474 1.00 69.25 305 HIS A C 1
ATOM 2441 O O . HIS A 1 305 ? 12.575 -9.412 -10.511 1.00 69.25 305 HIS A O 1
ATOM 2447 N N . PRO A 1 306 ? 14.196 -10.261 -9.199 1.00 69.75 306 PRO A N 1
ATOM 2448 C CA . PRO A 1 306 ? 14.743 -11.115 -8.134 1.00 69.75 306 PRO A CA 1
ATOM 2449 C C . PRO A 1 306 ? 15.040 -10.408 -6.801 1.00 69.75 306 PRO A C 1
ATOM 2451 O O . PRO A 1 306 ? 15.487 -11.068 -5.870 1.00 69.75 306 PRO A O 1
ATOM 2454 N N . LEU A 1 307 ? 14.793 -9.096 -6.672 1.00 70.62 307 LEU A N 1
ATOM 2455 C CA . LEU A 1 307 ? 15.055 -8.353 -5.424 1.00 70.62 307 LEU A CA 1
ATOM 2456 C C . LEU A 1 307 ? 14.225 -8.889 -4.253 1.00 70.62 307 LEU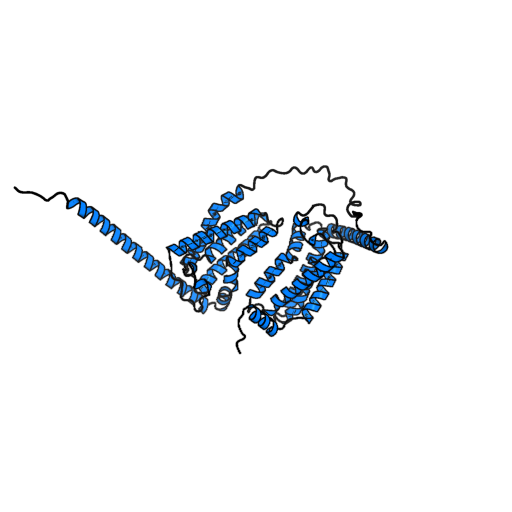 A C 1
ATOM 2458 O O . LEU A 1 307 ? 14.666 -8.868 -3.107 1.00 70.62 307 LEU A O 1
ATOM 2462 N N . VAL A 1 308 ? 13.015 -9.357 -4.555 1.00 72.19 308 VAL A N 1
ATOM 2463 C CA . VAL A 1 308 ? 12.115 -10.005 -3.607 1.00 72.19 308 VAL A CA 1
ATOM 2464 C C . VAL A 1 308 ? 11.893 -11.455 -4.052 1.00 72.19 308 VAL A C 1
ATOM 2466 O O . VAL A 1 308 ? 11.447 -11.675 -5.183 1.00 72.19 308 VAL A O 1
ATOM 2469 N N . PRO A 1 309 ? 12.165 -12.459 -3.195 1.00 76.44 309 PRO A N 1
ATOM 2470 C CA . PRO A 1 309 ? 11.876 -13.854 -3.513 1.00 76.44 309 PRO A CA 1
ATOM 2471 C C . PRO A 1 309 ? 10.378 -14.058 -3.768 1.00 76.44 309 PRO A C 1
ATOM 2473 O O . PRO A 1 309 ? 9.566 -13.677 -2.925 1.00 76.44 309 PRO A O 1
ATOM 2476 N N . LYS A 1 310 ? 9.997 -14.713 -4.876 1.00 77.56 310 LYS A N 1
ATOM 2477 C CA . LYS A 1 310 ? 8.581 -14.942 -5.257 1.00 77.56 310 LYS A CA 1
ATOM 2478 C C . LYS A 1 310 ? 7.759 -15.649 -4.170 1.00 77.56 310 LYS A C 1
ATOM 2480 O O . LYS A 1 310 ? 6.555 -15.427 -4.070 1.00 77.56 310 LYS A O 1
ATOM 2485 N N . GLN A 1 311 ? 8.409 -16.448 -3.320 1.00 82.75 311 GLN A N 1
ATOM 2486 C CA . GLN A 1 311 ? 7.769 -17.096 -2.173 1.00 82.75 311 GLN A CA 1
ATOM 2487 C C . GLN A 1 311 ? 7.150 -16.099 -1.177 1.00 82.75 311 GLN A C 1
ATOM 2489 O O . GLN A 1 311 ? 6.102 -16.391 -0.610 1.00 82.75 311 GLN A O 1
ATOM 2494 N N . LEU A 1 312 ? 7.749 -14.920 -0.960 1.00 85.12 312 LEU A N 1
ATOM 2495 C CA . LEU A 1 312 ? 7.256 -13.936 0.012 1.00 85.12 312 LEU A CA 1
ATOM 2496 C C . LEU A 1 312 ? 5.837 -13.444 -0.333 1.00 85.12 312 LEU A C 1
ATOM 2498 O O . LEU A 1 312 ? 4.942 -13.607 0.495 1.00 85.12 312 LEU A O 1
ATOM 2502 N N . PRO A 1 313 ? 5.587 -12.862 -1.521 1.00 86.44 313 PRO A N 1
ATOM 2503 C CA . PRO A 1 313 ? 4.262 -12.369 -1.878 1.00 86.44 313 PRO A CA 1
ATOM 2504 C C . PRO A 1 313 ? 3.213 -13.481 -1.968 1.00 86.44 313 PRO A C 1
ATOM 2506 O O . PRO A 1 313 ? 2.071 -13.238 -1.592 1.00 86.44 313 PRO A O 1
ATOM 2509 N N . ILE A 1 314 ? 3.582 -14.700 -2.381 1.00 84.31 314 ILE A N 1
ATOM 2510 C CA . ILE A 1 314 ? 2.659 -15.849 -2.400 1.00 84.31 314 ILE A CA 1
ATOM 2511 C C . ILE A 1 314 ? 2.225 -16.218 -0.978 1.00 84.31 314 ILE A C 1
ATOM 2513 O O . ILE A 1 314 ? 1.028 -16.308 -0.703 1.00 84.31 314 ILE A O 1
ATOM 2517 N N . ASN A 1 315 ? 3.177 -16.362 -0.051 1.00 87.56 315 ASN A N 1
ATOM 2518 C CA . ASN A 1 315 ? 2.867 -16.653 1.348 1.00 87.56 315 ASN A CA 1
ATOM 2519 C C . ASN A 1 315 ? 2.080 -15.516 2.020 1.00 87.56 315 ASN A C 1
ATOM 2521 O O . ASN A 1 315 ? 1.156 -15.791 2.781 1.00 87.56 315 ASN A O 1
ATOM 2525 N N . LEU A 1 316 ? 2.368 -14.249 1.696 1.00 90.56 316 LEU A N 1
ATOM 2526 C CA . LEU A 1 316 ? 1.580 -13.108 2.178 1.00 90.56 316 LEU A CA 1
ATOM 2527 C C . LEU A 1 316 ? 0.134 -13.130 1.660 1.00 90.56 316 LEU A C 1
ATOM 2529 O O . LEU A 1 316 ? -0.788 -12.874 2.431 1.00 90.56 316 LEU A O 1
ATOM 2533 N N . ILE A 1 317 ? -0.088 -13.460 0.382 1.00 88.38 317 ILE A N 1
ATOM 2534 C CA . ILE A 1 317 ? -1.442 -13.591 -0.179 1.00 88.38 317 ILE A CA 1
ATOM 2535 C C . ILE A 1 317 ? -2.204 -14.705 0.538 1.00 88.38 317 ILE A C 1
ATOM 2537 O O . ILE A 1 317 ? -3.340 -14.486 0.954 1.00 88.38 317 ILE A O 1
ATOM 2541 N N . MET A 1 318 ? -1.584 -15.871 0.736 1.00 86.25 318 MET A N 1
ATOM 2542 C CA . MET A 1 318 ? -2.207 -16.965 1.486 1.00 86.25 318 MET A CA 1
ATOM 2543 C C . MET A 1 318 ? -2.564 -16.556 2.915 1.00 86.25 318 MET A C 1
ATOM 2545 O O . MET A 1 318 ? -3.675 -16.828 3.369 1.00 86.25 318 MET A O 1
ATOM 2549 N N . ALA A 1 319 ? -1.655 -15.859 3.597 1.00 92.06 319 ALA A N 1
ATOM 2550 C CA . ALA A 1 319 ? -1.879 -15.352 4.942 1.00 92.06 319 ALA A CA 1
ATOM 2551 C C . ALA A 1 319 ? -3.050 -14.357 4.992 1.00 92.06 319 ALA A C 1
ATOM 2553 O O . ALA A 1 319 ? -3.884 -14.425 5.890 1.00 92.06 319 ALA A O 1
ATOM 2554 N N . PHE A 1 320 ? -3.174 -13.465 4.005 1.00 90.19 320 PHE A N 1
ATOM 2555 C CA . PHE A 1 320 ? -4.303 -12.536 3.934 1.00 90.19 320 PHE A CA 1
ATOM 2556 C C . PHE A 1 320 ? -5.624 -13.208 3.587 1.00 90.19 320 PHE A C 1
ATOM 2558 O O . PHE A 1 320 ? -6.657 -12.807 4.120 1.00 90.19 320 PHE A O 1
ATOM 2565 N N . VAL A 1 321 ? -5.617 -14.223 2.722 1.00 87.88 321 VAL A N 1
ATOM 2566 C CA . VAL A 1 321 ? -6.818 -15.025 2.461 1.00 87.88 321 VAL A CA 1
ATOM 2567 C C . VAL A 1 321 ? -7.261 -15.724 3.746 1.00 87.88 321 VAL A C 1
ATOM 2569 O O . VAL A 1 321 ? -8.448 -15.677 4.072 1.00 87.88 321 VAL A O 1
ATOM 2572 N N . LEU A 1 322 ? -6.321 -16.295 4.506 1.00 89.00 322 LEU A N 1
ATOM 2573 C CA . LEU A 1 322 ? -6.591 -16.891 5.813 1.00 89.00 322 LEU A CA 1
ATOM 2574 C C . LEU A 1 322 ? -7.206 -15.867 6.786 1.00 89.00 322 LEU A C 1
ATOM 2576 O O . LEU A 1 322 ? -8.304 -16.121 7.280 1.00 89.00 322 LEU A O 1
ATOM 2580 N N . ASP A 1 323 ? -6.578 -14.698 6.971 1.00 93.12 323 ASP A N 1
ATOM 2581 C CA . ASP A 1 323 ? -7.081 -13.606 7.830 1.00 93.12 323 ASP A CA 1
ATOM 2582 C C . ASP A 1 323 ? -8.498 -13.177 7.428 1.00 93.12 323 ASP A C 1
ATOM 2584 O O . ASP A 1 323 ? -9.403 -13.101 8.259 1.00 93.12 323 ASP A O 1
ATOM 2588 N N . ILE A 1 324 ? -8.748 -12.952 6.134 1.00 87.31 324 ILE A N 1
ATOM 2589 C CA . ILE A 1 324 ? -10.069 -12.537 5.639 1.00 87.31 324 ILE A CA 1
ATOM 2590 C C . ILE A 1 324 ? -11.133 -13.595 5.954 1.00 87.31 324 ILE A C 1
ATOM 2592 O O . ILE A 1 324 ? -12.234 -13.240 6.386 1.00 87.31 324 ILE A O 1
ATOM 2596 N N . VAL A 1 325 ? -10.820 -14.880 5.760 1.00 85.75 325 VAL A N 1
ATOM 2597 C CA . VAL A 1 325 ? -11.749 -15.983 6.032 1.00 85.75 325 VAL A CA 1
ATOM 2598 C C . VAL A 1 325 ? -12.013 -16.113 7.532 1.00 85.75 325 VAL A C 1
ATOM 2600 O O . VAL A 1 325 ? -13.174 -16.107 7.943 1.00 85.75 325 VAL A O 1
ATOM 2603 N N . VAL A 1 326 ? -10.968 -16.173 8.361 1.00 88.88 326 VAL A N 1
ATOM 2604 C CA . VAL A 1 326 ? -11.084 -16.335 9.819 1.00 88.88 326 VAL A CA 1
ATOM 2605 C C . VAL A 1 326 ? -11.827 -15.151 10.436 1.00 88.88 326 VAL A C 1
ATOM 2607 O O . VAL A 1 326 ? -12.835 -15.339 11.126 1.00 88.88 326 VAL A O 1
ATOM 2610 N N . ILE A 1 327 ? -11.406 -13.919 10.137 1.00 90.19 327 ILE A N 1
ATOM 2611 C CA . ILE A 1 327 ? -12.061 -12.704 10.634 1.00 90.19 327 ILE A CA 1
ATOM 2612 C C . ILE A 1 327 ? -13.501 -12.618 10.121 1.00 90.19 327 ILE A C 1
ATOM 2614 O O . ILE A 1 327 ? -14.401 -12.262 10.886 1.00 90.19 327 ILE A O 1
ATOM 2618 N N . GLY A 1 328 ? -13.745 -12.951 8.851 1.00 84.00 328 GLY A N 1
ATOM 2619 C CA . GLY A 1 328 ? -15.078 -12.957 8.252 1.00 84.00 328 GLY A CA 1
ATOM 2620 C C . GLY A 1 328 ? -16.040 -13.915 8.959 1.00 84.00 328 GLY A C 1
ATOM 2621 O O . GLY A 1 328 ? -17.147 -13.512 9.329 1.00 84.00 328 GLY A O 1
ATOM 2622 N N . LEU A 1 329 ? -15.605 -15.152 9.218 1.00 84.50 329 LEU A N 1
ATOM 2623 C CA . LEU A 1 329 ? -16.386 -16.168 9.929 1.00 84.50 329 LEU A CA 1
ATOM 2624 C C . LEU A 1 329 ? -16.655 -15.767 11.384 1.00 84.50 329 LEU A C 1
ATOM 2626 O O . LEU A 1 329 ? -17.799 -15.831 11.841 1.00 84.50 329 LEU A O 1
ATOM 2630 N N . LEU A 1 330 ? -15.635 -15.284 12.099 1.00 87.50 330 LEU A N 1
ATOM 2631 C CA . LEU A 1 330 ? -15.785 -14.835 13.485 1.00 87.50 330 LEU A CA 1
ATOM 2632 C C . LEU A 1 330 ? -16.728 -13.632 13.595 1.00 87.50 330 LEU A C 1
ATOM 2634 O O . LEU A 1 330 ? -17.586 -13.603 14.481 1.00 87.50 330 LEU A O 1
ATOM 2638 N N . LYS A 1 331 ? -16.646 -12.678 12.659 1.00 87.06 331 LYS A N 1
ATOM 2639 C CA . LYS A 1 331 ? -17.587 -11.551 12.571 1.00 87.06 331 LYS A CA 1
ATOM 2640 C C . LYS A 1 331 ? -19.011 -12.019 12.287 1.00 87.06 331 LYS A C 1
ATOM 2642 O O . LYS A 1 331 ? -19.946 -11.543 12.934 1.00 87.06 331 LYS A O 1
ATOM 2647 N N . ALA A 1 332 ? -19.186 -12.958 11.358 1.00 81.81 332 ALA A N 1
ATOM 2648 C CA . ALA A 1 332 ? -20.491 -13.515 11.011 1.00 81.81 332 ALA A CA 1
ATOM 2649 C C . ALA A 1 332 ? -21.137 -14.292 12.172 1.00 81.81 332 ALA A C 1
ATOM 2651 O O . ALA A 1 332 ? -22.367 -14.270 12.305 1.00 81.81 332 ALA A O 1
ATOM 2652 N N . PHE A 1 333 ? -20.322 -14.932 13.018 1.00 82.69 333 PHE A N 1
ATOM 2653 C CA . PHE A 1 333 ? -20.752 -15.647 14.219 1.00 82.69 333 PHE A CA 1
ATOM 2654 C C . PHE A 1 333 ? -21.090 -14.693 15.374 1.00 82.69 333 PHE A C 1
ATOM 2656 O O . PHE A 1 333 ? -22.224 -14.683 15.866 1.00 82.69 333 PHE A O 1
ATOM 2663 N N . ALA A 1 334 ? -20.129 -13.854 15.778 1.00 84.06 334 ALA A N 1
ATOM 2664 C CA . ALA A 1 334 ? -20.248 -12.998 16.955 1.00 84.06 334 ALA A CA 1
ATOM 2665 C C . ALA A 1 334 ? -21.244 -11.852 16.748 1.00 84.06 334 ALA A C 1
ATOM 2667 O O . ALA A 1 334 ? -22.000 -11.512 17.658 1.00 84.06 334 ALA A O 1
ATOM 2668 N N . ARG A 1 335 ? -21.255 -11.248 15.550 1.00 81.62 335 ARG A N 1
ATOM 2669 C CA . ARG A 1 335 ? -22.118 -10.115 15.173 1.00 81.62 335 ARG A CA 1
ATOM 2670 C C . ARG A 1 335 ? -22.137 -8.967 16.192 1.00 81.62 335 ARG A C 1
ATOM 2672 O O . ARG A 1 335 ? -23.143 -8.266 16.330 1.00 81.62 335 ARG A O 1
ATOM 2679 N N . ARG A 1 336 ? -21.033 -8.773 16.922 1.00 80.94 336 ARG A N 1
ATOM 2680 C CA . ARG A 1 336 ? -20.899 -7.708 17.923 1.00 80.94 336 ARG A CA 1
ATOM 2681 C C . ARG A 1 336 ? -20.986 -6.351 17.227 1.00 80.94 336 ARG A C 1
ATOM 2683 O O . ARG A 1 336 ? -20.323 -6.135 16.211 1.00 80.94 336 ARG A O 1
ATOM 2690 N N . ARG A 1 337 ? -21.812 -5.444 17.749 1.00 78.62 337 ARG A N 1
ATOM 2691 C CA . ARG A 1 337 ? -21.942 -4.078 17.219 1.00 78.62 337 ARG A CA 1
ATOM 2692 C C . ARG A 1 337 ? -20.715 -3.247 17.575 1.00 78.62 337 ARG A C 1
ATOM 2694 O O . ARG A 1 337 ? -20.151 -3.431 18.643 1.00 78.62 337 ARG A O 1
ATOM 2701 N N . ARG A 1 338 ? -20.340 -2.320 16.691 1.00 77.56 338 ARG A N 1
ATOM 2702 C CA . ARG A 1 338 ? -19.288 -1.324 16.953 1.00 77.56 338 ARG A CA 1
ATOM 2703 C C . ARG A 1 338 ? -19.709 -0.345 18.053 1.00 77.56 338 ARG A C 1
ATOM 2705 O O . ARG A 1 338 ? -20.914 -0.105 18.187 1.00 77.56 338 ARG A O 1
ATOM 2712 N N . PRO A 1 339 ? -18.747 0.256 18.778 1.00 76.75 339 PRO A N 1
ATOM 2713 C CA . PRO A 1 339 ? -19.034 1.428 19.595 1.00 76.75 339 PRO A CA 1
ATOM 2714 C C . PRO A 1 339 ? -19.749 2.485 18.738 1.00 76.75 339 PRO A C 1
ATOM 2716 O O . PRO A 1 339 ? -19.447 2.646 17.551 1.00 76.75 339 PRO A O 1
ATOM 2719 N N . LEU A 1 340 ? -20.749 3.167 19.300 1.00 62.03 340 LEU A N 1
ATOM 2720 C CA . LEU A 1 340 ? -21.526 4.152 18.551 1.00 62.03 340 LEU A CA 1
ATOM 2721 C C . LEU A 1 340 ? -20.641 5.360 18.218 1.00 62.03 340 LEU A C 1
ATOM 2723 O O . LEU A 1 340 ? -20.325 6.184 19.072 1.00 62.03 340 LEU A O 1
ATOM 2727 N N . THR A 1 341 ? -20.234 5.473 16.953 1.00 53.41 341 THR A N 1
ATOM 2728 C CA . THR A 1 341 ? -19.524 6.650 16.450 1.00 53.41 341 THR A CA 1
ATOM 2729 C C . THR A 1 341 ? -20.493 7.803 16.199 1.00 53.41 341 THR A C 1
ATOM 2731 O O . THR A 1 341 ? -21.534 7.633 15.567 1.00 53.41 341 THR A O 1
ATOM 2734 N N . ARG A 1 342 ? -20.085 9.008 16.618 1.00 40.84 342 ARG A N 1
ATOM 2735 C CA . ARG A 1 342 ? -20.773 10.301 16.420 1.00 40.84 342 ARG A CA 1
ATOM 2736 C C . ARG A 1 342 ? -21.089 10.640 14.952 1.00 40.84 342 ARG A C 1
ATOM 2738 O O . ARG A 1 342 ? -21.913 11.510 14.713 1.00 40.84 342 ARG A O 1
ATOM 2745 N N . ASN A 1 343 ? -20.472 9.946 13.991 1.00 45.34 343 ASN A N 1
ATOM 2746 C CA . ASN A 1 343 ? -20.737 10.092 12.562 1.00 45.34 343 ASN A CA 1
ATOM 2747 C C . ASN A 1 343 ? -21.067 8.728 11.925 1.00 45.34 343 ASN A C 1
ATOM 2749 O O . ASN A 1 343 ? -20.346 7.751 12.167 1.00 45.34 343 ASN A O 1
ATOM 2753 N N . PRO A 1 344 ? -22.121 8.637 11.096 1.00 41.22 344 PRO A N 1
ATOM 2754 C CA . PRO A 1 344 ? -22.317 7.502 10.211 1.00 41.22 344 PRO A CA 1
ATOM 2755 C C . PRO A 1 344 ? -21.275 7.552 9.086 1.00 41.22 344 PRO A C 1
ATOM 2757 O O . PRO A 1 344 ? -21.217 8.513 8.325 1.00 41.22 344 PRO A O 1
ATOM 2760 N N . ASP A 1 345 ? -20.455 6.511 8.964 1.00 42.44 345 ASP A N 1
ATOM 2761 C CA . ASP A 1 345 ? -19.661 6.310 7.751 1.00 42.44 345 ASP A CA 1
ATOM 2762 C C . ASP A 1 345 ? -20.576 5.905 6.592 1.00 42.44 345 ASP A C 1
ATOM 2764 O O . ASP A 1 345 ? -21.453 5.057 6.742 1.00 42.44 345 ASP A O 1
ATOM 2768 N N . PHE A 1 346 ? -20.316 6.449 5.406 1.00 38.81 346 PHE A N 1
ATOM 2769 C CA . PHE A 1 346 ? -21.012 6.089 4.168 1.00 38.81 346 PHE A CA 1
ATOM 2770 C C . PHE A 1 346 ? -20.836 4.598 3.794 1.00 38.81 346 PHE A C 1
ATOM 2772 O O . PHE A 1 346 ? -21.739 3.988 3.232 1.00 38.81 346 PHE A O 1
ATOM 2779 N N . PHE A 1 347 ? -19.722 3.968 4.197 1.00 37.88 347 PHE A N 1
ATOM 2780 C CA . PHE A 1 347 ? -19.447 2.532 3.999 1.00 37.88 347 PHE A CA 1
ATOM 2781 C C . PHE A 1 347 ? -20.323 1.584 4.833 1.00 37.88 347 PHE A C 1
ATOM 2783 O O . PHE A 1 347 ? -20.208 0.365 4.726 1.00 37.88 347 PHE A O 1
ATOM 2790 N N . LYS A 1 348 ? -21.222 2.114 5.669 1.00 42.69 348 LYS A N 1
ATOM 2791 C CA . LYS A 1 348 ? -22.089 1.310 6.538 1.00 42.69 348 LYS A CA 1
ATOM 2792 C C . LYS A 1 348 ? -23.139 0.492 5.765 1.00 42.69 348 LYS A C 1
ATOM 2794 O O . LYS A 1 348 ? -23.804 -0.339 6.386 1.00 42.69 348 LYS A O 1
ATOM 2799 N N . SER A 1 349 ? -23.305 0.698 4.451 1.00 34.53 349 SER A N 1
ATOM 2800 C CA . SER A 1 349 ? -24.426 0.107 3.709 1.00 34.53 349 SER A CA 1
ATOM 2801 C C . SER A 1 349 ? -24.166 -1.249 3.043 1.00 34.53 349 SER A C 1
ATOM 2803 O O . SER A 1 349 ? -25.148 -1.937 2.782 1.00 34.53 349 SER A O 1
ATOM 2805 N N . ILE A 1 350 ? -22.923 -1.700 2.808 1.00 34.88 350 ILE A N 1
ATOM 2806 C CA . ILE A 1 350 ? -22.684 -3.000 2.142 1.00 34.88 350 ILE A CA 1
ATOM 2807 C C . ILE A 1 350 ? -21.410 -3.683 2.681 1.00 34.88 350 ILE A C 1
ATOM 2809 O O . ILE A 1 350 ? -20.301 -3.233 2.409 1.00 34.88 350 ILE A O 1
ATOM 2813 N N . GLY A 1 351 ? -21.567 -4.790 3.425 1.00 43.41 351 GLY A N 1
ATOM 2814 C CA . GLY A 1 351 ? -20.485 -5.736 3.757 1.00 43.41 351 GLY A CA 1
ATOM 2815 C C . GLY A 1 351 ? -20.371 -6.171 5.236 1.00 43.41 351 GLY A C 1
ATOM 2816 O O . GLY A 1 351 ? -21.040 -5.613 6.108 1.00 43.41 351 GLY A O 1
ATOM 2817 N N . PRO A 1 352 ? -19.486 -7.145 5.556 1.00 42.12 352 PRO A N 1
ATOM 2818 C CA . PRO A 1 352 ? -19.218 -7.645 6.919 1.00 42.12 352 PRO A CA 1
ATOM 2819 C C . PRO A 1 352 ? -18.581 -6.605 7.864 1.00 42.12 352 PRO A C 1
ATOM 2821 O O . PRO A 1 352 ? -18.326 -6.886 9.039 1.00 42.12 352 PRO A O 1
ATOM 2824 N N . ASP A 1 353 ? -18.348 -5.381 7.383 1.00 53.28 353 ASP A N 1
ATOM 2825 C CA . ASP A 1 353 ? -17.770 -4.277 8.148 1.00 53.28 353 ASP A CA 1
ATOM 2826 C C . ASP A 1 353 ? -18.758 -3.613 9.131 1.00 53.28 353 ASP A C 1
ATOM 2828 O O . ASP A 1 353 ? -18.432 -2.644 9.809 1.00 53.28 353 ASP A O 1
ATOM 2832 N N . GLN A 1 354 ? -19.964 -4.166 9.284 1.00 63.25 354 GLN A N 1
ATOM 2833 C CA . GLN A 1 354 ? -20.913 -3.745 10.321 1.00 63.25 354 GLN A CA 1
ATOM 2834 C C . GLN A 1 354 ? -20.536 -4.247 11.725 1.00 63.25 354 GLN A C 1
ATOM 2836 O O . GLN A 1 354 ? -20.983 -3.676 12.724 1.00 63.25 354 GLN A O 1
ATOM 2841 N N . TYR A 1 355 ? -19.701 -5.290 11.815 1.00 79.00 355 TYR A N 1
ATOM 2842 C CA . TYR A 1 355 ? -19.350 -5.938 13.079 1.00 79.00 355 TYR A CA 1
ATOM 2843 C C . TYR A 1 355 ? -17.971 -5.521 13.608 1.00 79.00 355 TYR A C 1
ATOM 2845 O O . TYR A 1 355 ? -17.023 -5.275 12.845 1.00 79.00 355 TYR A O 1
ATOM 2853 N N . SER A 1 356 ? -17.873 -5.430 14.936 1.00 82.75 356 SER A N 1
ATOM 2854 C CA . SER A 1 356 ? -16.678 -4.997 15.666 1.00 82.75 356 SER A CA 1
ATOM 2855 C C . SER A 1 356 ? -15.771 -6.158 16.065 1.00 82.75 356 SER A C 1
ATOM 2857 O O . SER A 1 356 ? -14.557 -6.034 15.978 1.00 82.75 356 SER A O 1
ATOM 2859 N N . PHE A 1 357 ? -16.333 -7.302 16.447 1.00 86.75 357 PHE A N 1
ATOM 2860 C CA . PHE A 1 357 ? -15.544 -8.425 16.945 1.00 86.75 357 PHE A CA 1
ATOM 2861 C C . PHE A 1 357 ? -15.247 -9.454 15.850 1.00 86.75 357 PHE A C 1
ATOM 2863 O O . PHE A 1 357 ? -16.201 -9.916 15.218 1.00 86.75 357 PHE A O 1
ATOM 2870 N N . PRO A 1 358 ? -13.989 -9.899 15.687 1.00 92.69 358 PRO A N 1
ATOM 2871 C CA . PRO A 1 358 ? -12.741 -9.295 16.179 1.00 92.69 358 PRO A CA 1
ATOM 2872 C C . PRO A 1 358 ? -12.249 -8.148 15.268 1.00 92.69 358 PRO A C 1
ATOM 2874 O O . PRO A 1 358 ? -12.771 -7.914 14.169 1.00 92.69 358 PRO A O 1
ATOM 2877 N N . SER A 1 359 ? -11.218 -7.421 15.708 1.00 93.19 359 SER A N 1
ATOM 2878 C CA . SER A 1 359 ? -10.574 -6.380 14.898 1.00 93.19 359 SER A CA 1
ATOM 2879 C C . SER A 1 359 ? -9.672 -6.979 13.813 1.00 93.19 359 SER A C 1
ATOM 2881 O O . SER A 1 359 ? -8.528 -7.346 14.068 1.00 93.19 359 SER A O 1
ATOM 2883 N N . GLY A 1 360 ? -10.157 -7.000 12.568 1.00 91.06 360 GLY A N 1
ATOM 2884 C CA . GLY A 1 360 ? -9.367 -7.468 11.419 1.00 91.06 360 GLY A CA 1
ATOM 2885 C C . GLY A 1 360 ? -8.172 -6.579 11.055 1.00 91.06 360 GLY A C 1
ATOM 2886 O O . GLY A 1 360 ? -7.213 -7.058 10.472 1.00 91.06 360 GLY A O 1
ATOM 2887 N N . HIS A 1 361 ? -8.191 -5.287 11.400 1.00 89.56 361 HIS A N 1
ATOM 2888 C CA . HIS A 1 361 ? -7.018 -4.422 11.197 1.00 89.56 361 HIS A CA 1
ATOM 2889 C C . HIS A 1 361 ? -5.898 -4.764 12.187 1.00 89.56 361 HIS A C 1
ATOM 2891 O O . HIS A 1 361 ? -4.738 -4.752 11.799 1.00 89.56 361 HIS A O 1
ATOM 2897 N N . ALA A 1 362 ? -6.255 -5.088 13.437 1.00 95.19 362 ALA A N 1
ATOM 2898 C CA . ALA A 1 362 ? -5.291 -5.511 14.450 1.00 95.19 362 ALA A CA 1
ATOM 2899 C C . ALA A 1 362 ? -4.705 -6.894 14.127 1.00 95.19 362 ALA A C 1
ATOM 2901 O O . ALA A 1 362 ? -3.495 -7.071 14.211 1.00 95.19 362 ALA A O 1
ATOM 2902 N N . SER A 1 363 ? -5.551 -7.841 13.699 1.00 96.44 363 SER A N 1
ATOM 2903 C CA . SER A 1 363 ? -5.104 -9.161 13.226 1.00 96.44 363 SER A CA 1
ATOM 2904 C C . SER A 1 363 ? -4.098 -9.032 12.092 1.00 96.44 363 SER A C 1
ATOM 2906 O O . SER A 1 363 ? -2.945 -9.435 12.228 1.00 96.44 363 SER A O 1
ATOM 2908 N N . ARG A 1 364 ? -4.479 -8.325 11.024 1.00 94.69 364 ARG A N 1
ATOM 2909 C CA . ARG A 1 364 ? -3.624 -8.141 9.854 1.00 94.69 364 ARG A CA 1
ATOM 2910 C C . ARG A 1 364 ? -2.319 -7.409 10.150 1.00 94.69 364 ARG A C 1
ATOM 2912 O O . ARG A 1 364 ? -1.280 -7.816 9.642 1.00 94.69 364 ARG A O 1
ATOM 2919 N N . SER A 1 365 ? -2.339 -6.331 10.937 1.00 95.75 365 SER A N 1
ATOM 2920 C CA . SER A 1 365 ? -1.110 -5.584 11.232 1.00 95.75 365 SER A CA 1
ATOM 2921 C C . SER A 1 365 ? -0.116 -6.421 12.041 1.00 95.75 365 SER A C 1
ATOM 2923 O O . SER A 1 365 ? 1.088 -6.351 11.796 1.00 95.75 365 SER A O 1
ATOM 2925 N N . VAL A 1 366 ? -0.608 -7.249 12.971 1.00 96.94 366 VAL A N 1
ATOM 2926 C CA . VAL A 1 366 ? 0.214 -8.204 13.730 1.00 96.94 366 VAL A CA 1
ATOM 2927 C C . VAL A 1 366 ? 0.713 -9.333 12.839 1.00 96.94 366 VAL A C 1
ATOM 2929 O O . VAL A 1 366 ? 1.901 -9.630 12.883 1.00 96.94 366 VAL A O 1
ATOM 2932 N N . LEU A 1 367 ? -0.144 -9.899 11.987 1.00 95.75 367 LEU A N 1
ATOM 2933 C CA . LEU A 1 367 ? 0.226 -10.915 11.001 1.00 95.75 367 LEU A CA 1
ATOM 2934 C C . LEU A 1 367 ? 1.387 -10.443 10.113 1.00 95.75 367 LEU A C 1
ATOM 2936 O O . LEU A 1 367 ? 2.378 -11.151 9.954 1.00 95.75 367 LEU A O 1
ATOM 2940 N N . ILE A 1 368 ? 1.299 -9.219 9.585 1.00 93.12 368 ILE A N 1
ATOM 2941 C CA . ILE A 1 368 ? 2.354 -8.609 8.764 1.00 93.12 368 ILE A CA 1
ATOM 2942 C C . ILE A 1 368 ? 3.639 -8.443 9.575 1.00 93.12 368 ILE A C 1
ATOM 2944 O O . ILE A 1 368 ? 4.691 -8.917 9.153 1.00 93.12 368 ILE A O 1
ATOM 2948 N N . ALA A 1 369 ? 3.569 -7.800 10.746 1.00 93.12 369 ALA A N 1
ATOM 2949 C CA . ALA A 1 369 ? 4.748 -7.592 11.586 1.00 93.12 369 ALA A CA 1
ATOM 2950 C C . ALA A 1 369 ? 5.422 -8.924 11.961 1.00 93.12 369 ALA A C 1
ATOM 2952 O O . ALA A 1 369 ? 6.649 -9.029 11.937 1.00 93.12 369 ALA A O 1
ATOM 2953 N N . PHE A 1 370 ? 4.623 -9.961 12.228 1.00 92.44 370 PHE A N 1
ATOM 2954 C CA . PHE A 1 370 ? 5.097 -11.308 12.512 1.00 92.44 370 PHE A CA 1
ATOM 2955 C C . PHE A 1 370 ? 5.808 -11.925 11.305 1.00 92.44 370 PHE A C 1
ATOM 2957 O O . PHE A 1 370 ? 6.977 -12.286 11.418 1.00 92.44 370 PHE A O 1
ATOM 2964 N N . ILE A 1 371 ? 5.155 -12.000 10.142 1.00 89.12 371 ILE A N 1
ATOM 2965 C CA . ILE A 1 371 ? 5.726 -12.610 8.931 1.00 89.12 371 ILE A CA 1
ATOM 2966 C C . ILE A 1 371 ? 7.050 -11.937 8.553 1.00 89.12 371 ILE A C 1
ATOM 2968 O O . ILE A 1 371 ? 8.058 -12.617 8.373 1.00 89.12 371 ILE A O 1
ATOM 2972 N N . PHE A 1 372 ? 7.094 -10.604 8.509 1.00 85.81 372 PHE A N 1
ATOM 2973 C CA . PHE A 1 372 ? 8.323 -9.885 8.169 1.00 85.81 372 PHE A CA 1
ATOM 2974 C C . PHE A 1 372 ? 9.427 -10.080 9.220 1.00 85.81 372 PHE A C 1
ATOM 2976 O O . PHE A 1 372 ? 10.595 -10.198 8.854 1.00 85.81 372 PHE A O 1
ATOM 2983 N N . SER A 1 373 ? 9.083 -10.223 10.506 1.00 84.81 373 SER A N 1
ATOM 2984 C CA . SER A 1 373 ? 10.076 -10.541 11.541 1.00 84.81 373 SER A CA 1
ATOM 2985 C C . SER A 1 373 ? 10.729 -11.918 11.356 1.00 84.81 373 SER A C 1
ATOM 2987 O O . SER A 1 373 ? 11.899 -12.077 11.696 1.00 84.81 373 SER A O 1
ATOM 2989 N N . GLN A 1 374 ? 10.005 -12.887 10.782 1.00 77.75 374 GLN A N 1
ATOM 2990 C CA . GLN A 1 374 ? 10.510 -14.237 10.501 1.00 77.75 374 GLN A CA 1
ATOM 2991 C C . GLN A 1 374 ? 11.319 -14.318 9.202 1.00 77.75 374 GLN A C 1
ATOM 2993 O O . GLN A 1 374 ? 12.075 -15.265 9.016 1.00 77.75 374 GLN A O 1
ATOM 2998 N N . ILE A 1 375 ? 11.163 -13.341 8.303 1.00 70.06 375 ILE A N 1
ATOM 2999 C CA . ILE A 1 375 ? 11.801 -13.333 6.975 1.00 70.06 375 ILE A CA 1
ATOM 3000 C C . ILE A 1 375 ? 13.082 -12.505 6.953 1.00 70.06 375 ILE A C 1
ATOM 3002 O O . ILE A 1 375 ? 13.947 -12.697 6.103 1.00 70.06 375 ILE A O 1
ATOM 3006 N N . ASN A 1 376 ? 13.253 -11.635 7.940 1.00 58.47 376 ASN A N 1
ATOM 3007 C CA . ASN A 1 376 ? 14.487 -10.898 8.156 1.00 58.47 376 ASN A CA 1
ATOM 3008 C C . ASN A 1 376 ? 15.782 -11.748 8.149 1.00 58.47 376 ASN A C 1
ATOM 3010 O O . ASN A 1 376 ? 16.790 -11.225 7.692 1.00 58.47 376 ASN A O 1
ATOM 3014 N N . PRO A 1 377 ? 15.819 -13.042 8.532 1.00 53.47 377 PRO A N 1
ATOM 3015 C CA . PRO A 1 377 ? 17.013 -13.874 8.355 1.00 53.47 377 PRO A CA 1
ATOM 3016 C C . PRO A 1 377 ? 17.413 -14.145 6.890 1.00 53.47 377 PRO A C 1
ATOM 3018 O O . PRO A 1 377 ? 18.544 -14.549 6.654 1.00 53.47 377 PRO A O 1
ATOM 3021 N N . PHE A 1 378 ? 16.517 -13.960 5.909 1.00 50.69 378 PHE A N 1
ATOM 3022 C CA . PHE A 1 378 ? 16.804 -14.224 4.487 1.00 50.69 378 PHE A CA 1
ATOM 3023 C C . PHE A 1 378 ? 17.476 -13.052 3.770 1.00 50.69 378 PHE A C 1
ATOM 3025 O O . PHE A 1 378 ? 18.145 -13.251 2.758 1.00 50.69 378 PHE A O 1
ATOM 3032 N N . PHE A 1 379 ? 17.286 -11.835 4.274 1.00 57.53 379 PHE A N 1
ATOM 3033 C CA . PHE A 1 379 ? 17.990 -10.657 3.797 1.00 57.53 379 PHE A CA 1
ATOM 3034 C C . PHE A 1 379 ? 19.144 -10.432 4.775 1.00 57.53 379 PHE A C 1
ATOM 3036 O O . PHE A 1 379 ? 18.928 -10.056 5.925 1.00 57.53 379 PHE A O 1
ATOM 3043 N N . ASP A 1 380 ? 20.368 -10.739 4.362 1.00 54.12 380 ASP A N 1
ATOM 3044 C CA . ASP A 1 380 ? 21.564 -10.679 5.209 1.00 54.12 380 ASP A CA 1
ATOM 3045 C C . ASP A 1 380 ? 21.987 -9.213 5.472 1.00 54.12 380 ASP A C 1
ATOM 3047 O O . ASP A 1 380 ? 22.995 -8.723 4.970 1.00 54.12 380 ASP A O 1
ATOM 3051 N N . ILE A 1 381 ? 21.140 -8.455 6.184 1.00 57.25 381 ILE A N 1
ATOM 3052 C CA . ILE A 1 381 ? 21.272 -7.002 6.417 1.00 57.25 381 ILE A CA 1
ATOM 3053 C C . ILE A 1 381 ? 21.625 -6.651 7.876 1.00 57.25 381 ILE A C 1
ATOM 3055 O O . ILE A 1 381 ? 21.580 -5.484 8.280 1.00 57.25 381 ILE A O 1
ATOM 3059 N N . GLY A 1 382 ? 21.999 -7.645 8.691 1.00 63.44 382 GLY A N 1
ATOM 3060 C CA . GLY A 1 382 ? 22.523 -7.451 10.048 1.00 63.44 382 GLY A CA 1
ATOM 3061 C C . GLY A 1 382 ? 21.587 -6.662 10.980 1.00 63.44 382 GLY A C 1
ATOM 3062 O O . GLY A 1 382 ? 20.419 -7.005 11.148 1.00 63.44 382 GLY A O 1
ATOM 3063 N N . TYR A 1 383 ? 22.095 -5.590 11.603 1.00 65.19 383 TYR A N 1
ATOM 3064 C CA . TYR A 1 383 ? 21.356 -4.754 12.570 1.00 65.19 383 TYR A CA 1
ATOM 3065 C C . TYR A 1 383 ? 20.090 -4.099 11.984 1.00 65.19 383 TYR A C 1
ATOM 3067 O O . TYR A 1 383 ? 19.141 -3.809 12.717 1.00 65.19 383 TYR A O 1
ATOM 3075 N N . LEU A 1 384 ? 20.033 -3.900 10.662 1.00 68.62 384 LEU A N 1
ATOM 3076 C CA . LEU A 1 384 ? 18.893 -3.261 10.004 1.00 68.62 384 LEU A CA 1
ATOM 3077 C C . LEU A 1 384 ? 17.612 -4.105 10.117 1.00 68.62 384 LEU A C 1
ATOM 3079 O O . LEU A 1 384 ? 16.520 -3.550 10.223 1.00 68.62 384 LEU A O 1
ATOM 3083 N N . ASN A 1 385 ? 17.746 -5.429 10.220 1.00 69.25 385 ASN A N 1
ATOM 3084 C CA . ASN A 1 385 ? 16.635 -6.353 10.449 1.00 69.25 385 ASN A CA 1
ATOM 3085 C C . ASN A 1 385 ? 15.914 -6.087 11.776 1.00 69.25 385 ASN A C 1
ATOM 3087 O O . ASN A 1 385 ? 14.685 -6.100 11.844 1.00 69.25 385 ASN A O 1
ATOM 3091 N N . PHE A 1 386 ? 16.672 -5.794 12.836 1.00 73.88 386 PHE A N 1
ATOM 3092 C CA . PHE A 1 386 ? 16.099 -5.449 14.136 1.00 73.88 386 PHE A CA 1
ATOM 3093 C C . PHE A 1 386 ? 15.325 -4.127 14.069 1.00 73.88 386 PHE A C 1
ATOM 3095 O O . PHE A 1 386 ? 14.209 -4.041 14.580 1.00 73.88 386 PHE A O 1
ATOM 3102 N N . VAL A 1 387 ? 15.880 -3.121 13.385 1.00 78.94 387 VAL A N 1
ATOM 3103 C CA . VAL A 1 387 ? 15.232 -1.812 13.210 1.00 78.94 387 VAL A CA 1
ATOM 3104 C C . VAL A 1 387 ? 13.938 -1.942 12.406 1.00 78.94 387 VAL A C 1
ATOM 3106 O O . VAL A 1 387 ? 12.912 -1.413 12.824 1.00 78.94 387 VAL A O 1
ATOM 3109 N N . VAL A 1 388 ? 13.947 -2.684 11.296 1.00 79.31 388 VAL A N 1
ATOM 3110 C CA . VAL A 1 388 ? 12.747 -2.916 10.475 1.00 79.31 388 VAL A CA 1
ATOM 3111 C C . VAL A 1 388 ? 11.673 -3.660 11.269 1.00 79.31 388 VAL A C 1
ATOM 3113 O O . VAL A 1 388 ? 10.521 -3.224 11.279 1.00 79.31 388 VAL A O 1
ATOM 3116 N N . SER A 1 389 ? 12.038 -4.721 12.001 1.00 82.25 389 SER A N 1
ATOM 3117 C CA . SER A 1 389 ? 11.113 -5.403 12.917 1.00 82.25 389 SER A CA 1
ATOM 3118 C C . SER A 1 389 ? 10.513 -4.430 13.931 1.00 82.25 389 SER A C 1
ATOM 3120 O O . SER A 1 389 ? 9.298 -4.403 14.112 1.00 82.25 389 SER A O 1
ATOM 3122 N N . LEU A 1 390 ? 11.340 -3.604 14.576 1.00 85.25 390 LEU A N 1
ATOM 3123 C CA . LEU A 1 390 ? 10.883 -2.648 15.581 1.00 85.25 390 LEU A CA 1
ATOM 3124 C C . LEU A 1 390 ? 9.909 -1.618 14.991 1.00 85.25 390 LEU A C 1
ATOM 3126 O O . LEU A 1 390 ? 8.887 -1.322 15.608 1.00 85.25 390 LEU A O 1
ATOM 3130 N N . LEU A 1 391 ? 10.189 -1.113 13.786 1.00 89.00 391 LEU A N 1
ATOM 3131 C CA . LEU A 1 391 ? 9.308 -0.186 13.075 1.00 89.00 391 LEU A CA 1
ATOM 3132 C C . LEU A 1 391 ? 7.968 -0.835 12.712 1.00 89.00 391 LEU A C 1
ATOM 3134 O O . LEU A 1 391 ? 6.929 -0.205 12.892 1.00 89.00 391 LEU A O 1
ATOM 3138 N N . LEU A 1 392 ? 7.966 -2.091 12.254 1.00 89.94 392 LEU A N 1
ATOM 3139 C CA . LEU A 1 392 ? 6.739 -2.819 11.915 1.00 89.94 392 LEU A CA 1
ATOM 3140 C C . LEU A 1 392 ? 5.894 -3.143 13.149 1.00 89.94 392 LEU A C 1
ATOM 3142 O O . LEU A 1 392 ? 4.676 -2.971 13.120 1.00 89.94 392 LEU A O 1
ATOM 3146 N N . TRP A 1 393 ? 6.517 -3.556 14.252 1.00 93.00 393 TRP A N 1
ATOM 3147 C CA . TRP A 1 393 ? 5.811 -3.771 15.516 1.00 93.00 393 TRP A CA 1
ATOM 3148 C C . TRP A 1 393 ? 5.284 -2.459 16.104 1.00 93.00 393 TRP A C 1
ATOM 3150 O O . TRP A 1 393 ? 4.142 -2.410 16.563 1.00 93.00 393 TRP A O 1
ATOM 3160 N N . GLY A 1 394 ? 6.064 -1.377 16.018 1.00 91.81 394 GLY A N 1
ATOM 3161 C CA . GLY A 1 394 ? 5.628 -0.031 16.386 1.00 91.81 394 GLY A CA 1
ATOM 3162 C C . GLY A 1 394 ? 4.436 0.438 15.550 1.00 91.81 394 GLY A C 1
ATOM 3163 O O . GLY A 1 394 ? 3.442 0.903 16.103 1.00 91.81 394 GLY A O 1
ATOM 3164 N N . TRP A 1 395 ? 4.485 0.245 14.231 1.00 93.19 395 TRP A N 1
ATOM 3165 C CA . TRP A 1 395 ? 3.370 0.516 13.324 1.00 93.19 395 TRP A CA 1
ATOM 3166 C C . TRP A 1 395 ? 2.134 -0.332 13.652 1.00 93.19 395 TRP A C 1
ATOM 3168 O O . TRP A 1 395 ? 1.034 0.199 13.765 1.00 93.19 395 TRP A O 1
ATOM 3178 N N . SER A 1 396 ? 2.288 -1.637 13.879 1.00 95.06 396 SER A N 1
ATOM 3179 C CA . SER A 1 396 ? 1.161 -2.506 14.240 1.00 95.06 396 SER A CA 1
ATOM 3180 C C . SER A 1 396 ? 0.488 -2.053 15.541 1.00 95.06 396 SER A C 1
ATOM 3182 O O . SER A 1 396 ? -0.742 -2.012 15.646 1.00 95.06 396 SER A O 1
ATOM 3184 N N . LEU A 1 397 ? 1.284 -1.613 16.518 1.00 93.81 397 LEU A N 1
ATOM 3185 C CA . LEU A 1 397 ? 0.779 -1.056 17.765 1.00 93.81 397 LEU A CA 1
ATOM 3186 C C . LEU A 1 397 ? -0.001 0.253 17.543 1.00 93.81 397 LEU A C 1
ATOM 3188 O O . LEU A 1 397 ? -1.083 0.426 18.112 1.00 93.81 397 LEU A O 1
ATOM 3192 N N . THR A 1 398 ? 0.486 1.162 16.690 1.00 90.56 398 THR A N 1
ATOM 3193 C CA . THR A 1 398 ? -0.245 2.403 16.373 1.00 90.56 398 THR A CA 1
ATOM 3194 C C . THR A 1 398 ? -1.525 2.141 15.575 1.00 90.56 398 THR A C 1
ATOM 3196 O O . THR A 1 398 ? -2.542 2.795 15.832 1.00 90.56 398 THR A O 1
ATOM 3199 N N . VAL A 1 399 ? -1.543 1.137 14.688 1.00 90.38 399 VAL A N 1
ATOM 3200 C CA . VAL A 1 399 ? -2.769 0.659 14.025 1.00 90.38 399 VAL A CA 1
ATOM 3201 C C . VAL A 1 399 ? -3.784 0.197 15.069 1.00 90.38 399 VAL A C 1
ATOM 3203 O O . VAL A 1 399 ? -4.921 0.675 15.041 1.00 90.38 399 VAL A O 1
ATOM 3206 N N . CYS A 1 400 ? -3.385 -0.645 16.028 1.00 92.31 400 CYS A N 1
ATOM 3207 C CA . CYS A 1 400 ? -4.246 -1.113 17.119 1.00 92.31 400 CYS A CA 1
ATOM 3208 C C . CYS A 1 400 ? -4.849 0.045 17.929 1.00 92.31 400 CYS A C 1
ATOM 3210 O O . CYS A 1 400 ? -6.072 0.112 18.088 1.00 92.31 400 CYS A O 1
ATOM 3212 N N . PHE A 1 401 ? -4.029 1.006 18.370 1.00 88.31 401 PHE A N 1
ATOM 3213 C CA . PHE A 1 401 ? -4.523 2.171 19.112 1.00 88.31 401 PHE A CA 1
ATOM 3214 C C . PHE A 1 401 ? -5.472 3.040 18.290 1.00 88.31 401 PHE A C 1
ATOM 3216 O O . PHE A 1 401 ? -6.500 3.484 18.806 1.00 88.31 401 PHE A O 1
ATOM 3223 N N . SER A 1 402 ? -5.198 3.226 16.996 1.00 84.88 402 SER A N 1
ATOM 3224 C CA . SER A 1 402 ? -6.076 4.007 16.122 1.00 84.88 402 SER A CA 1
ATOM 3225 C C . SER A 1 402 ? -7.497 3.431 16.042 1.00 84.88 402 SER A C 1
ATOM 3227 O O . SER A 1 402 ? -8.453 4.190 15.885 1.00 84.88 402 SER A O 1
ATOM 3229 N N . ARG A 1 403 ? -7.669 2.104 16.189 1.00 87.12 403 ARG A N 1
ATOM 3230 C CA . ARG A 1 403 ? -8.991 1.447 16.150 1.00 87.12 403 ARG A CA 1
ATOM 3231 C C . ARG A 1 403 ? -9.856 1.832 17.344 1.00 87.12 403 ARG A C 1
ATOM 3233 O O . ARG A 1 403 ? -11.063 2.025 17.186 1.00 87.12 403 ARG A O 1
ATOM 3240 N N . ILE A 1 404 ? -9.221 1.949 18.506 1.00 86.88 404 ILE A N 1
ATOM 3241 C CA . ILE A 1 404 ? -9.863 2.309 19.770 1.00 86.88 404 ILE A CA 1
ATOM 3242 C C . ILE A 1 404 ? -10.167 3.809 19.771 1.00 86.88 404 ILE A C 1
ATOM 3244 O O . ILE A 1 404 ? -11.310 4.201 19.981 1.00 86.88 404 ILE A O 1
ATOM 3248 N N . LEU A 1 405 ? -9.183 4.645 19.413 1.00 80.69 405 LEU A N 1
ATOM 3249 C CA . LEU A 1 405 ? -9.335 6.105 19.360 1.00 80.69 405 LEU A CA 1
ATOM 3250 C C . LEU A 1 405 ? -10.392 6.569 18.346 1.00 80.69 405 LEU A C 1
ATOM 3252 O O . LEU A 1 405 ? -11.103 7.539 18.601 1.00 80.69 405 LEU A O 1
ATOM 3256 N N . ASN A 1 406 ? -10.549 5.858 17.223 1.00 73.69 406 ASN A N 1
ATOM 3257 C CA . ASN A 1 406 ? -11.608 6.134 16.245 1.00 73.69 406 ASN A CA 1
ATOM 3258 C C . ASN A 1 406 ? -12.993 5.617 16.672 1.00 73.69 406 ASN A C 1
ATOM 3260 O O . ASN A 1 406 ? -13.949 5.764 15.908 1.00 73.69 406 ASN A O 1
ATOM 3264 N N . GLY A 1 407 ? -13.109 4.970 17.837 1.00 74.94 407 GLY A N 1
ATOM 3265 C CA . GLY A 1 407 ? -14.352 4.367 18.317 1.00 74.94 407 GLY A CA 1
ATOM 3266 C C . GLY A 1 407 ? -14.851 3.224 17.429 1.00 74.94 407 GLY A C 1
ATOM 3267 O O . GLY A 1 407 ? -16.051 2.989 17.345 1.00 74.94 407 GLY A O 1
ATOM 3268 N N . ARG A 1 408 ? -13.958 2.532 16.707 1.00 78.19 408 ARG A N 1
ATOM 3269 C CA . ARG A 1 408 ? -14.341 1.457 15.768 1.00 78.19 408 ARG A CA 1
ATOM 3270 C C . ARG A 1 408 ? -14.443 0.098 16.437 1.00 78.19 408 ARG A C 1
ATOM 3272 O O . ARG A 1 408 ? -15.219 -0.742 15.986 1.00 78.19 408 ARG A O 1
ATOM 3279 N N . HIS A 1 409 ? -13.656 -0.104 17.484 1.00 87.69 409 HIS A N 1
ATOM 3280 C CA . HIS A 1 409 ? -13.489 -1.377 18.163 1.00 87.69 409 HIS A CA 1
ATOM 3281 C C . HIS A 1 409 ? -13.369 -1.163 19.666 1.00 87.69 409 HIS A C 1
ATOM 3283 O O . HIS A 1 409 ? -12.827 -0.150 20.109 1.00 87.69 409 HIS A O 1
ATOM 3289 N N . TYR A 1 410 ? -13.858 -2.136 20.429 1.00 89.38 410 TYR A N 1
ATOM 3290 C CA . TYR A 1 410 ? -13.581 -2.215 21.859 1.00 89.38 410 TYR A CA 1
ATOM 3291 C C . TYR A 1 410 ? -12.168 -2.754 22.109 1.00 89.38 410 TYR A C 1
ATOM 3293 O O . TYR A 1 410 ? -11.578 -3.388 21.228 1.00 89.38 410 TYR A O 1
ATOM 3301 N N . LEU A 1 411 ? -11.630 -2.536 23.311 1.00 90.50 411 LEU A N 1
ATOM 3302 C CA . LEU A 1 411 ? -10.323 -3.063 23.714 1.00 90.50 411 LEU A CA 1
ATOM 3303 C C . LEU A 1 411 ? -10.235 -4.575 23.508 1.00 90.50 411 LEU A C 1
ATOM 3305 O O . LEU A 1 411 ? -9.269 -5.051 22.912 1.00 90.50 411 LEU A O 1
ATOM 3309 N N . PHE A 1 412 ? -11.261 -5.321 23.922 1.00 92.38 412 PHE A N 1
ATOM 3310 C CA . PHE A 1 412 ? -11.290 -6.769 23.734 1.00 92.38 412 PHE A CA 1
ATOM 3311 C C . PHE A 1 412 ? -11.303 -7.186 22.255 1.00 92.38 412 PHE A C 1
ATOM 3313 O O . PHE A 1 412 ? -10.644 -8.156 21.887 1.00 92.38 412 PHE A O 1
ATOM 3320 N N . ASP A 1 413 ? -11.986 -6.437 21.380 1.00 93.25 413 ASP A N 1
ATOM 3321 C CA . ASP A 1 413 ? -11.989 -6.721 19.937 1.00 93.25 413 ASP A CA 1
ATOM 3322 C C . ASP A 1 413 ? -10.576 -6.606 19.345 1.00 93.25 413 ASP A C 1
ATOM 3324 O O . ASP A 1 413 ? -10.199 -7.390 18.470 1.00 93.25 413 ASP A O 1
ATOM 3328 N N . VAL A 1 414 ? -9.806 -5.612 19.807 1.00 95.12 414 VAL A N 1
ATOM 3329 C CA . VAL A 1 414 ? -8.411 -5.398 19.400 1.00 95.12 414 VAL A CA 1
ATOM 3330 C C . VAL A 1 414 ? -7.505 -6.467 19.993 1.00 95.12 414 VAL A C 1
ATOM 3332 O O . VAL A 1 414 ? -6.713 -7.034 19.251 1.00 95.12 414 VAL A O 1
ATOM 3335 N N . ALA A 1 415 ? -7.653 -6.799 21.277 1.00 95.50 415 ALA A N 1
ATOM 3336 C CA . ALA A 1 415 ? -6.856 -7.833 21.937 1.00 95.50 415 ALA A CA 1
ATOM 3337 C C . ALA A 1 415 ? -7.021 -9.209 21.270 1.00 95.50 415 ALA A C 1
ATOM 3339 O O . ALA A 1 415 ? -6.032 -9.881 20.985 1.00 95.50 415 ALA A O 1
ATOM 3340 N N . VAL A 1 416 ? -8.260 -9.602 20.950 1.00 95.56 416 VAL A N 1
ATOM 3341 C CA . VAL A 1 416 ? -8.516 -10.845 20.207 1.00 95.56 416 VAL A CA 1
ATOM 3342 C C . VAL A 1 416 ? -7.998 -10.750 18.774 1.00 95.56 416 VAL A C 1
ATOM 3344 O O . VAL A 1 416 ? -7.438 -11.720 18.279 1.00 95.56 416 VAL A O 1
ATOM 3347 N N . GLY A 1 417 ? -8.119 -9.590 18.120 1.00 96.50 417 GLY A N 1
ATOM 3348 C CA . GLY A 1 417 ? -7.497 -9.362 16.814 1.00 96.50 417 GLY A CA 1
ATOM 3349 C C . GLY A 1 417 ? -5.985 -9.599 16.849 1.00 96.50 417 GLY A C 1
ATOM 3350 O O . GLY A 1 417 ? -5.479 -10.375 16.052 1.00 96.50 417 GLY A O 1
ATOM 3351 N N . VAL A 1 418 ? -5.278 -9.014 17.819 1.00 97.75 418 VAL A N 1
ATOM 3352 C CA . VAL A 1 418 ? -3.835 -9.230 18.026 1.00 97.75 418 VAL A CA 1
ATOM 3353 C C . VAL A 1 418 ? -3.519 -10.714 18.216 1.00 97.75 418 VAL A C 1
ATOM 3355 O O . VAL A 1 418 ? -2.610 -11.231 17.573 1.00 97.75 418 VAL A O 1
ATOM 3358 N N . PHE A 1 419 ? -4.282 -11.413 19.062 1.00 97.38 419 PHE A N 1
ATOM 3359 C CA . PHE A 1 419 ? -4.102 -12.848 19.287 1.00 97.38 419 PHE A CA 1
ATOM 3360 C C . PHE A 1 419 ? -4.271 -13.668 17.999 1.00 97.38 419 PHE A C 1
ATOM 3362 O O . PHE A 1 419 ? -3.427 -14.511 17.704 1.00 97.38 419 PHE A O 1
ATOM 3369 N N . ILE A 1 420 ? -5.316 -13.394 17.210 1.00 96.75 420 ILE A N 1
ATOM 3370 C CA . ILE A 1 420 ? -5.550 -14.064 15.923 1.00 96.75 420 ILE A CA 1
ATOM 3371 C C . ILE A 1 420 ? -4.376 -13.819 14.973 1.00 96.75 420 ILE A C 1
ATOM 3373 O O . ILE A 1 420 ? -3.847 -14.781 14.429 1.00 96.75 420 ILE A O 1
ATOM 3377 N N . GLY A 1 421 ? -3.894 -12.578 14.860 1.00 96.31 421 GLY A N 1
ATOM 3378 C CA . GLY A 1 421 ? -2.754 -12.251 14.001 1.00 96.31 421 GLY A CA 1
ATOM 3379 C C . GLY A 1 421 ? -1.477 -13.020 14.364 1.00 96.31 421 GLY A C 1
ATOM 3380 O O . GLY A 1 421 ? -0.747 -13.456 13.476 1.00 96.31 421 GLY A O 1
ATOM 3381 N N . PHE A 1 422 ? -1.218 -13.253 15.657 1.00 96.56 422 PHE A N 1
ATOM 3382 C CA . PHE A 1 422 ? -0.116 -14.120 16.098 1.00 96.56 422 PHE A CA 1
ATOM 3383 C C . PHE A 1 422 ? -0.331 -15.584 15.705 1.00 96.56 422 PHE A C 1
ATOM 3385 O O . PHE A 1 422 ? 0.597 -16.225 15.213 1.00 96.56 422 PHE A O 1
ATOM 3392 N N . VAL A 1 423 ? -1.540 -16.116 15.913 1.00 95.56 423 VAL A N 1
ATOM 3393 C CA . VAL A 1 423 ? -1.882 -17.504 15.559 1.00 95.56 423 VAL A CA 1
ATOM 3394 C C . VAL A 1 423 ? -1.762 -17.724 14.052 1.00 95.56 423 VAL A C 1
ATOM 3396 O O . VAL A 1 423 ? -1.157 -18.704 13.623 1.00 95.56 423 VAL A O 1
ATOM 3399 N N . GLU A 1 424 ? -2.282 -16.804 13.244 1.00 94.44 424 GLU A N 1
ATOM 3400 C CA . GLU A 1 424 ? -2.196 -16.846 11.784 1.00 94.44 424 GLU A CA 1
ATOM 3401 C C . GLU A 1 424 ? -0.760 -16.676 11.292 1.00 94.44 424 GLU A C 1
ATOM 3403 O O . GLU A 1 424 ? -0.349 -17.378 10.369 1.00 94.44 424 GLU A O 1
ATOM 3408 N N . GLY A 1 425 ? 0.029 -15.803 11.925 1.00 92.31 425 GLY A N 1
ATOM 3409 C CA . GLY A 1 425 ? 1.447 -15.636 11.613 1.00 92.31 425 GLY A CA 1
ATOM 3410 C C . GLY A 1 425 ? 2.240 -16.911 11.882 1.00 92.31 425 GLY A C 1
ATOM 3411 O O . GLY A 1 425 ? 2.998 -17.362 11.022 1.00 92.31 425 GLY A O 1
ATOM 3412 N N . TYR A 1 426 ? 2.005 -17.545 13.031 1.00 91.75 426 TYR A N 1
ATOM 3413 C CA . TYR A 1 426 ? 2.618 -18.826 13.370 1.00 91.75 426 TYR A CA 1
ATOM 3414 C C . TYR A 1 426 ? 2.179 -19.939 12.409 1.00 91.75 426 TYR A C 1
ATOM 3416 O O . TYR A 1 426 ? 3.020 -20.659 11.870 1.00 91.75 426 TYR A O 1
ATOM 3424 N N . LEU A 1 427 ? 0.881 -20.043 12.115 1.00 89.62 427 LEU A N 1
ATOM 3425 C CA . LEU A 1 427 ? 0.353 -21.034 11.177 1.00 89.62 427 LEU A CA 1
ATOM 3426 C C . LEU A 1 427 ? 0.916 -20.835 9.763 1.00 89.62 427 LEU A C 1
ATOM 3428 O O . LEU A 1 427 ? 1.330 -21.802 9.131 1.00 89.62 427 LEU A O 1
ATOM 3432 N N . THR A 1 428 ? 1.008 -19.591 9.292 1.00 89.25 428 THR A N 1
ATOM 3433 C CA . THR A 1 428 ? 1.626 -19.255 8.000 1.00 89.25 428 THR A CA 1
ATOM 3434 C C . THR A 1 428 ? 3.104 -19.634 7.986 1.00 89.25 428 THR A C 1
ATOM 3436 O O . THR A 1 428 ? 3.581 -20.166 6.992 1.00 89.25 428 THR A O 1
ATOM 3439 N N . SER A 1 429 ? 3.833 -19.413 9.087 1.00 86.00 429 SER A N 1
ATOM 3440 C CA . SER A 1 429 ? 5.240 -19.822 9.185 1.00 86.00 429 SER A CA 1
ATOM 3441 C C . SER A 1 429 ? 5.417 -21.345 9.144 1.00 86.00 429 SER A C 1
ATOM 3443 O O . SER A 1 429 ? 6.375 -21.835 8.555 1.00 86.00 429 SER A O 1
ATOM 3445 N N . TYR A 1 430 ? 4.466 -22.104 9.699 1.00 85.75 430 TYR A N 1
ATOM 3446 C CA . TYR A 1 430 ? 4.463 -23.566 9.632 1.00 85.75 430 TYR A CA 1
ATOM 3447 C C . TYR A 1 430 ? 4.086 -24.087 8.236 1.00 85.75 430 TYR A C 1
ATOM 3449 O O . TYR A 1 430 ? 4.641 -25.076 7.763 1.00 85.75 430 TYR A O 1
ATOM 3457 N N . LEU A 1 431 ? 3.158 -23.405 7.560 1.00 86.38 431 LEU A N 1
ATOM 3458 C CA . LEU A 1 431 ? 2.697 -23.723 6.205 1.00 86.38 431 LEU A CA 1
ATOM 3459 C C . LEU A 1 431 ? 3.521 -23.028 5.110 1.00 86.38 431 LEU A C 1
ATOM 3461 O O . LEU A 1 431 ? 3.096 -23.005 3.952 1.00 86.38 431 LEU A O 1
ATOM 3465 N N . TRP A 1 432 ? 4.676 -22.459 5.462 1.00 85.81 432 TRP A N 1
ATOM 3466 C CA . TRP A 1 432 ? 5.460 -21.625 4.561 1.00 85.81 432 TRP A CA 1
ATOM 3467 C C . TRP A 1 432 ? 5.848 -22.397 3.297 1.00 85.81 432 TRP A C 1
ATOM 3469 O O . TRP A 1 432 ? 6.524 -23.429 3.349 1.00 85.81 432 TRP A O 1
ATOM 3479 N N . MET A 1 433 ? 5.418 -21.901 2.139 1.00 83.38 433 MET A N 1
ATOM 3480 C CA . MET A 1 433 ? 5.772 -22.498 0.856 1.00 83.38 433 MET A CA 1
ATOM 3481 C C . MET A 1 433 ? 7.242 -22.247 0.544 1.00 83.38 433 MET A C 1
ATOM 3483 O O . MET A 1 433 ? 7.690 -21.100 0.541 1.00 83.38 433 MET A O 1
ATOM 3487 N N . SER A 1 434 ? 7.963 -23.329 0.237 1.00 82.31 434 SER A N 1
ATOM 3488 C CA . SER A 1 434 ? 9.330 -23.266 -0.273 1.00 82.31 434 SER A CA 1
ATOM 3489 C C . SER A 1 434 ? 9.380 -22.598 -1.656 1.00 82.31 434 SER A C 1
ATOM 3491 O O . SER A 1 434 ? 8.367 -22.597 -2.367 1.00 82.31 434 SER A O 1
ATOM 3493 N N . PRO A 1 435 ? 10.550 -22.080 -2.078 1.00 77.75 435 PRO A N 1
ATOM 3494 C CA . PRO A 1 435 ? 10.718 -21.480 -3.402 1.00 77.75 435 PRO A CA 1
ATOM 3495 C C . PRO A 1 435 ? 10.281 -22.416 -4.537 1.00 77.75 435 PRO A C 1
ATOM 3497 O O . PRO A 1 435 ? 9.508 -22.006 -5.393 1.00 77.75 435 PRO A O 1
ATOM 3500 N N . GLU A 1 436 ? 10.669 -23.694 -4.472 1.00 78.12 436 GLU A N 1
ATOM 3501 C CA . GLU A 1 436 ? 10.308 -24.720 -5.465 1.00 78.12 436 GLU A CA 1
ATOM 3502 C C . GLU A 1 436 ? 8.789 -24.915 -5.582 1.00 78.12 436 GLU A C 1
ATOM 3504 O O . GLU A 1 436 ? 8.238 -24.994 -6.676 1.00 78.12 436 GLU A O 1
ATOM 3509 N N . ARG A 1 437 ? 8.071 -24.966 -4.450 1.00 76.56 437 ARG A N 1
ATOM 3510 C CA . ARG A 1 437 ? 6.605 -25.117 -4.452 1.00 76.56 437 ARG A CA 1
ATOM 3511 C C . ARG A 1 437 ? 5.915 -23.873 -4.993 1.00 76.56 437 ARG A C 1
ATOM 3513 O O . ARG A 1 437 ? 4.935 -23.996 -5.721 1.00 76.56 437 ARG A O 1
ATOM 3520 N N . ALA A 1 438 ? 6.421 -22.697 -4.632 1.00 75.25 438 ALA A N 1
ATOM 3521 C CA . ALA A 1 438 ? 5.935 -21.430 -5.153 1.00 75.25 438 ALA A CA 1
ATOM 3522 C C . ALA A 1 438 ? 6.112 -21.357 -6.679 1.00 75.25 438 ALA A C 1
ATOM 3524 O O . ALA A 1 438 ? 5.168 -20.995 -7.372 1.00 75.25 438 ALA A O 1
ATOM 3525 N N . GLU A 1 439 ? 7.267 -21.761 -7.209 1.00 74.38 439 GLU A N 1
ATOM 3526 C CA . GLU A 1 439 ? 7.510 -21.832 -8.655 1.00 74.38 439 GLU A CA 1
ATOM 3527 C C . GLU A 1 439 ? 6.619 -22.860 -9.349 1.00 74.38 439 GLU A C 1
ATOM 3529 O O . GLU A 1 439 ? 6.002 -22.532 -10.355 1.00 74.38 439 GLU A O 1
ATOM 3534 N N . ASN A 1 440 ? 6.436 -24.049 -8.773 1.00 74.69 440 ASN A N 1
ATOM 3535 C CA . ASN A 1 440 ? 5.540 -25.063 -9.335 1.00 74.69 440 ASN A CA 1
ATOM 3536 C C . ASN A 1 440 ? 4.082 -24.584 -9.432 1.00 74.69 440 ASN A C 1
ATOM 3538 O O . ASN A 1 440 ? 3.412 -24.856 -10.426 1.00 74.69 440 ASN A O 1
ATOM 3542 N N . ILE A 1 441 ? 3.584 -23.857 -8.425 1.00 69.44 441 ILE A N 1
ATOM 3543 C CA . ILE A 1 441 ? 2.238 -23.260 -8.464 1.00 69.44 441 ILE A CA 1
ATOM 3544 C C . ILE A 1 441 ? 2.152 -22.198 -9.560 1.00 69.44 441 ILE A C 1
ATOM 3546 O O . ILE A 1 441 ? 1.142 -22.118 -10.253 1.00 69.44 441 ILE A O 1
ATOM 3550 N N . LEU A 1 442 ? 3.195 -21.386 -9.727 1.00 67.38 442 LEU A N 1
ATOM 3551 C CA . LEU A 1 442 ? 3.224 -20.365 -10.770 1.00 67.38 442 LEU A CA 1
ATOM 3552 C C . LEU A 1 442 ? 3.257 -20.983 -12.164 1.00 67.38 442 LEU A C 1
ATOM 3554 O O . LEU A 1 442 ? 2.454 -20.574 -12.990 1.00 67.38 442 LEU A O 1
ATOM 3558 N N . ASN A 1 443 ? 4.104 -21.989 -12.383 1.00 68.56 443 ASN A N 1
ATOM 3559 C CA . ASN A 1 443 ? 4.221 -22.703 -13.654 1.00 68.56 443 ASN A CA 1
ATOM 3560 C C . ASN A 1 443 ? 2.905 -23.409 -14.016 1.00 68.56 443 ASN A C 1
ATOM 3562 O O . ASN A 1 443 ? 2.457 -23.353 -15.157 1.00 68.56 443 ASN A O 1
ATOM 3566 N N . PHE A 1 444 ? 2.227 -23.995 -13.020 1.00 72.25 444 PHE A N 1
ATOM 3567 C CA . PHE A 1 444 ? 0.880 -24.543 -13.192 1.00 72.25 444 PHE A CA 1
ATOM 3568 C C . PHE A 1 444 ? -0.149 -23.473 -13.591 1.00 72.25 444 PHE A C 1
ATOM 3570 O O . PHE A 1 444 ? -1.026 -23.742 -14.401 1.00 72.25 444 PHE A O 1
ATOM 3577 N N . LEU A 1 445 ? -0.066 -22.266 -13.023 1.00 62.50 445 LEU A N 1
ATOM 3578 C CA . LEU A 1 445 ? -0.981 -21.164 -13.341 1.00 62.50 445 LEU A CA 1
ATOM 3579 C C . LEU A 1 445 ? -0.645 -20.449 -14.659 1.00 62.50 445 LEU A C 1
ATOM 3581 O O . LEU A 1 445 ? -1.516 -19.770 -15.200 1.00 62.50 445 LEU A O 1
ATOM 3585 N N . SER A 1 446 ? 0.593 -20.549 -15.151 1.00 63.12 446 SER A N 1
ATOM 3586 C CA . SER A 1 446 ? 1.056 -19.896 -16.381 1.00 63.12 446 SER A CA 1
ATOM 3587 C C . SER A 1 446 ? 1.029 -20.795 -17.620 1.00 63.12 446 SER A C 1
ATOM 3589 O O . SER A 1 446 ? 1.427 -20.326 -18.682 1.00 63.12 446 SER A O 1
ATOM 3591 N N . ASP A 1 447 ? 0.561 -22.045 -17.507 1.00 59.66 447 ASP A N 1
ATOM 3592 C CA . ASP A 1 447 ? 0.595 -23.068 -18.570 1.00 59.66 447 ASP A CA 1
ATOM 3593 C C . ASP A 1 447 ? 2.000 -23.279 -19.189 1.00 59.66 447 ASP A C 1
ATOM 3595 O O . ASP A 1 447 ? 2.141 -23.812 -20.291 1.00 59.66 447 ASP A O 1
ATOM 3599 N N . GLU A 1 448 ? 3.066 -22.893 -18.482 1.00 51.44 448 GLU A N 1
ATOM 3600 C CA . GLU A 1 448 ? 4.442 -23.186 -18.881 1.00 51.44 448 GLU A CA 1
ATOM 3601 C C . GLU A 1 448 ? 4.816 -24.539 -18.266 1.00 51.44 448 GLU A C 1
ATOM 3603 O O . GLU A 1 448 ? 4.983 -24.670 -17.051 1.00 51.44 448 GLU A O 1
ATOM 3608 N N . ALA A 1 449 ? 4.887 -25.582 -19.100 1.00 38.34 449 ALA A N 1
ATOM 3609 C CA . ALA A 1 449 ? 5.392 -26.880 -18.666 1.00 38.34 449 ALA A CA 1
ATOM 3610 C C . ALA A 1 449 ? 6.805 -26.702 -18.075 1.00 38.34 449 ALA A C 1
ATOM 3612 O O . ALA A 1 449 ? 7.597 -25.956 -18.650 1.00 38.34 449 ALA A O 1
ATOM 3613 N N . PRO A 1 450 ? 7.139 -27.357 -16.947 1.00 45.06 450 PRO A N 1
ATOM 3614 C CA . PRO A 1 450 ? 8.483 -27.270 -16.394 1.00 45.06 450 PRO A CA 1
ATOM 3615 C C . PRO A 1 450 ? 9.487 -27.806 -17.419 1.00 45.06 450 PRO A C 1
ATOM 3617 O O . PRO A 1 450 ? 9.296 -28.905 -17.943 1.00 45.06 450 PRO A O 1
ATOM 3620 N N . ASP A 1 451 ? 10.535 -27.030 -17.698 1.00 46.09 451 ASP A N 1
ATOM 3621 C CA . ASP A 1 451 ? 11.680 -27.482 -18.487 1.00 46.09 451 ASP A CA 1
ATOM 3622 C C . ASP A 1 451 ? 12.331 -28.668 -17.748 1.00 46.09 451 ASP A C 1
ATOM 3624 O O . ASP A 1 451 ? 12.937 -28.489 -16.688 1.00 46.09 451 ASP A O 1
ATOM 3628 N N . ILE A 1 452 ? 12.122 -29.886 -18.266 1.00 41.41 452 ILE A N 1
ATOM 3629 C CA . ILE A 1 452 ? 12.754 -31.135 -17.796 1.00 41.41 452 ILE A CA 1
ATOM 3630 C C . ILE A 1 452 ? 14.145 -31.266 -18.408 1.00 41.41 452 ILE A C 1
ATOM 3632 O O . ILE A 1 452 ? 14.255 -31.086 -19.645 1.00 41.41 452 ILE A O 1
#